Protein AF-0000000087421432 (afdb_homodimer)

Organism: NCBI:txid2527985

Radius of gyration: 24.45 Å; Cα contacts (8 Å, |Δi|>4): 1236; chains: 2; bounding box: 78×75×64 Å

Foldseek 3Di:
DDPPPVPPPCPVLLVQLLVVLVVVCVVDVVCVVVSCQQRVVDDDPLLSLLQQLLVQLDDPVRHSVNSSVLSVVLVVPDVQLVVQLSLQLVLCCLAPPVDPGSVCCSRPALLSSLVSLLQSLLSCVVVVVNVVSVSSQVSSCVRSVAHARSQEAAEGNEAEASRHLEAHDNQEYHYHLEYEYELEYQEFDDPDPDRGTEYEDAQEYEAANEYEYTHEYEEQQEYEAHNEYEDYHHYAQFYWHDDPIDTQGGHPDRHVSSVVDRDGDDPPPPPPPD/DPPPPPPPPCPVLLVQLLVVLVVVCVVDVVCVVVSCQQRNVDDDPQLSLLQQLLVQLDDPVRHSVNSSVLSVVLVVPDVQLVVQLSLQLVLCCQAPPVDPGSNCCSRPALQSSLVSLLQSLLSCVVVVVNVVSVSSQVSSCVRSQAHARSQEAAEGSEAEASRHQEAHDNQEYHYHLEYDYELEYQEFDDPDPDRGTEYEDAQEYEAHNEYEYTHEYEEQQEYEAHNEYEDYHHYAQFYWHDVPIDTQDGHPDRHVSSVVDRDGDDPPPPPPPD

Solvent-accessible surface area (backbone atoms only — not comparable to full-atom values): 27089 Å² total; per-residue (Å²): 138,81,79,74,70,74,70,82,69,92,52,60,70,48,53,50,26,48,53,53,46,54,54,49,31,70,77,37,64,91,48,26,66,55,48,34,71,42,46,66,72,42,92,44,61,66,55,18,49,27,54,47,50,15,62,67,56,36,52,98,66,48,45,37,70,58,46,26,53,53,42,48,50,46,51,72,72,34,65,65,57,54,52,31,55,54,37,24,51,50,32,38,49,72,54,34,86,87,36,84,47,71,46,46,48,77,75,68,34,45,16,49,50,40,52,57,51,36,53,46,16,25,52,29,38,74,69,67,34,50,68,62,13,47,48,48,33,28,37,31,29,49,72,37,36,26,42,50,39,34,66,30,44,68,54,36,27,43,32,42,45,75,16,43,49,23,34,38,29,52,53,19,35,36,38,39,38,23,26,36,32,30,34,22,31,32,29,57,38,36,62,64,80,73,83,25,16,24,35,38,31,42,15,20,22,37,28,41,46,16,35,35,39,18,68,28,44,38,25,44,10,13,36,39,31,57,56,12,30,38,75,60,66,39,60,56,24,26,30,31,39,40,67,65,42,40,79,69,45,74,53,90,51,70,39,37,23,66,68,65,70,80,75,74,72,80,74,76,79,70,71,73,80,117,135,82,82,75,71,74,70,80,69,90,51,60,67,49,52,49,25,48,55,53,48,53,53,47,28,71,72,35,65,91,47,25,64,38,45,35,71,43,46,65,71,43,90,42,62,66,55,19,49,26,52,47,51,13,62,67,57,36,49,99,86,49,45,34,71,59,46,23,52,53,43,48,49,46,51,71,72,34,64,66,57,54,52,32,52,54,36,24,52,49,32,39,50,72,45,34,78,87,38,86,48,71,46,45,49,77,74,40,33,42,16,49,50,39,52,57,52,37,54,49,16,26,53,30,39,74,71,68,39,50,70,62,13,50,50,48,33,50,37,32,30,70,49,36,36,27,41,50,40,35,67,30,45,69,55,37,26,45,32,42,44,77,16,37,55,25,34,38,30,51,53,19,36,35,37,39,38,22,25,37,31,28,36,23,32,31,30,60,53,82,90,65,78,74,82,26,17,22,35,38,31,41,15,21,22,38,28,43,44,17,36,34,38,16,67,29,44,38,24,44,10,12,35,40,32,56,59,12,32,37,76,59,68,39,60,58,24,27,30,31,39,22,83,68,42,39,80,66,42,73,53,89,52,72,39,39,24,65,45,43,58,67,71,73,70,80,74,75,84,67,75,67,84,111

Structure (mmCIF, N/CA/C/O backbone):
data_AF-0000000087421432-model_v1
#
loop_
_entity.id
_entity.type
_entity.pdbx_description
1 polymer 'Serine acetyltransferase'
#
loop_
_atom_site.group_PDB
_atom_site.id
_atom_site.type_symbol
_atom_site.label_atom_id
_atom_site.label_alt_id
_atom_site.label_comp_id
_atom_site.label_asym_id
_atom_site.label_entity_id
_atom_site.label_seq_id
_atom_site.pdbx_PDB_ins_code
_atom_site.Cartn_x
_atom_site.Cartn_y
_atom_site.Cartn_z
_atom_site.occupancy
_atom_site.B_iso_or_equiv
_atom_site.auth_seq_id
_atom_site.auth_comp_id
_atom_site.auth_asym_id
_atom_site.auth_atom_id
_atom_site.pdbx_PDB_model_num
ATOM 1 N N . MET A 1 1 ? 26.391 44.656 5.133 1 26.2 1 MET A N 1
ATOM 2 C CA . MET A 1 1 ? 26.016 43.312 4.695 1 26.2 1 MET A CA 1
ATOM 3 C C . MET A 1 1 ? 25.406 42.5 5.836 1 26.2 1 MET A C 1
ATOM 5 O O . MET A 1 1 ? 26.109 41.969 6.676 1 26.2 1 MET A O 1
ATOM 9 N N . SER A 1 2 ? 24.297 43 6.535 1 27.14 2 SER A N 1
ATOM 10 C CA . SER A 1 2 ? 23.531 42.75 7.75 1 27.14 2 SER A CA 1
ATOM 11 C C . SER A 1 2 ? 22.922 41.344 7.734 1 27.14 2 SER A C 1
ATOM 13 O O . SER A 1 2 ? 22.281 40.938 6.758 1 27.14 2 SER A O 1
ATOM 15 N N . ASP A 1 3 ? 23.609 40.312 8.297 1 28.97 3 ASP A N 1
ATOM 16 C CA . ASP A 1 3 ? 23.297 38.938 8.531 1 28.97 3 ASP A CA 1
ATOM 17 C C . ASP A 1 3 ? 21.859 38.75 9.062 1 28.97 3 ASP A C 1
ATOM 19 O O . ASP A 1 3 ? 21.625 38.938 10.258 1 28.97 3 ASP A O 1
ATOM 23 N N . ALA A 1 4 ? 20.875 39.312 8.43 1 31.61 4 ALA A N 1
ATOM 24 C CA . ALA A 1 4 ? 19.484 39.156 8.836 1 31.61 4 ALA A CA 1
ATOM 25 C C . ALA A 1 4 ? 19.156 37.688 9.102 1 31.61 4 ALA A C 1
ATOM 27 O O . ALA A 1 4 ? 18.859 36.938 8.172 1 31.61 4 ALA A O 1
ATOM 28 N N . ALA A 1 5 ? 20 36.938 9.844 1 36 5 ALA A N 1
ATOM 29 C CA . ALA A 1 5 ? 19.578 35.688 10.453 1 36 5 ALA A CA 1
ATOM 30 C C . ALA A 1 5 ? 18.109 35.75 10.891 1 36 5 ALA A C 1
ATOM 32 O O . ALA A 1 5 ? 17.75 36.531 11.766 1 36 5 ALA A O 1
ATOM 33 N N . HIS A 1 6 ? 17.094 35.625 10.055 1 36.12 6 HIS A N 1
ATOM 34 C CA . HIS A 1 6 ? 15.672 35.562 10.375 1 36.12 6 HIS A CA 1
ATOM 35 C C . HIS A 1 6 ? 15.438 34.844 11.695 1 36.12 6 HIS A C 1
ATOM 37 O O . HIS A 1 6 ? 15.859 33.688 11.867 1 36.12 6 HIS A O 1
ATOM 43 N N . LYS A 1 7 ? 15.57 35.406 12.773 1 39.28 7 LYS A N 1
ATOM 44 C CA . LYS A 1 7 ? 15.109 35 14.109 1 39.28 7 LYS A CA 1
ATOM 45 C C . LYS A 1 7 ? 13.914 34.062 14.031 1 39.28 7 LYS A C 1
ATOM 47 O O . LYS A 1 7 ? 12.805 34.5 13.719 1 39.28 7 LYS A O 1
ATOM 52 N N . LEU A 1 8 ? 13.992 32.875 13.477 1 44.03 8 LEU A N 1
ATOM 53 C CA . LEU A 1 8 ? 12.867 31.969 13.453 1 44.03 8 LEU A CA 1
ATOM 54 C C . LEU A 1 8 ? 11.945 32.188 14.648 1 44.03 8 LEU A C 1
ATOM 56 O O . LEU A 1 8 ? 12.375 32.094 15.797 1 44.03 8 LEU A O 1
ATOM 60 N N . SER A 1 9 ? 10.945 33.094 14.539 1 48.94 9 SER A N 1
ATOM 61 C CA . SER A 1 9 ? 9.719 33.375 15.273 1 48.94 9 SER A CA 1
ATOM 62 C C . SER A 1 9 ? 9.289 32.188 16.109 1 48.94 9 SER A C 1
ATOM 64 O O . SER A 1 9 ? 9.742 31.062 15.867 1 48.94 9 SER A O 1
ATOM 66 N N . ASP A 1 10 ? 8.461 32.438 17.328 1 73.31 10 ASP A N 1
ATOM 67 C CA . ASP A 1 10 ? 7.891 31.703 18.438 1 73.31 10 ASP A CA 1
ATOM 68 C C . ASP A 1 10 ? 7.148 30.453 17.953 1 73.31 10 ASP A C 1
ATOM 70 O O . ASP A 1 10 ? 5.941 30.5 17.703 1 73.31 10 ASP A O 1
ATOM 74 N N . ASP A 1 11 ? 7.832 29.531 17.375 1 91.5 11 ASP A N 1
ATOM 75 C CA . ASP A 1 11 ? 7.234 28.234 17.062 1 91.5 11 ASP A CA 1
ATOM 76 C C . ASP A 1 11 ? 6.812 27.5 18.344 1 91.5 11 ASP A C 1
ATOM 78 O O . ASP A 1 11 ? 7.59 26.734 18.906 1 91.5 11 ASP A O 1
ATOM 82 N N . LYS A 1 12 ? 5.633 27.781 18.75 1 94.88 12 LYS A N 1
ATOM 83 C CA . LYS A 1 12 ? 5.125 27.281 20.031 1 94.88 12 LYS A CA 1
ATOM 84 C C . LYS A 1 12 ? 5.086 25.75 20.031 1 94.88 12 LYS A C 1
ATOM 86 O O . LYS A 1 12 ? 5.348 25.125 21.062 1 94.88 12 LYS A O 1
ATOM 91 N N . ILE A 1 13 ? 4.77 25.172 18.906 1 96.62 13 ILE A N 1
ATOM 92 C CA . ILE A 1 13 ? 4.707 23.719 18.797 1 96.62 13 ILE A CA 1
ATOM 93 C C . ILE A 1 13 ? 6.102 23.125 19.016 1 96.62 13 ILE A C 1
ATOM 95 O O . ILE A 1 13 ? 6.27 22.188 19.797 1 96.62 13 ILE A O 1
ATOM 99 N N . TRP A 1 14 ? 7.117 23.656 18.375 1 97.69 14 TRP A N 1
ATOM 100 C CA . TRP A 1 14 ? 8.477 23.141 18.5 1 97.69 14 TRP A CA 1
ATOM 101 C C . TRP A 1 14 ? 9 23.312 19.922 1 97.69 14 TRP A C 1
ATOM 103 O O . TRP A 1 14 ? 9.609 22.391 20.484 1 97.69 14 TRP A O 1
ATOM 113 N N . GLU A 1 15 ? 8.695 24.469 20.516 1 97.31 15 GLU A N 1
ATOM 114 C CA . GLU A 1 15 ? 9.109 24.719 21.891 1 97.31 15 GLU A CA 1
ATOM 115 C C . GLU A 1 15 ? 8.492 23.703 22.844 1 97.31 15 GLU A C 1
ATOM 117 O O . GLU A 1 15 ? 9.164 23.219 23.75 1 97.31 15 GLU A O 1
ATOM 122 N N . THR A 1 16 ? 7.238 23.484 22.594 1 97.62 16 THR A N 1
ATOM 123 C CA . THR A 1 16 ? 6.547 22.516 23.453 1 97.62 16 THR A CA 1
ATOM 124 C C . THR A 1 16 ? 7.121 21.125 23.25 1 97.62 16 THR A C 1
ATOM 126 O O . THR A 1 16 ? 7.355 20.406 24.219 1 97.62 16 THR A O 1
ATOM 129 N N . ILE A 1 17 ? 7.414 20.703 22.016 1 98.06 17 ILE A N 1
ATOM 130 C CA . ILE A 1 17 ? 8.008 19.406 21.734 1 98.06 17 ILE A CA 1
ATOM 131 C C . ILE A 1 17 ? 9.344 19.266 22.453 1 98.06 17 ILE A C 1
ATOM 133 O O . ILE A 1 17 ? 9.609 18.25 23.094 1 98.06 17 ILE A O 1
ATOM 137 N N . ARG A 1 18 ? 10.156 20.266 22.391 1 98.06 18 ARG A N 1
ATOM 138 C CA . ARG A 1 18 ? 11.477 20.219 23.031 1 98.06 18 ARG A CA 1
ATOM 139 C C . ARG A 1 18 ? 11.352 20.062 24.531 1 98.06 18 ARG A C 1
ATOM 141 O O . ARG A 1 18 ? 12.047 19.25 25.141 1 98.06 18 ARG A O 1
ATOM 148 N N . ALA A 1 19 ? 10.445 20.859 25.125 1 97.94 19 ALA A N 1
ATOM 149 C CA . ALA A 1 19 ? 10.25 20.797 26.562 1 97.94 19 ALA A CA 1
ATOM 150 C C . ALA A 1 19 ? 9.742 19.422 27 1 97.94 19 ALA A C 1
ATOM 152 O O . ALA A 1 19 ? 10.258 18.844 27.953 1 97.94 19 ALA A O 1
ATOM 153 N N . GLU A 1 20 ? 8.781 18.953 26.297 1 97.88 20 GLU A N 1
ATOM 154 C CA . GLU A 1 20 ? 8.234 17.641 26.609 1 97.88 20 GLU A CA 1
ATOM 155 C C . GLU A 1 20 ? 9.297 16.547 26.453 1 97.88 20 GLU A C 1
ATOM 157 O O . GLU A 1 20 ? 9.359 15.625 27.266 1 97.88 20 GLU A O 1
ATOM 162 N N . THR A 1 21 ? 10.078 16.625 25.422 1 97.75 21 THR A N 1
ATOM 163 C CA . THR A 1 21 ? 11.109 15.625 25.141 1 97.75 21 THR A CA 1
ATOM 164 C C . THR A 1 21 ? 12.203 15.664 26.188 1 97.75 21 THR A C 1
ATOM 166 O O . THR A 1 21 ? 12.719 14.617 26.594 1 97.75 21 THR A O 1
ATOM 169 N N . GLN A 1 22 ? 12.57 16.859 26.625 1 97.5 22 GLN A N 1
ATOM 170 C CA . GLN A 1 22 ? 13.539 16.984 27.719 1 97.5 22 GLN A CA 1
ATOM 171 C C . GLN A 1 22 ? 13.055 16.281 28.969 1 97.5 22 GLN A C 1
ATOM 173 O O . GLN A 1 22 ? 13.82 15.57 29.625 1 97.5 22 GLN A O 1
ATOM 178 N N . HIS A 1 23 ? 11.805 16.5 29.266 1 97.5 23 HIS A N 1
ATOM 179 C CA . HIS A 1 23 ? 11.211 15.844 30.438 1 97.5 23 HIS A CA 1
ATOM 180 C C . HIS A 1 23 ? 11.219 14.328 30.266 1 97.5 23 HIS A C 1
ATOM 182 O O . HIS A 1 23 ? 11.57 13.602 31.203 1 97.5 23 HIS A O 1
ATOM 188 N N . ALA A 1 24 ? 10.844 13.852 29.094 1 96.31 24 ALA A N 1
ATOM 189 C CA . ALA A 1 24 ? 10.828 12.422 28.812 1 96.31 24 ALA A CA 1
ATOM 190 C C . ALA A 1 24 ? 12.219 11.82 28.953 1 96.31 24 ALA A C 1
ATOM 192 O O . ALA A 1 24 ? 12.375 10.703 29.453 1 96.31 24 ALA A O 1
ATOM 193 N N . ALA A 1 25 ? 13.234 12.578 28.5 1 95.81 25 ALA A N 1
ATOM 194 C CA . ALA A 1 25 ? 14.617 12.102 28.562 1 95.81 25 ALA A CA 1
ATOM 195 C C . ALA A 1 25 ? 15.07 11.938 30.016 1 95.81 25 ALA A C 1
ATOM 197 O O . ALA A 1 25 ? 15.836 11.031 30.328 1 95.81 25 ALA A O 1
ATOM 198 N N . THR A 1 26 ? 14.609 12.719 30.859 1 96.38 26 THR A N 1
ATOM 199 C CA . THR A 1 26 ? 14.938 12.648 32.281 1 96.38 26 THR A CA 1
ATOM 200 C C . THR A 1 26 ? 14.242 11.461 32.938 1 96.38 26 THR A C 1
ATOM 202 O O . THR A 1 26 ? 14.812 10.805 33.812 1 96.38 26 THR A O 1
ATOM 205 N N . GLN A 1 27 ? 13.078 11.195 32.469 1 95.69 27 GLN A N 1
ATOM 206 C CA . GLN A 1 27 ? 12.258 10.156 33.094 1 95.69 27 GLN A CA 1
ATOM 207 C C . GLN A 1 27 ? 12.672 8.773 32.594 1 95.69 27 GLN A C 1
ATOM 209 O O . GLN A 1 27 ? 12.484 7.781 33.312 1 95.69 27 GLN A O 1
ATOM 214 N N . GLU A 1 28 ? 13.203 8.648 31.391 1 95.44 28 GLU A N 1
ATOM 215 C CA . GLU A 1 28 ? 13.586 7.371 30.797 1 95.44 28 GLU A CA 1
ATOM 216 C C . GLU A 1 28 ? 15.023 7.418 30.281 1 95.44 28 GLU A C 1
ATOM 218 O O . GLU A 1 28 ? 15.25 7.504 29.062 1 95.44 28 GLU A O 1
ATOM 223 N N . PRO A 1 29 ? 16.016 7.117 31.078 1 91.56 29 PRO A N 1
ATOM 224 C CA . PRO A 1 29 ? 17.422 7.266 30.719 1 91.56 29 PRO A CA 1
ATOM 225 C C . PRO A 1 29 ? 17.844 6.328 29.594 1 91.56 29 PRO A C 1
ATOM 227 O O . PRO A 1 29 ? 18.719 6.676 28.781 1 91.56 29 PRO A O 1
ATOM 230 N N . ILE A 1 30 ? 17.219 5.188 29.5 1 95.12 30 ILE A N 1
ATOM 231 C CA . ILE A 1 30 ? 17.578 4.215 28.469 1 95.12 30 ILE A CA 1
ATOM 232 C C . ILE A 1 30 ? 17.328 4.812 27.094 1 95.12 30 ILE A C 1
ATOM 234 O O . ILE A 1 30 ? 18.047 4.516 26.141 1 95.12 30 ILE A O 1
ATOM 238 N N . LEU A 1 31 ? 16.375 5.773 26.953 1 93.38 31 LEU A N 1
ATOM 239 C CA . LEU A 1 31 ? 16.016 6.371 25.672 1 93.38 31 LEU A CA 1
ATOM 240 C C . LEU A 1 31 ? 16.625 7.762 25.531 1 93.38 31 LEU A C 1
ATOM 242 O O . LEU A 1 31 ? 16.375 8.461 24.547 1 93.38 31 LEU A O 1
ATOM 246 N N . ALA A 1 32 ? 17.312 8.219 26.453 1 93.31 32 ALA A N 1
ATOM 247 C CA . ALA A 1 32 ? 17.812 9.594 26.469 1 93.31 32 ALA A CA 1
ATOM 248 C C . ALA A 1 32 ? 18.656 9.891 25.234 1 93.31 32 ALA A C 1
ATOM 250 O O . ALA A 1 32 ? 18.531 10.953 24.625 1 93.31 32 ALA A O 1
ATOM 251 N N . SER A 1 33 ? 19.562 8.953 24.906 1 95.38 33 SER A N 1
ATOM 252 C CA . SER A 1 33 ? 20.406 9.148 23.734 1 95.38 33 SER A CA 1
ATOM 253 C C . SER A 1 33 ? 19.562 9.273 22.469 1 95.38 33 SER A C 1
ATOM 255 O O . SER A 1 33 ? 19.859 10.109 21.609 1 95.38 33 SER A O 1
ATOM 257 N N . PHE A 1 34 ? 18.609 8.461 22.422 1 96.44 34 PHE A N 1
ATOM 258 C CA . PHE A 1 34 ? 17.703 8.5 21.297 1 96.44 34 PHE A CA 1
ATOM 259 C C . PHE A 1 34 ? 16.969 9.836 21.219 1 96.44 34 PHE A C 1
ATOM 261 O O . PHE A 1 34 ? 16.922 10.469 20.172 1 96.44 34 PHE A O 1
ATOM 268 N N . LEU A 1 35 ? 16.438 10.312 22.297 1 97.12 35 LEU A N 1
ATOM 269 C CA . LEU A 1 35 ? 15.656 11.539 22.375 1 97.12 35 LEU A CA 1
ATOM 270 C C . LEU A 1 35 ? 16.531 12.758 22.109 1 97.12 35 LEU A C 1
ATOM 272 O O . LE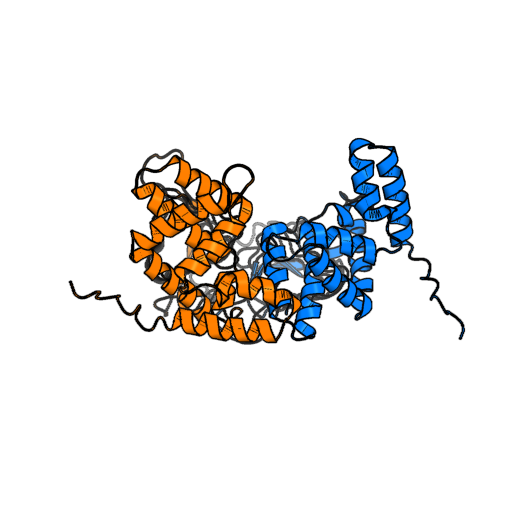U A 1 35 ? 16.078 13.734 21.5 1 97.12 35 LEU A O 1
ATOM 276 N N . HIS A 1 36 ? 17.781 12.719 22.5 1 96.81 36 HIS A N 1
ATOM 277 C CA . HIS A 1 36 ? 18.719 13.781 22.203 1 96.81 36 HIS A CA 1
ATOM 278 C C . HIS A 1 36 ? 19.062 13.82 20.719 1 96.81 36 HIS A C 1
ATOM 280 O O . HIS A 1 36 ? 19.047 14.891 20.109 1 96.81 36 HIS A O 1
ATOM 286 N N . ALA A 1 37 ? 19.281 12.656 20.156 1 97.06 37 ALA A N 1
ATOM 287 C CA . ALA A 1 37 ? 19.703 12.57 18.766 1 97.06 37 ALA A CA 1
ATOM 288 C C . ALA A 1 37 ? 18.562 12.992 17.828 1 97.06 37 ALA A C 1
ATOM 290 O O . ALA A 1 37 ? 18.812 13.602 16.781 1 97.06 37 ALA A O 1
ATOM 291 N N . THR A 1 38 ? 17.359 12.703 18.203 1 97.5 38 THR A N 1
ATOM 292 C CA . THR A 1 38 ? 16.25 12.867 17.266 1 97.5 38 THR A CA 1
ATOM 293 C C . THR A 1 38 ? 15.586 14.227 17.469 1 97.5 38 THR A C 1
ATOM 295 O O . THR A 1 38 ? 15 14.781 16.531 1 97.5 38 THR A O 1
ATOM 298 N N . VAL A 1 39 ? 15.641 14.828 18.672 1 98.12 39 VAL A N 1
ATOM 299 C CA . VAL A 1 39 ? 14.891 16.062 18.906 1 98.12 39 VAL A CA 1
ATOM 300 C C . VAL A 1 39 ? 15.82 17.125 19.484 1 98.12 39 VAL A C 1
ATOM 302 O O . VAL A 1 39 ? 16.031 18.172 18.875 1 98.12 39 VAL A O 1
ATOM 305 N N . LEU A 1 40 ? 16.453 16.859 20.578 1 97.75 40 LEU A N 1
ATOM 306 C CA . LEU A 1 40 ? 17.031 17.891 21.453 1 97.75 40 LEU A CA 1
ATOM 307 C C . LEU A 1 40 ? 18.281 18.5 20.828 1 97.75 40 LEU A C 1
ATOM 309 O O . LEU A 1 40 ? 18.625 19.641 21.109 1 97.75 40 LEU A O 1
ATOM 313 N N . LYS A 1 41 ? 18.922 17.797 19.984 1 97.69 41 LYS A N 1
ATOM 314 C CA . LYS A 1 41 ? 20.141 18.328 19.375 1 97.69 41 LYS A CA 1
ATOM 315 C C . LYS A 1 41 ? 19.797 19.25 18.203 1 97.69 41 LYS A C 1
ATOM 317 O O . LYS A 1 41 ? 20.672 19.984 17.719 1 97.69 41 LYS A O 1
ATOM 322 N N . HIS A 1 42 ? 18.625 19.25 17.719 1 97.75 42 HIS A N 1
ATOM 323 C CA . HIS A 1 42 ? 18.25 20 16.531 1 97.75 42 HIS A CA 1
ATOM 324 C C . HIS A 1 42 ? 17.734 21.391 16.891 1 97.75 42 HIS A C 1
ATOM 326 O O . HIS A 1 42 ? 17.141 21.578 17.953 1 97.75 42 HIS A O 1
ATOM 332 N N . GLU A 1 43 ? 17.844 22.312 15.992 1 96.19 43 GLU A N 1
ATOM 333 C CA . GLU A 1 43 ? 17.453 23.688 16.234 1 96.19 43 GLU A CA 1
ATOM 334 C C . GLU A 1 43 ? 16.016 23.953 15.805 1 96.19 43 GLU A C 1
ATOM 336 O O . GLU A 1 43 ? 15.344 24.812 16.359 1 96.19 43 GLU A O 1
ATOM 341 N N . THR A 1 44 ? 15.602 23.234 14.812 1 97.62 44 THR A N 1
ATOM 342 C CA . THR A 1 44 ? 14.258 23.469 14.297 1 97.62 44 THR A CA 1
ATOM 343 C C . THR A 1 44 ? 13.492 22.156 14.188 1 97.62 44 THR A C 1
ATOM 345 O O . THR A 1 44 ? 14.094 21.078 14.18 1 97.62 44 THR A O 1
ATOM 348 N N . LEU A 1 45 ? 12.156 22.297 14.164 1 98.31 45 LEU A N 1
ATOM 349 C CA . LEU A 1 45 ? 11.297 21.141 13.969 1 98.31 45 LEU A CA 1
ATOM 350 C C . LEU A 1 45 ? 11.625 20.438 12.656 1 98.31 45 LEU A C 1
ATOM 352 O O . LEU A 1 45 ? 11.648 19.203 12.594 1 98.31 45 LEU A O 1
ATOM 356 N N . GLU A 1 46 ? 11.914 21.188 11.586 1 98.5 46 GLU A N 1
ATOM 357 C CA . GLU A 1 46 ? 12.242 20.641 10.273 1 98.5 46 GLU A CA 1
ATOM 358 C C . GLU A 1 46 ? 13.5 19.781 10.328 1 98.5 46 GLU A C 1
ATOM 360 O O . GLU A 1 46 ? 13.531 18.688 9.766 1 98.5 46 GLU A O 1
ATOM 365 N N . ASP A 1 47 ? 14.461 20.25 11.047 1 98.06 47 ASP A N 1
ATOM 366 C CA . ASP A 1 47 ? 15.711 19.516 11.172 1 98.06 47 ASP A CA 1
ATOM 367 C C . ASP A 1 47 ? 15.5 18.188 11.891 1 98.06 47 ASP A C 1
ATOM 369 O O . ASP A 1 47 ? 16.062 17.172 11.492 1 98.06 47 ASP A O 1
ATOM 373 N N . ALA A 1 48 ? 14.789 18.266 12.93 1 98.44 48 ALA A N 1
ATOM 374 C CA . ALA A 1 48 ? 14.5 17.062 13.703 1 98.44 48 ALA A CA 1
ATOM 375 C C . ALA A 1 48 ? 13.711 16.062 12.867 1 98.44 48 ALA A C 1
ATOM 377 O O . ALA A 1 48 ? 14.039 14.867 12.852 1 98.44 48 ALA A O 1
ATOM 378 N N . MET A 1 49 ? 12.68 16.562 12.18 1 98.5 49 MET A N 1
ATOM 379 C CA . MET A 1 49 ? 11.828 15.703 11.359 1 98.5 49 MET A CA 1
ATOM 380 C C . MET A 1 49 ? 12.633 15.078 10.219 1 98.5 49 MET A C 1
ATOM 382 O O . MET A 1 49 ? 12.469 13.898 9.914 1 98.5 49 MET A O 1
ATOM 386 N N . SER A 1 50 ? 13.43 15.906 9.602 1 98.62 50 SER A N 1
ATOM 387 C CA . SER A 1 50 ? 14.258 15.414 8.5 1 98.62 50 SER A CA 1
ATOM 388 C C . SER A 1 50 ? 15.195 14.305 8.969 1 98.62 50 SER A C 1
ATOM 390 O O . SER A 1 50 ? 15.32 13.281 8.297 1 98.62 50 SER A O 1
ATOM 392 N N . PHE A 1 51 ? 15.852 14.477 10.078 1 98.44 51 PHE A N 1
ATOM 393 C CA . PHE A 1 51 ? 16.75 13.484 10.648 1 98.44 51 PHE A CA 1
ATOM 394 C C . PHE A 1 51 ? 16.016 12.188 10.953 1 98.44 51 PHE A C 1
ATOM 396 O O . PHE A 1 51 ? 16.453 11.109 10.578 1 98.44 51 PHE A O 1
ATOM 403 N N . HIS A 1 52 ? 14.93 12.289 11.602 1 98.44 52 HIS A N 1
ATOM 404 C CA . HIS A 1 52 ? 14.18 11.133 12.078 1 98.44 52 HIS A CA 1
ATOM 405 C C . HIS A 1 52 ? 13.602 10.336 10.906 1 98.44 52 HIS A C 1
ATOM 407 O O . HIS A 1 52 ? 13.758 9.117 10.844 1 98.44 52 HIS A O 1
ATOM 413 N N . LEU A 1 53 ? 12.961 11.023 9.938 1 98.56 53 LEU A N 1
ATOM 414 C CA . LEU A 1 53 ? 12.367 10.359 8.789 1 98.56 53 LEU A CA 1
ATOM 415 C C . LEU A 1 53 ? 13.438 9.711 7.918 1 98.56 53 LEU A C 1
ATOM 417 O O . LEU A 1 53 ? 13.242 8.602 7.414 1 98.56 53 LEU A O 1
ATOM 421 N N . ALA A 1 54 ? 14.516 10.438 7.715 1 98.62 54 ALA A N 1
ATOM 422 C CA . ALA A 1 54 ? 15.594 9.891 6.902 1 98.62 54 ALA A CA 1
ATOM 423 C C . ALA A 1 54 ? 16.109 8.578 7.5 1 98.62 54 ALA A C 1
ATOM 425 O O . ALA A 1 54 ? 16.375 7.621 6.773 1 98.62 54 ALA A O 1
ATOM 426 N N . GLY A 1 55 ? 16.266 8.57 8.773 1 97.62 55 GLY A N 1
ATOM 427 C CA . GLY A 1 55 ? 16.719 7.359 9.445 1 97.62 55 GLY A CA 1
ATOM 428 C C . GLY A 1 55 ? 15.773 6.188 9.258 1 97.62 55 GLY A C 1
ATOM 429 O O . GLY A 1 55 ? 16.219 5.043 9.141 1 97.62 55 GLY A O 1
ATOM 430 N N . LYS A 1 56 ? 14.547 6.422 9.227 1 97.38 56 LYS A N 1
ATOM 431 C CA . LYS A 1 56 ? 13.547 5.367 9.094 1 97.38 56 LYS A CA 1
ATOM 432 C C . LYS A 1 56 ? 13.422 4.906 7.645 1 97.38 56 LYS A C 1
ATOM 434 O O . LYS A 1 56 ? 13.156 3.732 7.379 1 97.38 56 LYS A O 1
ATOM 439 N N . LEU A 1 57 ? 13.648 5.809 6.691 1 97.94 57 LEU A N 1
ATOM 440 C CA . LEU A 1 57 ? 13.312 5.535 5.297 1 97.94 57 LEU A CA 1
ATOM 441 C C . LEU A 1 57 ? 14.539 5.066 4.523 1 97.94 57 LEU A C 1
ATOM 443 O O . LEU A 1 57 ? 14.422 4.551 3.41 1 97.94 57 LEU A O 1
ATOM 447 N N . ALA A 1 58 ? 15.719 5.234 5.062 1 96.5 58 ALA A N 1
ATOM 448 C CA . ALA A 1 58 ? 16.938 4.816 4.387 1 96.5 58 ALA A CA 1
ATOM 449 C C . ALA A 1 58 ? 16.969 3.307 4.172 1 96.5 58 ALA A C 1
ATOM 451 O O . ALA A 1 58 ? 16.25 2.566 4.859 1 96.5 58 ALA A O 1
ATOM 452 N N . ASP A 1 59 ? 17.672 2.885 3.137 1 91.75 59 ASP A N 1
ATOM 453 C CA . ASP A 1 59 ? 17.922 1.469 2.891 1 91.75 59 ASP A CA 1
ATOM 454 C C . ASP A 1 59 ? 19.328 1.25 2.342 1 91.75 59 ASP A C 1
ATOM 456 O O . ASP A 1 59 ? 20.188 2.131 2.447 1 91.75 59 ASP A O 1
ATOM 460 N N . VAL A 1 60 ? 19.656 0.071 1.924 1 84.5 60 VAL A N 1
ATOM 461 C CA . VAL A 1 60 ? 21.016 -0.291 1.516 1 84.5 60 VAL A CA 1
ATOM 462 C C . VAL A 1 60 ? 21.391 0.464 0.242 1 84.5 60 VAL A C 1
ATOM 464 O O . VAL A 1 60 ? 22.562 0.703 -0.021 1 84.5 60 VAL A O 1
ATOM 467 N N . ASN A 1 61 ? 20.391 0.989 -0.434 1 86.25 61 ASN A N 1
ATOM 468 C CA . ASN A 1 61 ? 20.641 1.611 -1.729 1 86.25 61 ASN A CA 1
ATOM 469 C C . ASN A 1 61 ? 20.656 3.133 -1.628 1 86.25 61 ASN A C 1
ATOM 471 O O . ASN A 1 61 ? 21.438 3.801 -2.318 1 86.25 61 ASN A O 1
ATOM 475 N N . VAL A 1 62 ? 19.828 3.693 -0.856 1 93.06 62 VAL A N 1
ATOM 476 C CA . VAL A 1 62 ? 19.734 5.133 -0.636 1 93.06 62 VAL A CA 1
ATOM 477 C C . VAL A 1 62 ? 19.922 5.441 0.848 1 93.06 62 VAL A C 1
ATOM 479 O O . VAL A 1 62 ? 19.031 5.176 1.661 1 93.06 62 VAL A O 1
ATOM 482 N N . THR A 1 63 ? 21.016 6.094 1.174 1 95.5 63 THR A N 1
ATOM 483 C CA . THR A 1 63 ? 21.438 6.289 2.559 1 95.5 63 THR A CA 1
ATOM 484 C C . THR A 1 63 ? 20.562 7.34 3.24 1 95.5 63 THR A C 1
ATOM 486 O O . THR A 1 63 ? 19.906 8.141 2.572 1 95.5 63 THR A O 1
ATOM 489 N N . ALA A 1 64 ? 20.656 7.34 4.531 1 97 64 ALA A N 1
ATOM 490 C CA . ALA A 1 64 ? 19.938 8.336 5.324 1 97 64 ALA A CA 1
ATOM 491 C C . ALA A 1 64 ? 20.406 9.75 4.98 1 97 64 ALA A C 1
ATOM 493 O O . ALA A 1 64 ? 19.594 10.688 4.949 1 97 64 ALA A O 1
ATOM 494 N N . MET A 1 65 ? 21.688 9.859 4.723 1 96.56 65 MET A N 1
ATOM 495 C CA . MET A 1 65 ? 22.234 11.172 4.387 1 96.56 65 MET A CA 1
ATOM 496 C C . MET A 1 65 ? 21.594 11.727 3.121 1 96.56 65 MET A C 1
ATOM 498 O O . MET A 1 65 ? 21.219 12.898 3.07 1 96.56 65 MET A O 1
ATOM 502 N N . LEU A 1 66 ? 21.391 10.938 2.1 1 95.94 66 LEU A N 1
ATOM 503 C CA . LEU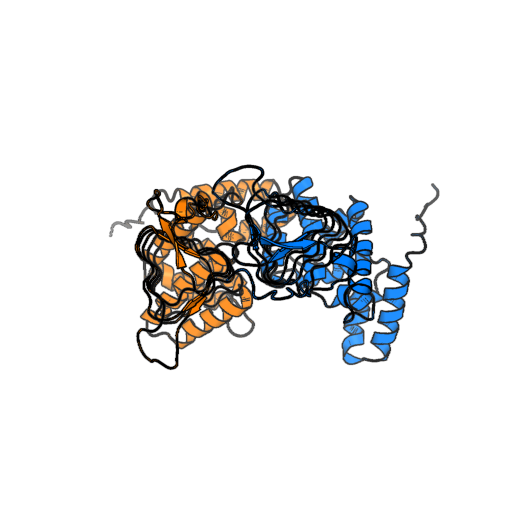 A 1 66 ? 20.812 11.375 0.835 1 95.94 66 LEU A CA 1
ATOM 504 C C . LEU A 1 66 ? 19.328 11.703 1.001 1 95.94 66 LEU A C 1
ATOM 506 O O . LEU A 1 66 ? 18.859 12.711 0.474 1 95.94 66 LEU A O 1
ATOM 510 N N . ILE A 1 67 ? 18.625 10.844 1.748 1 97.88 67 ILE A N 1
ATOM 511 C CA . ILE A 1 67 ? 17.219 11.094 1.994 1 97.88 67 ILE A CA 1
ATOM 512 C C . ILE A 1 67 ? 17.047 12.398 2.77 1 97.88 67 ILE A C 1
ATOM 514 O O . ILE A 1 67 ? 16.156 13.195 2.471 1 97.88 67 ILE A O 1
ATOM 518 N N . ARG A 1 68 ? 17.891 12.602 3.732 1 98 68 ARG A N 1
ATOM 519 C CA . ARG A 1 68 ? 17.828 13.82 4.527 1 98 68 ARG A CA 1
ATOM 520 C C . ARG A 1 68 ? 18.047 15.055 3.652 1 98 68 ARG A C 1
ATOM 522 O O . ARG A 1 68 ? 17.375 16.062 3.82 1 98 68 ARG A O 1
ATOM 529 N N . GLU A 1 69 ? 18.969 14.969 2.732 1 97.5 69 GLU A N 1
ATOM 530 C CA . GLU A 1 69 ? 19.219 16.078 1.816 1 97.5 69 GLU A CA 1
ATOM 531 C C . GLU A 1 69 ? 17.969 16.438 1.022 1 97.5 69 GLU A C 1
ATOM 533 O O . GLU A 1 69 ? 17.641 17.609 0.851 1 97.5 69 GLU A O 1
ATOM 538 N N . VAL A 1 70 ? 17.297 15.445 0.577 1 98.06 70 VAL A N 1
ATOM 539 C CA . VAL A 1 70 ? 16.078 15.648 -0.202 1 98.06 70 VAL A CA 1
ATOM 540 C C . VAL A 1 70 ? 15.008 16.297 0.67 1 98.06 70 VAL A C 1
ATOM 542 O O . VAL A 1 70 ? 14.352 17.25 0.251 1 98.06 70 VAL A O 1
ATOM 545 N N . ILE A 1 71 ? 14.852 15.82 1.883 1 98.75 71 ILE A N 1
ATOM 546 C CA . ILE A 1 71 ? 13.836 16.344 2.797 1 98.75 71 ILE A CA 1
ATOM 547 C C . ILE A 1 71 ? 14.148 17.797 3.141 1 98.75 71 ILE A C 1
ATOM 549 O O . ILE A 1 71 ? 13.258 18.641 3.127 1 98.75 71 ILE A O 1
ATOM 553 N N . ASP A 1 72 ? 15.391 18.078 3.383 1 98.62 72 ASP A N 1
ATOM 554 C CA . ASP A 1 72 ? 15.805 19.438 3.717 1 98.62 72 ASP A CA 1
ATOM 555 C C . ASP A 1 72 ? 15.547 20.391 2.551 1 98.62 72 ASP A C 1
ATOM 557 O O . ASP A 1 72 ? 15.109 21.516 2.756 1 98.62 72 ASP A O 1
ATOM 561 N N . GLU A 1 73 ? 15.836 19.891 1.4 1 98.38 73 GLU A N 1
ATOM 562 C CA . GLU A 1 73 ? 15.562 20.703 0.214 1 98.38 73 GLU A CA 1
ATOM 563 C C . GLU A 1 73 ? 14.078 21.016 0.093 1 98.38 73 GLU A C 1
ATOM 565 O O . GLU A 1 73 ? 13.703 22.156 -0.211 1 98.38 73 GLU A O 1
ATOM 570 N N . ALA A 1 74 ? 13.227 20.078 0.312 1 98.56 74 ALA A N 1
ATOM 571 C CA . ALA A 1 74 ? 11.781 20.281 0.235 1 98.56 74 ALA A CA 1
ATOM 572 C C . ALA A 1 74 ? 11.312 21.297 1.266 1 98.56 74 ALA A C 1
ATOM 574 O O . ALA A 1 74 ? 10.562 22.219 0.937 1 98.56 74 ALA A O 1
ATOM 575 N N . PHE A 1 75 ? 11.797 21.172 2.492 1 98.31 75 PHE A N 1
ATOM 576 C CA . PHE A 1 75 ? 11.43 22.094 3.559 1 98.31 75 PHE A CA 1
ATOM 577 C C . PHE A 1 75 ? 11.883 23.516 3.225 1 98.31 75 PHE A C 1
ATOM 579 O O . PHE A 1 75 ? 11.164 24.484 3.488 1 98.31 75 PHE A O 1
ATOM 586 N N . ALA A 1 76 ? 13.023 23.656 2.664 1 98.19 76 ALA A N 1
ATOM 587 C CA . ALA A 1 76 ? 13.578 24.969 2.342 1 98.19 76 ALA A CA 1
ATOM 588 C C . ALA A 1 76 ? 12.828 25.609 1.178 1 98.19 76 ALA A C 1
ATOM 590 O O . ALA A 1 76 ? 12.664 26.828 1.138 1 98.19 76 ALA A O 1
ATOM 591 N N . SER A 1 77 ? 12.359 24.812 0.273 1 98.06 77 SER A N 1
ATOM 592 C CA . SER A 1 77 ? 11.836 25.297 -0.997 1 98.06 77 SER A CA 1
ATOM 593 C C . SER A 1 77 ? 10.344 25.625 -0.895 1 98.06 77 SER A C 1
ATOM 595 O O . SER A 1 77 ? 9.836 26.469 -1.621 1 98.06 77 SER A O 1
ATOM 597 N N . ASP A 1 78 ? 9.602 24.922 -0.037 1 97.69 78 ASP A N 1
ATOM 598 C CA . ASP A 1 78 ? 8.148 25.062 -0.024 1 97.69 78 ASP A CA 1
ATOM 599 C C . ASP A 1 78 ? 7.633 25.266 1.396 1 97.69 78 ASP A C 1
ATOM 601 O O . ASP A 1 78 ? 7.438 24.312 2.143 1 97.69 78 ASP A O 1
ATOM 605 N N . PRO A 1 79 ? 7.32 26.469 1.793 1 97.38 79 PRO A N 1
ATOM 606 C CA . PRO A 1 79 ? 6.848 26.766 3.146 1 97.38 79 PRO A CA 1
ATOM 607 C C . PRO A 1 79 ? 5.531 26.062 3.48 1 97.38 79 PRO A C 1
ATOM 609 O O . PRO A 1 79 ? 5.195 25.906 4.656 1 97.38 79 PRO A O 1
ATOM 612 N N . ARG A 1 80 ? 4.797 25.688 2.518 1 97.62 80 ARG A N 1
ATOM 613 C CA . ARG A 1 80 ? 3.523 25.016 2.756 1 97.62 80 ARG A CA 1
ATOM 614 C C . ARG A 1 80 ? 3.736 23.656 3.434 1 97.62 80 ARG A C 1
ATOM 616 O O . ARG A 1 80 ? 2.889 23.203 4.203 1 97.62 80 ARG A O 1
ATOM 623 N N . ILE A 1 81 ? 4.852 23.016 3.084 1 98.69 81 ILE A N 1
ATOM 624 C CA . ILE A 1 81 ? 5.168 21.734 3.705 1 98.69 81 ILE A CA 1
ATOM 625 C C . ILE A 1 81 ? 5.414 21.938 5.199 1 98.69 81 ILE A C 1
ATOM 627 O O . ILE A 1 81 ? 4.949 21.141 6.023 1 98.69 81 ILE A O 1
ATOM 631 N N . ARG A 1 82 ? 6.074 22.969 5.535 1 98.31 82 ARG A N 1
ATOM 632 C CA . ARG A 1 82 ? 6.375 23.266 6.93 1 98.31 82 ARG A CA 1
ATOM 633 C C . ARG A 1 82 ? 5.105 23.594 7.703 1 98.31 82 ARG A C 1
ATOM 635 O O . ARG A 1 82 ? 4.941 23.188 8.852 1 98.31 82 ARG A O 1
ATOM 642 N N . ALA A 1 83 ? 4.254 24.344 7.086 1 98.12 83 ALA A N 1
ATOM 643 C CA . ALA A 1 83 ? 2.98 24.688 7.715 1 98.12 83 ALA A CA 1
ATOM 644 C C . ALA A 1 83 ? 2.129 23.438 7.938 1 98.12 83 ALA A C 1
ATOM 646 O O . ALA A 1 83 ? 1.55 23.266 9.008 1 98.12 83 ALA A O 1
ATOM 647 N N . ALA A 1 84 ? 2.055 22.594 6.945 1 98.62 84 ALA A N 1
ATOM 648 C CA . ALA A 1 84 ? 1.264 21.375 7.039 1 98.62 84 ALA A CA 1
ATOM 649 C C . ALA A 1 84 ? 1.792 20.469 8.148 1 98.62 84 ALA A C 1
ATOM 651 O O . ALA A 1 84 ? 1.015 19.797 8.836 1 98.62 84 ALA A O 1
ATOM 652 N N . LEU A 1 85 ? 3.127 20.406 8.273 1 98.56 85 LEU A N 1
ATOM 653 C CA . LEU A 1 85 ? 3.758 19.625 9.328 1 98.56 85 LEU A CA 1
ATOM 654 C C . LEU A 1 85 ? 3.188 19.984 10.695 1 98.56 85 LEU A C 1
ATOM 656 O O . LEU A 1 85 ? 2.777 19.094 11.453 1 98.56 85 LEU A O 1
ATOM 660 N N . ARG A 1 86 ? 3.092 21.25 10.977 1 98.25 86 ARG A N 1
ATOM 661 C CA . ARG A 1 86 ? 2.588 21.719 12.258 1 98.25 86 ARG A CA 1
ATOM 662 C C . ARG A 1 86 ? 1.087 21.484 12.383 1 98.25 86 ARG A C 1
ATOM 664 O O . ARG A 1 86 ? 0.599 21.094 13.438 1 98.25 86 ARG A O 1
ATOM 671 N N . CYS A 1 87 ? 0.377 21.703 11.305 1 98.25 87 CYS A N 1
ATOM 672 C CA . CYS A 1 87 ? -1.062 21.469 11.305 1 98.25 87 CYS A CA 1
ATOM 673 C C . CYS A 1 87 ? -1.375 20 11.562 1 98.25 87 CYS A C 1
ATOM 675 O O . CYS A 1 87 ? -2.303 19.672 12.312 1 98.25 87 CYS A O 1
ATOM 677 N N . ASP A 1 88 ? -0.605 19.156 10.969 1 98.44 88 ASP A N 1
ATOM 678 C CA . ASP A 1 88 ? -0.833 17.719 11.117 1 98.44 88 ASP A CA 1
ATOM 679 C C . ASP A 1 88 ? -0.512 17.25 12.531 1 98.44 88 ASP A C 1
ATOM 681 O O . ASP A 1 88 ? -1.215 16.406 13.086 1 98.44 88 ASP A O 1
ATOM 685 N N . ILE A 1 89 ? 0.556 17.766 13.164 1 98 89 ILE A N 1
ATOM 686 C CA . ILE A 1 89 ? 0.873 17.422 14.547 1 98 89 ILE A CA 1
ATOM 687 C C . ILE A 1 89 ? -0.271 17.859 15.461 1 98 89 ILE A C 1
ATOM 689 O O . ILE A 1 89 ? -0.706 17.094 16.328 1 98 89 ILE A O 1
ATOM 693 N N . GLN A 1 90 ? -0.722 19.031 15.227 1 97.31 90 GLN A N 1
ATOM 694 C CA . GLN A 1 90 ? -1.817 19.578 16.016 1 97.31 90 GLN A CA 1
ATOM 695 C C . GLN A 1 90 ? -3.076 18.719 15.875 1 97.31 90 GLN A C 1
ATOM 697 O O . GLN A 1 90 ? -3.807 18.516 16.844 1 97.31 90 GLN A O 1
ATOM 702 N N . ALA A 1 91 ? -3.318 18.266 14.688 1 97.69 91 ALA A N 1
ATOM 703 C CA . ALA A 1 91 ? -4.484 17.422 14.438 1 97.69 91 ALA A CA 1
ATOM 704 C C . ALA A 1 91 ? -4.438 16.156 15.289 1 97.69 91 ALA A C 1
ATOM 706 O O . ALA A 1 91 ? -5.449 15.742 15.859 1 97.69 91 ALA A O 1
ATOM 707 N N . VAL A 1 92 ? -3.242 15.523 15.367 1 97.25 92 VAL A N 1
ATOM 708 C CA . VAL A 1 92 ? -3.104 14.312 16.172 1 97.25 92 VAL A CA 1
ATOM 709 C C . VAL A 1 92 ? -3.357 14.641 17.641 1 97.25 92 VAL A C 1
ATOM 711 O O . VAL A 1 92 ? -4.105 13.938 18.312 1 97.25 92 VAL A O 1
ATOM 714 N N . ARG A 1 93 ? -2.814 15.664 18.094 1 94.94 93 ARG A N 1
ATOM 715 C CA . ARG A 1 93 ? -2.971 16.062 19.5 1 94.94 93 ARG A CA 1
ATOM 716 C C . ARG A 1 93 ? -4.434 16.328 19.828 1 94.94 93 ARG A C 1
ATOM 718 O O . ARG A 1 93 ? -4.922 15.93 20.891 1 94.94 93 ARG A O 1
ATOM 725 N N . ASP A 1 94 ? -5.105 16.953 18.969 1 95.38 94 ASP A N 1
ATOM 726 C CA . ASP A 1 94 ? -6.48 17.375 19.219 1 95.38 94 ASP A CA 1
ATOM 727 C C . ASP A 1 94 ? -7.441 16.188 19.125 1 95.38 94 ASP A C 1
ATOM 729 O O . ASP A 1 94 ? -8.461 16.156 19.812 1 95.38 94 ASP A O 1
ATOM 733 N N . ARG A 1 95 ? -7.105 15.227 18.281 1 96.25 95 ARG A N 1
ATOM 734 C CA . ARG A 1 95 ? -8.148 14.289 17.875 1 96.25 95 ARG A CA 1
ATOM 735 C C . ARG A 1 95 ? -7.859 12.891 18.406 1 96.25 95 ARG A C 1
ATOM 737 O O . ARG A 1 95 ? -8.75 12.039 18.438 1 96.25 95 ARG A O 1
ATOM 744 N N . ASP A 1 96 ? -6.602 12.578 18.75 1 92.38 96 ASP A N 1
ATOM 745 C CA . ASP A 1 96 ? -6.234 11.266 19.281 1 92.38 96 ASP A CA 1
ATOM 746 C C . ASP A 1 96 ? -5.996 11.328 20.781 1 92.38 96 ASP A C 1
ATOM 748 O O . ASP A 1 96 ? -4.934 11.758 21.234 1 92.38 96 ASP A O 1
ATOM 752 N N . PRO A 1 97 ? -6.871 10.883 21.578 1 87.5 97 PRO A N 1
ATOM 753 C CA . PRO A 1 97 ? -6.707 10.93 23.031 1 87.5 97 PRO A CA 1
ATOM 754 C C . PRO A 1 97 ? -5.492 10.148 23.516 1 87.5 97 PRO A C 1
ATOM 756 O O . PRO A 1 97 ? -5 10.383 24.625 1 87.5 97 PRO A O 1
ATOM 759 N N . ALA A 1 98 ? -5.047 9.25 22.719 1 86.25 98 ALA A N 1
ATOM 760 C CA . ALA A 1 98 ? -3.895 8.438 23.109 1 86.25 98 ALA A CA 1
ATOM 761 C C . ALA A 1 98 ? -2.598 9.234 22.969 1 86.25 98 ALA A C 1
ATOM 763 O O . ALA A 1 98 ? -1.552 8.812 23.469 1 86.25 98 ALA A O 1
ATOM 764 N N . SER A 1 99 ? -2.645 10.336 22.312 1 89 99 SER A N 1
ATOM 765 C CA . SER A 1 99 ? -1.47 11.188 22.156 1 89 99 SER A CA 1
ATOM 766 C C . SER A 1 99 ? -1.5 12.367 23.125 1 89 99 SER A C 1
ATOM 768 O O . SER A 1 99 ? -2.01 13.438 22.781 1 89 99 SER A O 1
ATOM 770 N N . GLU A 1 100 ? -0.856 12.242 24.156 1 90.75 100 GLU A N 1
ATOM 771 C CA . GLU A 1 100 ? -0.866 13.242 25.219 1 90.75 100 GLU A CA 1
ATOM 772 C C . GLU A 1 100 ? 0.145 14.352 24.953 1 90.75 100 GLU A C 1
ATOM 774 O O . GLU A 1 100 ? -0.011 15.469 25.438 1 90.75 100 GLU A O 1
ATOM 779 N N . PHE A 1 101 ? 1.145 14.031 24.188 1 94.25 101 PHE A N 1
ATOM 780 C CA . PHE A 1 101 ? 2.234 14.977 23.984 1 94.25 101 PHE A CA 1
ATOM 781 C C . PHE A 1 101 ? 2.5 15.195 22.5 1 94.25 101 PHE A C 1
ATOM 783 O O . PHE A 1 101 ? 2.289 14.289 21.688 1 94.25 101 PHE A O 1
ATOM 790 N N . TYR A 1 102 ? 3.029 16.328 22.172 1 96.25 102 TYR A N 1
ATOM 791 C CA . TYR A 1 102 ? 3.297 16.703 20.781 1 96.25 102 TYR A CA 1
ATOM 792 C C . TYR A 1 102 ? 4.434 15.875 20.203 1 96.25 102 TYR A C 1
ATOM 794 O O . TYR A 1 102 ? 4.461 15.602 19 1 96.25 102 TYR A O 1
ATOM 802 N N . TYR A 1 103 ? 5.395 15.453 21.047 1 96.75 103 TYR A N 1
ATOM 803 C CA . TYR A 1 103 ? 6.535 14.719 20.5 1 96.75 103 TYR A CA 1
ATOM 804 C C . TYR A 1 103 ? 6.141 13.297 20.125 1 96.75 103 TYR A C 1
ATOM 806 O O . TYR A 1 103 ? 6.859 12.617 19.391 1 96.75 103 TYR A O 1
ATOM 814 N N . VAL A 1 104 ? 5.027 12.789 20.641 1 96.12 104 VAL A N 1
ATOM 815 C CA . VAL A 1 104 ? 4.637 11.383 20.516 1 96.12 104 VAL A CA 1
ATOM 816 C C . VAL A 1 104 ? 4.355 11.062 19.047 1 96.12 104 VAL A C 1
ATOM 818 O O . VAL A 1 104 ? 4.965 10.156 18.484 1 96.12 104 VAL A O 1
ATOM 821 N N . PRO A 1 105 ? 3.436 11.852 18.359 1 96.5 105 PRO A N 1
ATOM 822 C CA . PRO A 1 105 ? 3.225 11.516 16.953 1 96.5 105 PRO A CA 1
ATOM 823 C C . PRO A 1 105 ? 4.469 11.742 16.094 1 96.5 105 PRO A C 1
ATOM 825 O O . PRO A 1 105 ? 4.715 11 15.148 1 96.5 105 PRO A O 1
ATOM 828 N N . MET A 1 106 ? 5.258 12.703 16.422 1 97.19 106 MET A N 1
ATOM 829 C CA . MET A 1 106 ? 6.461 13.016 15.648 1 97.19 106 MET A CA 1
ATOM 830 C C . MET A 1 106 ? 7.445 11.852 15.68 1 97.19 106 MET A C 1
ATOM 832 O O . MET A 1 106 ? 8.055 11.523 14.664 1 97.19 106 MET A O 1
ATOM 836 N N . LEU A 1 107 ? 7.523 11.164 16.844 1 97.06 107 LEU A N 1
ATOM 837 C CA . LEU A 1 107 ? 8.578 10.172 17.016 1 97.06 107 LEU A CA 1
ATOM 838 C C . LEU A 1 107 ? 8.039 8.766 16.781 1 97.06 107 LEU A C 1
ATOM 840 O O . LEU A 1 107 ? 8.773 7.871 16.359 1 97.06 107 LEU A O 1
ATOM 844 N N . PHE A 1 108 ? 6.699 8.609 17.031 1 96.44 108 PHE A N 1
ATOM 845 C CA . PHE A 1 108 ? 6.352 7.211 17.25 1 96.44 108 PHE A CA 1
ATOM 846 C C . PHE A 1 108 ? 5.195 6.793 16.344 1 96.44 108 PHE A C 1
ATOM 848 O O . PHE A 1 108 ? 4.926 5.602 16.188 1 96.44 108 PHE A O 1
ATOM 855 N N . PHE A 1 109 ? 4.477 7.641 15.734 1 96.88 109 PHE A N 1
ATOM 856 C CA . PHE A 1 109 ? 3.281 7.254 14.992 1 96.88 109 PHE A CA 1
ATOM 857 C C . PHE A 1 109 ? 3.588 7.105 13.508 1 96.88 109 PHE A C 1
ATOM 859 O O . PHE A 1 109 ? 3.822 8.094 12.812 1 96.88 109 PHE A O 1
ATOM 866 N N . LYS A 1 110 ? 3.414 5.906 12.953 1 97.75 110 LYS A N 1
ATOM 867 C CA . LYS A 1 110 ? 3.801 5.641 11.57 1 97.75 110 LYS A CA 1
ATOM 868 C C . LYS A 1 110 ? 2.82 6.285 10.594 1 97.75 110 LYS A C 1
ATOM 870 O O . LYS A 1 110 ? 3.195 6.637 9.477 1 97.75 110 LYS A O 1
ATOM 875 N N . GLY A 1 111 ? 1.541 6.406 10.984 1 98.25 111 GLY A N 1
ATOM 876 C CA . GLY A 1 111 ? 0.619 7.137 10.133 1 98.25 111 GLY A CA 1
ATOM 877 C C . GLY A 1 111 ? 1.042 8.578 9.883 1 98.25 111 GLY A C 1
ATOM 878 O O . GLY A 1 111 ? 0.947 9.07 8.766 1 98.25 111 GLY A O 1
ATOM 879 N N . PHE A 1 112 ? 1.515 9.25 10.961 1 98.69 112 PHE A N 1
ATOM 880 C CA . PHE A 1 112 ? 2.043 10.602 10.844 1 98.69 112 PHE A CA 1
ATOM 881 C C . PHE A 1 112 ? 3.297 10.625 9.977 1 98.69 112 PHE A C 1
ATOM 883 O O . PHE A 1 112 ? 3.426 11.469 9.086 1 98.69 112 PHE A O 1
ATOM 890 N N . HIS A 1 113 ? 4.207 9.68 10.172 1 98.88 113 HIS A N 1
ATOM 891 C CA . HIS A 1 113 ? 5.441 9.594 9.398 1 98.88 113 HIS A CA 1
ATOM 892 C C . HIS A 1 113 ? 5.148 9.367 7.922 1 98.88 113 HIS A C 1
ATOM 894 O O . HIS A 1 113 ? 5.793 9.969 7.059 1 98.88 113 HIS A O 1
ATOM 900 N N . ALA A 1 114 ? 4.18 8.5 7.637 1 98.88 114 ALA A N 1
ATOM 901 C CA . ALA A 1 114 ? 3.795 8.227 6.254 1 98.88 114 ALA A CA 1
ATOM 902 C C . ALA A 1 114 ? 3.301 9.5 5.566 1 98.88 114 ALA A C 1
ATOM 904 O O . ALA A 1 114 ? 3.695 9.789 4.434 1 98.88 114 ALA A O 1
ATOM 905 N N . LEU A 1 115 ? 2.482 10.258 6.254 1 98.88 115 LEU A N 1
ATOM 906 C CA . LEU A 1 115 ? 1.919 11.484 5.703 1 98.88 115 LEU A CA 1
ATOM 907 C C . LEU A 1 115 ? 3.016 12.508 5.426 1 98.88 115 LEU A C 1
ATOM 909 O O . LEU A 1 115 ? 3.041 13.125 4.359 1 98.88 115 LEU A O 1
ATOM 913 N N . GLN A 1 116 ? 3.912 12.688 6.387 1 98.88 116 GLN A N 1
ATOM 914 C CA . GLN A 1 116 ? 4.988 13.664 6.207 1 98.88 116 GLN A CA 1
ATOM 915 C C . GLN A 1 116 ? 5.926 13.242 5.078 1 98.88 116 GLN A C 1
ATOM 917 O O . GLN A 1 116 ? 6.402 14.086 4.316 1 98.88 116 GLN A O 1
ATOM 922 N N . SER A 1 117 ? 6.23 11.961 4.992 1 98.88 117 SER A N 1
ATOM 923 C CA . SER A 1 117 ? 7.066 11.445 3.912 1 98.88 117 SER A CA 1
ATOM 924 C C . SER A 1 117 ? 6.391 11.617 2.557 1 98.88 117 SER A C 1
ATOM 926 O O . SER A 1 117 ? 7.047 11.953 1.569 1 98.88 117 SER A O 1
ATOM 928 N N . TYR A 1 118 ? 5.109 11.414 2.512 1 98.88 118 TYR A N 1
ATOM 929 C CA . TYR A 1 118 ? 4.34 11.672 1.3 1 98.88 118 TYR A CA 1
ATOM 930 C C . TYR A 1 118 ? 4.492 13.125 0.856 1 98.88 118 TYR A C 1
ATOM 932 O O . TYR A 1 118 ? 4.625 13.398 -0.337 1 98.88 118 TYR A O 1
ATOM 940 N N . ARG A 1 119 ? 4.383 14.047 1.747 1 98.94 119 ARG A N 1
ATOM 941 C CA . ARG A 1 119 ? 4.453 15.453 1.387 1 98.94 119 ARG A CA 1
ATOM 942 C C . ARG A 1 119 ? 5.762 15.773 0.67 1 98.94 119 ARG A C 1
ATOM 944 O O . ARG A 1 119 ? 5.785 16.594 -0.252 1 98.94 119 ARG A O 1
ATOM 951 N N . ILE A 1 120 ? 6.855 15.109 1.145 1 98.88 120 ILE A N 1
ATOM 952 C CA . ILE A 1 120 ? 8.133 15.25 0.462 1 98.88 120 ILE A CA 1
ATOM 953 C C . ILE A 1 120 ? 8.055 14.625 -0.928 1 98.88 120 ILE A C 1
ATOM 955 O O . ILE A 1 120 ? 8.492 15.227 -1.913 1 98.88 120 ILE A O 1
ATOM 959 N N . ALA A 1 121 ? 7.469 13.453 -1.021 1 98.88 121 ALA A N 1
ATOM 960 C CA . ALA A 1 121 ? 7.32 12.766 -2.303 1 98.88 121 ALA A CA 1
ATOM 961 C C . ALA A 1 121 ? 6.461 13.586 -3.266 1 98.88 121 ALA A C 1
ATOM 963 O O . ALA A 1 121 ? 6.746 13.641 -4.465 1 98.88 121 ALA A O 1
ATOM 964 N N . HIS A 1 122 ? 5.43 14.164 -2.748 1 98.88 122 HIS A N 1
ATOM 965 C CA . HIS A 1 122 ? 4.559 15.016 -3.557 1 98.88 122 HIS A CA 1
ATOM 966 C C . HIS A 1 122 ? 5.316 16.219 -4.102 1 98.88 122 HIS A C 1
ATOM 968 O O . HIS A 1 122 ? 5.156 16.578 -5.27 1 98.88 122 HIS A O 1
ATOM 974 N N . TRP A 1 123 ? 6.074 16.828 -3.234 1 98.81 123 TRP A N 1
ATOM 975 C CA . TRP A 1 123 ? 6.914 17.953 -3.674 1 98.81 123 TRP A CA 1
ATOM 976 C C . TRP A 1 123 ? 7.852 17.516 -4.793 1 98.81 123 TRP A C 1
ATOM 978 O O . TRP A 1 123 ? 7.965 18.188 -5.816 1 98.81 123 TRP A O 1
ATOM 988 N N . LEU A 1 124 ? 8.508 16.359 -4.656 1 98.56 124 LEU A N 1
ATOM 989 C CA . LEU A 1 124 ? 9.391 15.812 -5.684 1 98.56 124 LEU A CA 1
ATOM 990 C C . LEU A 1 124 ? 8.633 15.609 -6.992 1 98.56 124 LEU A C 1
ATOM 992 O O . LEU A 1 124 ? 9.141 15.945 -8.062 1 98.56 124 LEU A O 1
ATOM 996 N N . TRP A 1 125 ? 7.461 15.031 -6.863 1 98.25 125 TRP A N 1
ATOM 997 C CA . TRP A 1 125 ? 6.613 14.797 -8.031 1 98.25 125 TRP A CA 1
ATOM 998 C C . TRP A 1 125 ? 6.344 16.109 -8.773 1 98.25 125 TRP A C 1
ATOM 1000 O O . TRP A 1 125 ? 6.426 16.156 -10 1 98.25 125 TRP A O 1
ATOM 1010 N N . GLY A 1 126 ? 6.074 17.141 -8.023 1 97.75 126 GLY A N 1
ATOM 1011 C CA . GLY A 1 126 ? 5.844 18.469 -8.602 1 97.75 126 GLY A CA 1
ATOM 1012 C C . GLY A 1 126 ? 7.07 19.031 -9.289 1 97.75 126 GLY A C 1
ATOM 1013 O O . GLY A 1 126 ? 6.949 19.844 -10.211 1 97.75 126 GLY A O 1
ATOM 1014 N N . GLN A 1 127 ? 8.242 18.641 -8.828 1 96.94 127 GLN A N 1
ATOM 1015 C CA . GLN A 1 127 ? 9.5 19.078 -9.43 1 96.94 127 GLN A CA 1
ATOM 1016 C C . GLN A 1 127 ? 9.898 18.172 -10.586 1 96.94 127 GLN A C 1
ATOM 1018 O O . GLN A 1 127 ? 11.023 18.25 -11.086 1 96.94 127 GLN A O 1
ATOM 1023 N N . ASN A 1 128 ? 9.055 17.25 -10.945 1 96.69 128 ASN A N 1
ATOM 1024 C CA . ASN A 1 128 ? 9.266 16.281 -12.016 1 96.69 128 ASN A CA 1
ATOM 1025 C C . ASN A 1 128 ? 10.414 15.336 -11.688 1 96.69 128 ASN A C 1
ATOM 1027 O O . ASN A 1 128 ? 11.109 14.867 -12.594 1 96.69 128 ASN A O 1
ATOM 1031 N N . ARG A 1 129 ? 10.703 15.203 -10.477 1 96.75 129 ARG A N 1
ATOM 1032 C CA . ARG A 1 129 ? 11.641 14.195 -10 1 96.75 129 ARG A CA 1
ATOM 1033 C C . ARG A 1 129 ? 10.922 12.898 -9.648 1 96.75 129 ARG A C 1
ATOM 1035 O O . ARG A 1 129 ? 10.93 12.469 -8.492 1 96.75 129 ARG A O 1
ATOM 1042 N N . ARG A 1 130 ? 10.445 12.219 -10.633 1 95.88 130 ARG A N 1
ATOM 1043 C CA . ARG A 1 130 ? 9.461 11.148 -10.508 1 95.88 130 ARG A CA 1
ATOM 1044 C C . ARG A 1 130 ? 10.094 9.891 -9.93 1 95.88 130 ARG A C 1
ATOM 1046 O O . ARG A 1 130 ? 9.5 9.219 -9.078 1 95.88 130 ARG A O 1
ATOM 1053 N N . ALA A 1 131 ? 11.273 9.562 -10.344 1 95.62 131 ALA A N 1
ATOM 1054 C CA . ALA A 1 131 ? 11.93 8.352 -9.859 1 95.62 131 ALA A CA 1
ATOM 1055 C C . ALA A 1 131 ? 12.141 8.406 -8.352 1 95.62 131 ALA A C 1
ATOM 1057 O O . ALA A 1 131 ? 11.875 7.434 -7.645 1 95.62 131 ALA A O 1
ATOM 1058 N N . MET A 1 132 ? 12.602 9.531 -7.867 1 97.12 132 MET A N 1
ATOM 1059 C CA . MET A 1 132 ? 12.836 9.695 -6.434 1 97.12 132 MET A CA 1
ATOM 1060 C C . MET A 1 132 ? 11.523 9.703 -5.664 1 97.12 132 MET A C 1
ATOM 1062 O O . MET A 1 132 ? 11.438 9.172 -4.555 1 97.12 132 MET A O 1
ATOM 1066 N N . ALA A 1 133 ? 10.508 10.312 -6.242 1 98.38 133 ALA A N 1
ATOM 1067 C CA . ALA A 1 133 ? 9.188 10.312 -5.625 1 98.38 133 ALA A CA 1
ATOM 1068 C C . ALA A 1 133 ? 8.656 8.891 -5.473 1 98.38 133 ALA A C 1
ATOM 1070 O O . ALA A 1 133 ? 8.133 8.531 -4.414 1 98.38 133 ALA A O 1
ATOM 1071 N N . LEU A 1 134 ? 8.828 8.109 -6.48 1 97.56 134 LEU A N 1
ATOM 1072 C CA . LEU A 1 134 ? 8.336 6.734 -6.465 1 97.56 134 LEU A CA 1
ATOM 1073 C C . LEU A 1 134 ? 9.172 5.875 -5.52 1 97.56 134 LEU A C 1
ATOM 1075 O O . LEU A 1 134 ? 8.641 4.965 -4.879 1 97.56 134 LEU A O 1
ATOM 1079 N N . HIS A 1 135 ? 10.445 6.152 -5.434 1 97.44 135 HIS A N 1
ATOM 1080 C CA . HIS A 1 135 ? 11.273 5.461 -4.449 1 97.44 135 HIS A CA 1
ATOM 1081 C C . HIS A 1 135 ? 10.773 5.723 -3.033 1 97.44 135 HIS A C 1
ATOM 1083 O O . HIS A 1 135 ? 10.648 4.793 -2.234 1 97.44 135 HIS A O 1
ATOM 1089 N N . LEU A 1 136 ? 10.484 6.992 -2.746 1 98.12 136 LEU A N 1
ATOM 1090 C CA . LEU A 1 136 ? 9.977 7.324 -1.42 1 98.12 136 LEU A CA 1
ATOM 1091 C C . LEU A 1 136 ? 8.633 6.652 -1.163 1 98.12 136 LEU A C 1
ATOM 1093 O O . LEU A 1 136 ? 8.383 6.148 -0.064 1 98.12 136 LEU A O 1
ATOM 1097 N N . GLN A 1 137 ? 7.77 6.645 -2.166 1 98.38 137 GLN A N 1
ATOM 1098 C CA . GLN A 1 137 ? 6.504 5.938 -2.023 1 98.38 137 GLN A CA 1
ATOM 1099 C C . GLN A 1 137 ? 6.73 4.473 -1.667 1 98.38 137 GLN A C 1
ATOM 1101 O O . GLN A 1 137 ? 6.043 3.924 -0.802 1 98.38 137 GLN A O 1
ATOM 1106 N N . SER A 1 138 ? 7.621 3.898 -2.375 1 97.69 138 SER A N 1
ATOM 1107 C CA . SER A 1 138 ? 7.945 2.496 -2.127 1 97.69 138 SER A CA 1
ATOM 1108 C C . SER A 1 138 ? 8.414 2.285 -0.692 1 97.69 138 SER A C 1
ATOM 1110 O O . SER A 1 138 ? 7.977 1.35 -0.02 1 97.69 138 SER A O 1
ATOM 1112 N N . ARG A 1 139 ? 9.305 3.127 -0.197 1 97.88 139 ARG A N 1
ATOM 1113 C CA . ARG A 1 139 ? 9.812 3.023 1.167 1 97.88 139 ARG A CA 1
ATOM 1114 C C . ARG A 1 139 ? 8.703 3.244 2.184 1 97.88 139 ARG A C 1
ATOM 1116 O O . ARG A 1 139 ? 8.617 2.531 3.188 1 97.88 139 ARG A O 1
ATOM 1123 N N . ILE A 1 140 ? 7.84 4.227 1.917 1 98.25 140 ILE A N 1
ATOM 1124 C CA . ILE A 1 140 ? 6.691 4.48 2.775 1 98.25 140 ILE A CA 1
ATOM 1125 C C . ILE A 1 140 ? 5.844 3.213 2.893 1 98.25 140 ILE A C 1
ATOM 1127 O O . ILE A 1 140 ? 5.434 2.83 3.99 1 98.25 140 ILE A O 1
ATOM 1131 N N . SER A 1 141 ? 5.629 2.619 1.784 1 98 141 SER A N 1
ATOM 1132 C CA . SER A 1 141 ? 4.816 1.406 1.74 1 98 141 SER A CA 1
ATOM 1133 C C . SER A 1 141 ? 5.48 0.268 2.508 1 98 141 SER A C 1
ATOM 1135 O O . SER A 1 141 ? 4.824 -0.448 3.264 1 98 141 SER A O 1
ATOM 1137 N N . GLU A 1 142 ? 6.773 0.098 2.359 1 96.69 142 GLU A N 1
ATOM 1138 C CA . GLU A 1 142 ? 7.504 -1 2.984 1 96.69 142 GLU A CA 1
ATOM 1139 C C . GLU A 1 142 ? 7.664 -0.773 4.484 1 96.69 142 GLU A C 1
ATOM 1141 O O . GLU A 1 142 ? 7.504 -1.702 5.281 1 96.69 142 GLU A O 1
ATOM 1146 N N . VAL A 1 143 ? 7.938 0.458 4.867 1 97.31 143 VAL A N 1
ATOM 1147 C CA . VAL A 1 143 ? 8.352 0.737 6.238 1 97.31 143 VAL A CA 1
ATOM 1148 C C . VAL A 1 143 ? 7.129 1.08 7.086 1 97.31 143 VAL A C 1
ATOM 1150 O O . VAL A 1 143 ? 7.023 0.654 8.242 1 97.31 143 VAL A O 1
ATOM 1153 N N . PHE A 1 144 ? 6.211 1.847 6.504 1 97.69 144 PHE A N 1
ATOM 1154 C CA . PHE A 1 144 ? 5.094 2.338 7.301 1 97.69 144 PHE A CA 1
ATOM 1155 C C . PHE A 1 144 ? 3.803 1.613 6.934 1 97.69 144 PHE A C 1
ATOM 1157 O O . PHE A 1 144 ? 2.756 1.854 7.535 1 97.69 144 PHE A O 1
ATOM 1164 N N . ALA A 1 145 ? 3.82 0.754 5.891 1 97.25 145 ALA A N 1
ATOM 1165 C CA . ALA A 1 145 ? 2.688 -0.055 5.449 1 97.25 145 ALA A CA 1
ATOM 1166 C C . ALA A 1 145 ? 1.526 0.827 5 1 97.25 145 ALA A C 1
ATOM 1168 O O . ALA A 1 145 ? 0.363 0.517 5.266 1 97.25 145 ALA A O 1
ATOM 1169 N N . ALA A 1 146 ? 1.823 1.979 4.512 1 97.94 146 ALA A N 1
ATOM 1170 C CA . ALA A 1 146 ? 0.881 2.871 3.84 1 97.94 146 ALA A CA 1
ATOM 1171 C C . ALA A 1 146 ? 1.331 3.17 2.412 1 97.94 146 ALA A C 1
ATOM 1173 O O . ALA A 1 146 ? 2.523 3.354 2.156 1 97.94 146 ALA A O 1
ATOM 1174 N N . ASP A 1 147 ? 0.392 3.199 1.483 1 98.5 147 ASP A N 1
ATOM 1175 C CA . ASP A 1 147 ? 0.706 3.445 0.079 1 98.5 147 ASP A CA 1
ATOM 1176 C C . ASP A 1 147 ? -0.024 4.684 -0.438 1 98.5 147 ASP A C 1
ATOM 1178 O O . ASP A 1 147 ? -1.204 4.613 -0.788 1 98.5 147 ASP A O 1
ATOM 1182 N N . ILE A 1 148 ? 0.671 5.801 -0.499 1 98.69 148 ILE A N 1
ATOM 1183 C CA . ILE A 1 148 ? 0.128 7.074 -0.963 1 98.69 148 ILE A CA 1
ATOM 1184 C C . ILE A 1 148 ? 0.868 7.523 -2.223 1 98.69 148 ILE A C 1
ATOM 1186 O O . ILE A 1 148 ? 2.074 7.773 -2.184 1 98.69 148 ILE A O 1
ATOM 1190 N N . HIS A 1 149 ? 0.157 7.547 -3.295 1 98.56 149 HIS A N 1
ATOM 1191 C CA . HIS A 1 149 ? 0.793 7.969 -4.535 1 98.56 149 HIS A CA 1
ATOM 1192 C C . HIS A 1 149 ? 1.269 9.414 -4.449 1 98.56 149 HIS A C 1
ATOM 1194 O O . HIS A 1 149 ? 0.537 10.289 -3.973 1 98.56 149 HIS A O 1
ATOM 1200 N N . PRO A 1 150 ? 2.469 9.719 -4.957 1 98.62 150 PRO A N 1
ATOM 1201 C CA . PRO A 1 150 ? 3.031 11.07 -4.828 1 98.62 150 PRO A CA 1
ATOM 1202 C C . PRO A 1 150 ? 2.209 12.125 -5.562 1 98.62 150 PRO A C 1
ATOM 1204 O O . PRO A 1 150 ? 2.287 13.312 -5.234 1 98.62 150 PRO A O 1
ATOM 1207 N N . ALA A 1 151 ? 1.38 11.711 -6.496 1 98.19 151 ALA A N 1
ATOM 1208 C CA . ALA A 1 151 ? 0.62 12.672 -7.289 1 98.19 151 ALA A CA 1
ATOM 1209 C C . ALA A 1 151 ? -0.67 13.07 -6.582 1 98.19 151 ALA A C 1
ATOM 1211 O O . ALA A 1 151 ? -1.324 14.047 -6.965 1 98.19 151 ALA A O 1
ATOM 1212 N N . ALA A 1 152 ? -1.089 12.305 -5.609 1 98.69 152 ALA A N 1
ATOM 1213 C CA . ALA A 1 152 ? -2.291 12.672 -4.863 1 98.69 152 ALA A CA 1
ATOM 1214 C C . ALA A 1 152 ? -2.166 14.078 -4.281 1 98.69 152 ALA A C 1
ATOM 1216 O O . ALA A 1 152 ? -1.055 14.578 -4.078 1 98.69 152 ALA A O 1
ATOM 1217 N N . ARG A 1 153 ? -3.275 14.742 -4.07 1 98.81 153 ARG A N 1
ATOM 1218 C CA . ARG A 1 153 ? -3.289 16.078 -3.463 1 98.81 153 ARG A CA 1
ATOM 1219 C C . ARG A 1 153 ? -3.98 16.047 -2.105 1 98.81 153 ARG A C 1
ATOM 1221 O O . ARG A 1 153 ? -5.195 15.844 -2.023 1 98.81 153 ARG A O 1
ATOM 1228 N N . ILE A 1 154 ? -3.18 16.297 -1.057 1 98.88 154 ILE A N 1
ATOM 1229 C CA . ILE A 1 154 ? -3.684 16.172 0.307 1 98.88 154 ILE A CA 1
ATOM 1230 C C . ILE A 1 154 ? -3.461 17.484 1.058 1 98.88 154 ILE A C 1
ATOM 1232 O O . ILE A 1 154 ? -2.332 17.969 1.138 1 98.88 154 ILE A O 1
ATOM 1236 N N . GLY A 1 155 ? -4.523 18.016 1.646 1 98.75 155 GLY A N 1
ATOM 1237 C CA . GLY A 1 155 ? -4.449 19.25 2.4 1 98.75 155 GLY A CA 1
ATOM 1238 C C . GLY A 1 155 ? -3.74 19.094 3.732 1 98.75 155 GLY A C 1
ATOM 1239 O O . GLY A 1 155 ? -2.852 18.25 3.877 1 98.75 155 GLY A O 1
ATOM 1240 N N . GLN A 1 156 ? -4.039 19.984 4.68 1 98.62 156 GLN A N 1
ATOM 1241 C CA . GLN A 1 156 ? -3.377 19.984 5.98 1 98.62 156 GLN A CA 1
ATOM 1242 C C . GLN A 1 156 ? -4.355 19.641 7.098 1 98.62 156 GLN A C 1
ATOM 1244 O O . GLN A 1 156 ? -5.566 19.609 6.879 1 98.62 156 GLN A O 1
ATOM 1249 N N . GLY A 1 157 ? -3.791 19.406 8.258 1 98.5 157 GLY A N 1
ATOM 1250 C CA . GLY A 1 157 ? -4.625 19 9.375 1 98.5 157 GLY A CA 1
ATOM 1251 C C . GLY A 1 157 ? -5.223 17.609 9.195 1 98.5 157 GLY A C 1
ATOM 1252 O O . GLY A 1 157 ? -6.363 17.359 9.594 1 98.5 157 GLY A O 1
ATOM 1253 N N . ILE A 1 158 ? -4.477 16.75 8.578 1 98.75 158 ILE A N 1
ATOM 1254 C CA . ILE A 1 158 ? -4.914 15.398 8.281 1 98.75 158 ILE A CA 1
ATOM 1255 C C . ILE A 1 158 ? -4.508 14.461 9.422 1 98.75 158 ILE A C 1
ATOM 1257 O O . ILE A 1 158 ? -3.389 14.555 9.938 1 98.75 158 ILE A O 1
ATOM 1261 N N . LEU A 1 159 ? -5.383 13.672 9.844 1 98.38 159 LEU A N 1
ATOM 1262 C CA . LEU A 1 159 ? -5.074 12.602 10.781 1 98.38 159 LEU A CA 1
ATOM 1263 C C . LEU A 1 159 ? -5.148 11.242 10.094 1 98.38 159 LEU A C 1
ATOM 1265 O O . LEU A 1 159 ? -6.223 10.82 9.664 1 98.38 159 LEU A O 1
ATOM 1269 N N . LEU A 1 160 ? -4.035 10.617 9.875 1 97.94 160 LEU A N 1
ATOM 1270 C CA . LEU A 1 160 ? -3.967 9.203 9.539 1 97.94 160 LEU A CA 1
ATOM 1271 C C . LEU A 1 160 ? -3.727 8.359 10.781 1 97.94 160 LEU A C 1
ATOM 1273 O O . LEU A 1 160 ? -2.578 8.109 11.164 1 97.94 160 LEU A O 1
ATOM 1277 N N . ASP A 1 161 ? -4.746 7.926 11.375 1 95.56 161 ASP A N 1
ATOM 1278 C CA . ASP A 1 161 ? -4.629 7.211 12.648 1 95.56 161 ASP A CA 1
ATOM 1279 C C . ASP A 1 161 ? -4.227 5.754 12.422 1 95.56 161 ASP A C 1
ATOM 1281 O O . ASP A 1 161 ? -4.82 5.062 11.594 1 95.56 161 ASP A O 1
ATOM 1285 N N . HIS A 1 162 ? -3.125 5.227 13.039 1 94.12 162 HIS A N 1
ATOM 1286 C CA . HIS A 1 162 ? -2.5 3.912 12.93 1 94.12 162 HIS A CA 1
ATOM 1287 C C . HIS A 1 162 ? -1.832 3.732 11.57 1 94.12 162 HIS A C 1
ATOM 1289 O O . HIS A 1 162 ? -0.695 3.262 11.484 1 94.12 162 HIS A O 1
ATOM 1295 N N . GLY A 1 163 ? -2.488 4.082 10.461 1 94.88 163 GLY A N 1
ATOM 1296 C CA . GLY A 1 163 ? -1.877 4.281 9.156 1 94.88 163 GLY A CA 1
ATOM 1297 C C . GLY A 1 163 ? -1.783 3.004 8.344 1 94.88 163 GLY A C 1
ATOM 1298 O O . GLY A 1 163 ? -1.719 3.049 7.113 1 94.88 163 GLY A O 1
ATOM 1299 N N . THR A 1 164 ? -1.78 1.765 9.008 1 96.25 164 THR A N 1
ATOM 1300 C CA . THR A 1 164 ? -1.532 0.5 8.328 1 96.25 164 THR A CA 1
ATOM 1301 C C . THR A 1 164 ? -2.57 0.264 7.234 1 96.25 164 THR A C 1
ATOM 1303 O O . THR A 1 164 ? -3.77 0.441 7.461 1 96.25 164 THR A O 1
ATOM 1306 N N . SER A 1 165 ? -2.084 -0.071 6.031 1 97.75 165 SER A N 1
ATOM 1307 C CA . SER A 1 165 ? -2.859 -0.502 4.871 1 97.75 165 SER A CA 1
ATOM 1308 C C . SER A 1 165 ? -3.713 0.636 4.32 1 97.75 165 SER A C 1
ATOM 1310 O O . SER A 1 165 ? -4.688 0.398 3.604 1 97.75 165 SER A O 1
ATOM 1312 N N . VAL A 1 166 ? -3.438 1.881 4.715 1 98.56 166 VAL A N 1
ATOM 1313 C CA . VAL A 1 166 ? -4.035 3.012 4.012 1 98.56 166 VAL A CA 1
ATOM 1314 C C . VAL A 1 166 ? -3.521 3.061 2.576 1 98.56 166 VAL A C 1
ATOM 1316 O O . VAL A 1 166 ? -2.326 2.871 2.332 1 98.56 166 VAL A O 1
ATOM 1319 N N . VAL A 1 167 ? -4.43 3.197 1.598 1 98.69 167 VAL A N 1
ATOM 1320 C CA . VAL A 1 167 ? -4.078 3.338 0.188 1 98.69 167 VAL A CA 1
ATOM 1321 C C . VAL A 1 167 ? -4.754 4.578 -0.392 1 98.69 167 VAL A C 1
ATOM 1323 O O . VAL A 1 167 ? -5.98 4.703 -0.345 1 98.69 167 VAL A O 1
ATOM 1326 N N . ILE A 1 168 ? -3.98 5.555 -0.91 1 98.69 168 ILE A N 1
ATOM 1327 C CA . ILE A 1 168 ? -4.488 6.758 -1.557 1 98.69 168 ILE A CA 1
ATOM 1328 C C . ILE A 1 168 ? -3.951 6.844 -2.984 1 98.69 168 ILE A C 1
ATOM 1330 O O . ILE A 1 168 ? -2.744 6.984 -3.191 1 98.69 168 ILE A O 1
ATOM 1334 N N . GLY A 1 169 ? -4.832 6.836 -3.939 1 97.62 169 GLY A N 1
ATOM 1335 C CA . GLY A 1 169 ? -4.477 6.695 -5.344 1 97.62 169 GLY A CA 1
ATOM 1336 C C . GLY A 1 169 ? -3.982 7.992 -5.965 1 97.62 169 GLY A C 1
ATOM 1337 O O . GLY A 1 169 ? -4.094 9.055 -5.359 1 97.62 169 GLY A O 1
ATOM 1338 N N . GLU A 1 170 ? -3.588 7.938 -7.156 1 96.88 170 GLU A N 1
ATOM 1339 C CA . GLU A 1 170 ? -2.812 8.914 -7.922 1 96.88 170 GLU A CA 1
ATOM 1340 C C . GLU A 1 170 ? -3.564 10.234 -8.055 1 96.88 170 GLU A C 1
ATOM 1342 O O . GLU A 1 170 ? -2.98 11.305 -7.879 1 96.88 170 GLU A O 1
ATOM 1347 N N . THR A 1 171 ? -4.855 10.18 -8.281 1 97.19 171 THR A N 1
ATOM 1348 C CA . THR A 1 171 ? -5.59 11.391 -8.609 1 97.19 171 THR A CA 1
ATOM 1349 C C . THR A 1 171 ? -6.523 11.789 -7.473 1 97.19 171 THR A C 1
ATOM 1351 O O . THR A 1 171 ? -7.414 12.617 -7.656 1 97.19 171 THR A O 1
ATOM 1354 N N . ALA A 1 172 ? -6.324 11.109 -6.34 1 98.5 172 ALA A N 1
ATOM 1355 C CA . ALA A 1 172 ? -7.168 11.43 -5.188 1 98.5 172 ALA A CA 1
ATOM 1356 C C . ALA A 1 172 ? -6.918 12.859 -4.703 1 98.5 172 ALA A C 1
ATOM 1358 O O . ALA A 1 172 ? -5.801 13.367 -4.805 1 98.5 172 ALA A O 1
ATOM 1359 N N . VAL A 1 173 ? -7.98 13.484 -4.215 1 98.88 173 VAL A N 1
ATOM 1360 C CA . VAL A 1 173 ? -7.906 14.781 -3.553 1 98.88 173 VAL A CA 1
ATOM 1361 C C . VAL A 1 173 ? -8.492 14.68 -2.146 1 98.88 173 VAL A C 1
ATOM 1363 O O . VAL A 1 173 ? -9.602 14.172 -1.967 1 98.88 173 VAL A O 1
ATOM 1366 N N . VAL A 1 174 ? -7.75 15.055 -1.167 1 98.94 174 VAL A N 1
ATOM 1367 C CA . VAL A 1 174 ? -8.188 15.125 0.224 1 98.94 174 VAL A CA 1
ATOM 1368 C C . VAL A 1 174 ? -8.039 16.547 0.743 1 98.94 174 VAL A C 1
ATOM 1370 O O . VAL A 1 174 ? -6.934 17.094 0.781 1 98.94 174 VAL A O 1
ATOM 1373 N N . GLU A 1 175 ? -9.125 17.172 1.121 1 98.81 175 GLU A N 1
ATOM 1374 C CA . GLU A 1 175 ? -9.086 18.547 1.614 1 98.81 175 GLU A CA 1
ATOM 1375 C C . GLU A 1 175 ? -8.711 18.594 3.092 1 98.81 175 GLU A C 1
ATOM 1377 O O . GLU A 1 175 ? -8.344 17.578 3.676 1 98.81 175 GLU A O 1
ATOM 1382 N N . ASN A 1 176 ? -8.75 19.797 3.674 1 98.69 176 ASN A N 1
ATOM 1383 C CA . ASN A 1 176 ? -8.227 20.031 5.016 1 98.69 176 ASN A CA 1
ATOM 1384 C C . ASN A 1 176 ? -9.094 19.375 6.078 1 98.69 176 ASN A C 1
ATOM 1386 O O . ASN A 1 176 ? -10.297 19.188 5.875 1 98.69 176 ASN A O 1
ATOM 1390 N N . ASN A 1 177 ? -8.469 19 7.176 1 98.44 177 ASN A N 1
ATOM 1391 C CA . ASN A 1 177 ? -9.133 18.562 8.398 1 98.44 177 ASN A CA 1
ATOM 1392 C C . ASN A 1 177 ? -9.93 17.281 8.18 1 98.44 177 ASN A C 1
ATOM 1394 O O . ASN A 1 177 ? -11.039 17.141 8.688 1 98.44 177 ASN A O 1
ATOM 1398 N N . VAL A 1 178 ? -9.391 16.391 7.414 1 98.75 178 VAL A N 1
ATOM 1399 C CA . VAL A 1 178 ? -9.961 15.055 7.223 1 98.75 178 VAL A CA 1
ATOM 1400 C C . VAL A 1 178 ? -9.281 14.07 8.164 1 98.75 178 VAL A C 1
ATOM 1402 O O . VAL A 1 178 ? -8.086 14.18 8.438 1 98.75 178 VAL A O 1
ATOM 1405 N N . SER A 1 179 ? -10.023 13.18 8.727 1 98.69 179 SER A N 1
ATOM 1406 C CA . SER A 1 179 ? -9.5 12.07 9.523 1 98.69 179 SER A CA 1
ATOM 1407 C C . SER A 1 179 ? -9.773 10.727 8.844 1 98.69 179 SER A C 1
ATOM 1409 O O . SER A 1 179 ? -10.906 10.445 8.453 1 98.69 179 SER A O 1
ATOM 1411 N N . MET A 1 180 ? -8.75 9.977 8.656 1 98.31 180 MET A N 1
ATOM 1412 C CA . MET A 1 180 ? -8.828 8.609 8.125 1 98.31 180 MET A CA 1
ATOM 1413 C C . MET A 1 180 ? -8.195 7.617 9.094 1 98.31 180 MET A C 1
ATOM 1415 O O . MET A 1 180 ? -7.09 7.852 9.594 1 98.31 180 MET A O 1
ATOM 1419 N N . LEU A 1 181 ? -8.836 6.555 9.367 1 97.31 181 LEU A N 1
ATOM 1420 C CA . LEU A 1 181 ? -8.266 5.492 10.195 1 97.31 181 LEU A CA 1
ATOM 1421 C C . LEU A 1 181 ? -7.57 4.445 9.336 1 97.31 181 LEU A C 1
ATOM 1423 O O . LEU A 1 181 ? -7.383 4.648 8.133 1 97.31 181 LEU A O 1
ATOM 1427 N N . HIS A 1 182 ? -7.027 3.396 9.938 1 97.5 182 HIS A N 1
ATOM 1428 C CA . HIS A 1 182 ? -6.266 2.375 9.227 1 97.5 182 HIS A CA 1
ATOM 1429 C C . HIS A 1 182 ? -7.137 1.648 8.203 1 97.5 182 HIS A C 1
ATOM 1431 O O . HIS A 1 182 ? -8.359 1.621 8.336 1 97.5 182 HIS A O 1
ATOM 1437 N N . GLU A 1 183 ? -6.473 1.124 7.113 1 98.06 183 GLU A N 1
ATOM 1438 C CA . GLU A 1 183 ? -7.055 0.248 6.102 1 98.06 183 GLU A CA 1
ATOM 1439 C C . GLU A 1 183 ? -8.047 1.003 5.223 1 98.06 183 GLU A C 1
ATOM 1441 O O . GLU A 1 183 ? -8.875 0.39 4.547 1 98.06 183 GLU A O 1
ATOM 1446 N N . VAL A 1 184 ? -8.055 2.338 5.297 1 98.69 184 VAL A N 1
ATOM 1447 C CA . VAL A 1 184 ? -8.867 3.123 4.371 1 98.69 184 VAL A CA 1
ATOM 1448 C C . VAL A 1 184 ? -8.234 3.084 2.979 1 98.69 184 VAL A C 1
ATOM 1450 O O . VAL A 1 184 ? -7.016 3.182 2.838 1 98.69 184 VAL A O 1
ATOM 1453 N N . THR A 1 185 ? -9.086 2.953 1.956 1 98.75 185 THR A N 1
ATOM 1454 C CA . THR A 1 185 ? -8.641 2.988 0.565 1 98.75 185 THR A CA 1
ATOM 1455 C C . THR A 1 185 ? -9.375 4.086 -0.204 1 98.75 185 THR A C 1
ATOM 1457 O O . THR A 1 185 ? -10.602 4.145 -0.196 1 98.75 185 THR A O 1
ATOM 1460 N N . LEU A 1 186 ? -8.688 4.996 -0.744 1 98.56 186 LEU A N 1
ATOM 1461 C CA . LEU A 1 186 ? -9.164 5.855 -1.821 1 98.56 186 LEU A CA 1
ATOM 1462 C C . LEU A 1 186 ? -8.672 5.355 -3.176 1 98.56 186 LEU A C 1
ATOM 1464 O O . LE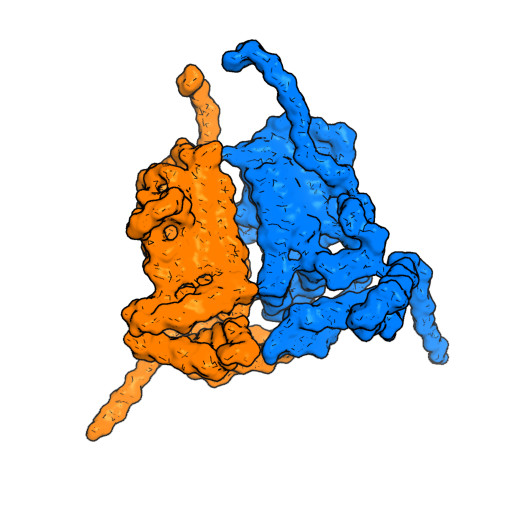U A 1 186 ? -7.602 5.758 -3.641 1 98.56 186 LEU A O 1
ATOM 1468 N N . GLY A 1 187 ? -9.445 4.555 -3.771 1 96.25 187 GLY A N 1
ATOM 1469 C CA . GLY A 1 187 ? -9 3.799 -4.93 1 96.25 187 GLY A CA 1
ATOM 1470 C C . GLY A 1 187 ? -9.742 4.16 -6.203 1 96.25 187 GLY A C 1
ATOM 1471 O O . GLY A 1 187 ? -10.719 4.91 -6.164 1 96.25 187 GLY A O 1
ATOM 1472 N N . GLY A 1 188 ? -9.211 3.646 -7.293 1 90.62 188 GLY A N 1
ATOM 1473 C CA . GLY A 1 188 ? -9.828 3.867 -8.594 1 90.62 188 GLY A CA 1
ATOM 1474 C C . GLY A 1 188 ? -10.719 2.725 -9.031 1 90.62 188 GLY A C 1
ATOM 1475 O O . GLY A 1 188 ? -10.914 1.759 -8.289 1 90.62 188 GLY A O 1
ATOM 1476 N N . THR A 1 189 ? -11.438 2.977 -10.094 1 79.69 189 THR A N 1
ATOM 1477 C CA . THR A 1 189 ? -12.172 1.938 -10.805 1 79.69 189 THR A CA 1
ATOM 1478 C C . THR A 1 189 ? -11.844 1.966 -12.297 1 79.69 189 THR A C 1
ATOM 1480 O O . THR A 1 189 ? -11.758 3.037 -12.898 1 79.69 189 THR A O 1
ATOM 1483 N N . GLY A 1 190 ? -11.602 0.77 -12.773 1 69 190 GLY A N 1
ATOM 1484 C CA . GLY A 1 190 ? -11.344 0.625 -14.195 1 69 190 GLY A CA 1
ATOM 1485 C C . GLY A 1 190 ? -9.914 0.943 -14.586 1 69 190 GLY A C 1
ATOM 1486 O O . GLY A 1 190 ? -9.062 1.147 -13.711 1 69 190 GLY A O 1
ATOM 1487 N N . LYS A 1 191 ? -9.633 0.706 -15.797 1 65.88 191 LYS A N 1
ATOM 1488 C CA . LYS A 1 191 ? -8.312 0.994 -16.359 1 65.88 191 LYS A CA 1
ATOM 1489 C C . LYS A 1 191 ? -8.281 2.375 -17 1 65.88 191 LYS A C 1
ATOM 1491 O O . LYS A 1 191 ? -7.422 2.65 -17.844 1 65.88 191 LYS A O 1
ATOM 1496 N N . ALA A 1 192 ? -9.344 3.145 -16.578 1 67.25 192 ALA A N 1
ATOM 1497 C CA . ALA A 1 192 ? -9.438 4.492 -17.125 1 67.25 192 ALA A CA 1
ATOM 1498 C C . ALA A 1 192 ? -8.234 5.34 -16.719 1 67.25 192 ALA A C 1
ATOM 1500 O O . ALA A 1 192 ? -7.758 5.238 -15.578 1 67.25 192 ALA A O 1
ATOM 1501 N N . THR A 1 193 ? -7.703 5.949 -17.75 1 74.81 193 THR A N 1
ATOM 1502 C CA . THR A 1 193 ? -6.668 6.945 -17.484 1 74.81 193 THR A CA 1
ATOM 1503 C C . THR A 1 193 ? -7.289 8.297 -17.141 1 74.81 193 THR A C 1
ATOM 1505 O O . THR A 1 193 ? -8.484 8.5 -17.344 1 74.81 193 THR A O 1
ATOM 1508 N N . GLY A 1 194 ? -6.664 9.07 -16.344 1 83.31 194 GLY A N 1
ATOM 1509 C CA . GLY A 1 194 ? -7.168 10.367 -15.938 1 83.31 194 GLY A CA 1
ATOM 1510 C C . GLY A 1 194 ? -7.594 10.406 -14.477 1 83.31 194 GLY A C 1
ATOM 1511 O O . GLY A 1 194 ? -6.984 9.75 -13.633 1 83.31 194 GLY A O 1
ATOM 1512 N N . ASP A 1 195 ? -8.633 11.305 -14.305 1 91.38 195 ASP A N 1
ATOM 1513 C CA . ASP A 1 195 ? -9.141 11.477 -12.945 1 91.38 195 ASP A CA 1
ATOM 1514 C C . ASP A 1 195 ? -10.031 10.305 -12.539 1 91.38 195 ASP A C 1
ATOM 1516 O O . ASP A 1 195 ? -11.164 10.18 -13.023 1 91.38 195 ASP A O 1
ATOM 1520 N N . ARG A 1 196 ? -9.547 9.461 -11.633 1 92.12 196 ARG A N 1
ATOM 1521 C CA . ARG A 1 196 ? -10.203 8.172 -11.43 1 92.12 196 ARG A CA 1
ATOM 1522 C C . ARG A 1 196 ? -10.305 7.84 -9.945 1 92.12 196 ARG A C 1
ATOM 1524 O O . ARG A 1 196 ? -10.703 6.73 -9.578 1 92.12 196 ARG A O 1
ATOM 1531 N N . HIS A 1 197 ? -9.922 8.734 -9.078 1 97.25 197 HIS A N 1
ATOM 1532 C CA . HIS A 1 197 ? -9.922 8.453 -7.645 1 97.25 197 HIS A CA 1
ATOM 1533 C C . HIS A 1 197 ? -10.852 9.414 -6.902 1 97.25 197 HIS A C 1
ATOM 1535 O O . HIS A 1 197 ? -11.25 10.445 -7.445 1 97.25 197 HIS A O 1
ATOM 1541 N N . PRO A 1 198 ? -11.195 9.18 -5.645 1 98.25 198 PRO A N 1
ATOM 1542 C CA . PRO A 1 198 ? -12.156 9.953 -4.852 1 98.25 198 PRO A CA 1
ATOM 1543 C C . PRO A 1 198 ? -11.664 11.367 -4.551 1 98.25 198 PRO A C 1
ATOM 1545 O O . PRO A 1 198 ? -10.453 11.609 -4.477 1 98.25 198 PRO A O 1
ATOM 1548 N N . LYS A 1 199 ? -12.633 12.273 -4.422 1 98.75 199 LYS A N 1
ATOM 1549 C CA . LYS A 1 199 ? -12.453 13.609 -3.861 1 98.75 199 LYS A CA 1
ATOM 1550 C C . LYS A 1 199 ? -13.109 13.719 -2.486 1 98.75 199 LYS A C 1
ATOM 1552 O O . LYS A 1 199 ? -14.336 13.734 -2.375 1 98.75 199 LYS A O 1
ATOM 1557 N N . VAL A 1 200 ? -12.266 13.758 -1.493 1 98.94 200 VAL A N 1
ATOM 1558 C CA . VAL A 1 200 ? -12.742 13.836 -0.116 1 98.94 200 VAL A CA 1
ATOM 1559 C C . VAL A 1 200 ? -12.695 15.281 0.371 1 98.94 200 VAL A C 1
ATOM 1561 O O . VAL A 1 200 ? -11.617 15.859 0.526 1 98.94 200 VAL A O 1
ATOM 1564 N N . ARG A 1 201 ? -13.828 15.852 0.663 1 98.75 201 ARG A N 1
ATOM 1565 C CA . ARG A 1 201 ? -13.922 17.281 0.97 1 98.75 201 ARG A CA 1
ATOM 1566 C C . ARG A 1 201 ? -13.633 17.547 2.445 1 98.75 201 ARG A C 1
ATOM 1568 O O . ARG A 1 201 ? -13.312 16.609 3.193 1 98.75 201 ARG A O 1
ATOM 1575 N N . HIS A 1 202 ? -13.688 18.766 2.779 1 98.5 202 HIS A N 1
ATOM 1576 C CA . HIS A 1 202 ? -13.25 19.312 4.062 1 98.5 202 HIS A CA 1
ATOM 1577 C C . HIS A 1 202 ? -14 18.656 5.219 1 98.5 202 HIS A C 1
ATOM 1579 O O . HIS A 1 202 ? -15.227 18.547 5.18 1 98.5 202 HIS A O 1
ATOM 1585 N N . GLY A 1 203 ? -13.289 18.188 6.242 1 98.12 203 GLY A N 1
ATOM 1586 C CA . GLY A 1 203 ? -13.875 17.828 7.52 1 98.12 203 GLY A CA 1
ATOM 1587 C C . GLY A 1 203 ? -14.492 16.438 7.527 1 98.12 203 GLY A C 1
ATOM 1588 O O . GLY A 1 203 ? -15.266 16.109 8.422 1 98.12 203 GLY A O 1
ATOM 1589 N N . VAL A 1 204 ? -14.203 15.625 6.57 1 98.62 204 VAL A N 1
ATOM 1590 C CA . VAL A 1 204 ? -14.789 14.297 6.438 1 98.62 204 VAL A CA 1
ATOM 1591 C C . VAL A 1 204 ? -14.102 13.336 7.402 1 98.62 204 VAL A C 1
ATOM 1593 O O . VAL A 1 204 ? -12.883 13.406 7.602 1 98.62 204 VAL A O 1
ATOM 1596 N N . LEU A 1 205 ? -14.859 12.469 8.023 1 98.56 205 LEU A N 1
ATOM 1597 C CA . LEU A 1 205 ? -14.367 11.359 8.828 1 98.56 205 LEU A CA 1
ATOM 1598 C C . LEU A 1 205 ? -14.539 10.039 8.078 1 98.56 205 LEU A C 1
ATOM 1600 O O . LEU A 1 205 ? -15.656 9.664 7.703 1 98.56 205 LEU A O 1
ATOM 1604 N N . VAL A 1 206 ? -13.477 9.336 7.875 1 98.69 206 VAL A N 1
ATOM 1605 C CA . VAL A 1 206 ? -13.531 8.039 7.207 1 98.69 206 VAL A CA 1
ATOM 1606 C C . VAL A 1 206 ? -13.148 6.938 8.195 1 98.69 206 VAL A C 1
ATOM 1608 O O . VAL A 1 206 ? -12 6.855 8.633 1 98.69 206 VAL A O 1
ATOM 1611 N N . GLY A 1 207 ? -14.062 6.074 8.469 1 97.94 207 GLY A N 1
ATOM 1612 C CA . GLY A 1 207 ? -13.852 5 9.422 1 97.94 207 GLY A CA 1
ATOM 1613 C C . GLY A 1 207 ? -12.891 3.938 8.922 1 97.94 207 GLY A C 1
ATOM 1614 O O . GLY A 1 207 ? -12.633 3.842 7.723 1 97.94 207 GLY A O 1
ATOM 1615 N N . ALA A 1 208 ? -12.414 3.145 9.883 1 98 208 ALA A N 1
ATOM 1616 C CA . ALA A 1 208 ? -11.414 2.125 9.594 1 98 208 ALA A CA 1
ATOM 1617 C C . ALA A 1 208 ? -11.938 1.116 8.57 1 98 208 ALA A C 1
ATOM 1619 O O . ALA A 1 208 ? -13.094 0.701 8.641 1 98 208 ALA A O 1
ATOM 1620 N N . GLY A 1 209 ? -11.031 0.748 7.582 1 97.81 209 GLY A N 1
ATOM 1621 C CA . GLY A 1 209 ? -11.352 -0.346 6.676 1 97.81 209 GLY A CA 1
ATOM 1622 C C . GLY A 1 209 ? -12.242 0.072 5.523 1 97.81 209 GLY A C 1
ATOM 1623 O O . GLY A 1 209 ? -12.516 -0.725 4.625 1 97.81 209 GLY A O 1
ATOM 1624 N N . ALA A 1 210 ? -12.703 1.324 5.539 1 98.25 210 ALA A N 1
ATOM 1625 C CA . ALA A 1 210 ? -13.594 1.781 4.477 1 98.25 210 ALA A CA 1
ATOM 1626 C C . ALA A 1 210 ? -12.875 1.802 3.131 1 98.25 210 ALA A C 1
ATOM 1628 O O . ALA A 1 210 ? -11.688 2.121 3.059 1 98.25 210 ALA A O 1
ATOM 1629 N N . LYS A 1 211 ? -13.594 1.424 2.074 1 98.56 211 LYS A N 1
ATOM 1630 C CA . LYS A 1 211 ? -13.133 1.508 0.692 1 98.56 211 LYS A CA 1
ATOM 1631 C C . LYS A 1 211 ? -13.977 2.49 -0.112 1 98.56 211 LYS A C 1
ATOM 1633 O O . LYS A 1 211 ? -15.18 2.295 -0.266 1 98.56 211 LYS A O 1
ATOM 1638 N N . ILE A 1 212 ? -13.406 3.557 -0.53 1 98.5 212 ILE A N 1
ATOM 1639 C CA . ILE A 1 212 ? -14.031 4.523 -1.429 1 98.5 212 ILE A CA 1
ATOM 1640 C C . ILE A 1 212 ? -13.43 4.383 -2.828 1 98.5 212 ILE A C 1
ATOM 1642 O O . ILE A 1 212 ? -12.25 4.648 -3.033 1 98.5 212 ILE A O 1
ATOM 1646 N N . LEU A 1 213 ? -14.32 4.02 -3.773 1 96.62 213 LEU A N 1
ATOM 1647 C CA . LEU A 1 213 ? -13.781 3.578 -5.055 1 96.62 213 LEU A CA 1
ATOM 1648 C C . LEU A 1 213 ? -14.375 4.387 -6.203 1 96.62 213 LEU A C 1
ATOM 1650 O O . LEU A 1 213 ? -15.586 4.598 -6.254 1 96.62 213 LEU A O 1
ATOM 1654 N N . GLY A 1 214 ? -13.461 4.84 -7.125 1 94.88 214 GLY A N 1
ATOM 1655 C CA . GLY A 1 214 ? -13.883 5.59 -8.297 1 94.88 214 GLY A CA 1
ATOM 1656 C C . GLY A 1 214 ? -13.82 7.094 -8.102 1 94.88 214 GLY A C 1
ATOM 1657 O O . GLY A 1 214 ? -13.414 7.566 -7.035 1 94.88 214 GLY A O 1
ATOM 1658 N N . ASN A 1 215 ? -14.117 7.832 -9.203 1 95.12 215 ASN A N 1
ATOM 1659 C CA . ASN A 1 215 ? -14.125 9.289 -9.148 1 95.12 215 ASN A CA 1
ATOM 1660 C C . ASN A 1 215 ? -15.422 9.82 -8.531 1 95.12 215 ASN A C 1
ATOM 1662 O O . ASN A 1 215 ? -16.219 10.469 -9.211 1 95.12 215 ASN A O 1
ATOM 1666 N N . VAL A 1 216 ? -15.547 9.578 -7.23 1 96.69 216 VAL A N 1
ATOM 1667 C CA . VAL A 1 216 ? -16.719 10.008 -6.484 1 96.69 216 VAL A CA 1
ATOM 1668 C C . VAL A 1 216 ? -16.344 11.156 -5.543 1 96.69 216 VAL A C 1
ATOM 1670 O O . VAL A 1 216 ? -15.188 11.305 -5.172 1 96.69 216 VAL A O 1
ATOM 1673 N N . GLU A 1 217 ? -17.328 11.914 -5.184 1 98.56 217 GLU A N 1
ATOM 1674 C CA . GLU A 1 217 ? -17.125 13.016 -4.25 1 98.56 217 GLU A CA 1
ATOM 1675 C C . GLU A 1 217 ? -17.734 12.711 -2.887 1 98.56 217 GLU A C 1
ATOM 1677 O O . GLU A 1 217 ? -18.906 12.32 -2.797 1 98.56 217 GLU A O 1
ATOM 1682 N N . ILE A 1 218 ? -16.938 12.789 -1.891 1 98.81 218 ILE A N 1
ATOM 1683 C CA . ILE A 1 218 ? -17.406 12.75 -0.511 1 98.81 218 ILE A CA 1
ATOM 1684 C C . ILE A 1 218 ? -17.594 14.172 0.012 1 98.81 218 ILE A C 1
ATOM 1686 O O . ILE A 1 218 ? -16.609 14.891 0.238 1 98.81 218 ILE A O 1
ATOM 1690 N N . GLY A 1 219 ? -18.797 14.531 0.255 1 98.56 219 GLY A N 1
ATOM 1691 C CA . GLY A 1 219 ? -19.125 15.914 0.558 1 98.56 219 GLY A CA 1
ATOM 1692 C C . GLY A 1 219 ? -18.562 16.391 1.886 1 98.56 219 GLY A C 1
ATOM 1693 O O . GLY A 1 219 ? -18.312 15.578 2.781 1 98.56 219 GLY A O 1
ATOM 1694 N N . THR A 1 220 ? -18.5 17.703 1.978 1 98.44 220 THR A N 1
ATOM 1695 C CA . THR A 1 220 ? -17.953 18.359 3.162 1 98.44 220 THR A CA 1
ATOM 1696 C C . THR A 1 220 ? -18.656 17.844 4.426 1 98.44 2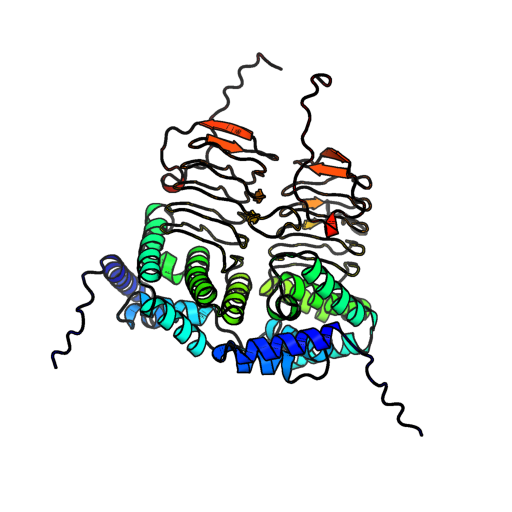20 THR A C 1
ATOM 1698 O O . THR A 1 220 ? -19.875 17.766 4.477 1 98.44 220 THR A O 1
ATOM 1701 N N . GLY A 1 221 ? -17.844 17.453 5.391 1 97.88 221 GLY A N 1
ATOM 1702 C CA . GLY A 1 221 ? -18.375 17.094 6.699 1 97.88 221 GLY A CA 1
ATOM 1703 C C . GLY A 1 221 ? -19.141 15.781 6.695 1 97.88 221 GLY A C 1
ATOM 1704 O O . GLY A 1 221 ? -19.984 15.547 7.559 1 97.88 221 GLY A O 1
ATOM 1705 N N . ALA A 1 222 ? -18.938 14.938 5.762 1 97.94 222 ALA A N 1
ATOM 1706 C CA . ALA A 1 222 ? -19.578 13.625 5.738 1 97.94 222 ALA A CA 1
ATOM 1707 C C . ALA A 1 222 ? -18.828 12.641 6.633 1 97.94 222 ALA A C 1
ATOM 1709 O O . ALA A 1 222 ? -17.703 12.906 7.062 1 97.94 222 ALA A O 1
ATOM 1710 N N . LYS A 1 223 ? -19.531 11.578 6.91 1 98 223 LYS A N 1
ATOM 1711 C CA . LYS A 1 223 ? -18.953 10.484 7.699 1 98 223 LYS A CA 1
ATOM 1712 C C . LYS A 1 223 ? -19.141 9.141 6.996 1 98 223 LYS A C 1
ATOM 1714 O O . LYS A 1 223 ? -20.266 8.773 6.641 1 98 223 LYS A O 1
ATOM 1719 N N . ILE A 1 224 ? -18.094 8.469 6.793 1 98.38 224 ILE A N 1
ATOM 1720 C CA . ILE A 1 224 ? -18.109 7.121 6.234 1 98.38 224 ILE A CA 1
ATOM 1721 C C . ILE A 1 224 ? -17.891 6.098 7.344 1 98.38 224 ILE A C 1
ATOM 1723 O O . ILE A 1 224 ? -16.844 6.086 7.988 1 98.38 224 ILE A O 1
ATOM 1727 N N . ALA A 1 225 ? -18.781 5.242 7.523 1 96.81 225 ALA A N 1
ATOM 1728 C CA . ALA A 1 225 ? -18.688 4.23 8.578 1 96.81 225 ALA A CA 1
ATOM 1729 C C . ALA A 1 225 ? -17.578 3.221 8.273 1 96.81 225 ALA A C 1
ATOM 1731 O O . ALA A 1 225 ? -17.234 3.01 7.109 1 96.81 225 ALA A O 1
ATOM 1732 N N . ALA A 1 226 ? -17.141 2.605 9.344 1 96.69 226 ALA A N 1
ATOM 1733 C CA . ALA A 1 226 ? -16.109 1.586 9.219 1 96.69 226 ALA A CA 1
ATOM 1734 C C . ALA A 1 226 ? -16.547 0.459 8.289 1 96.69 226 ALA A C 1
ATOM 1736 O O . ALA A 1 226 ? -17.719 0.066 8.305 1 96.69 226 ALA A O 1
ATOM 1737 N N . CYS A 1 227 ? -15.57 -0.009 7.438 1 96.19 227 CYS A N 1
ATOM 1738 C CA . CYS A 1 227 ? -15.695 -1.191 6.594 1 96.19 227 CYS A CA 1
ATOM 1739 C C . CYS A 1 227 ? -16.734 -0.971 5.496 1 96.19 227 CYS A C 1
ATOM 1741 O O . CYS A 1 227 ? -17.172 -1.923 4.848 1 96.19 227 CYS A O 1
ATOM 1743 N N . SER A 1 228 ? -17.156 0.285 5.332 1 96.62 228 SER A N 1
ATOM 1744 C CA . SER A 1 228 ? -18.125 0.579 4.277 1 96.62 228 SER A CA 1
ATOM 1745 C C . SER A 1 228 ? -17.453 0.601 2.908 1 96.62 228 SER A C 1
ATOM 1747 O O . SER A 1 228 ? -16.266 0.905 2.801 1 96.62 228 SER A O 1
ATOM 1749 N N . VAL A 1 229 ? -18.25 0.263 1.878 1 97.62 229 VAL A N 1
ATOM 1750 C CA . VAL A 1 229 ? -17.797 0.388 0.498 1 97.62 229 VAL A CA 1
ATOM 1751 C C . VAL A 1 229 ? -18.625 1.451 -0.225 1 97.62 229 VAL A C 1
ATOM 1753 O O . VAL A 1 229 ? -19.812 1.253 -0.486 1 97.62 229 VAL A O 1
ATOM 1756 N N . VAL A 1 230 ? -17.953 2.535 -0.543 1 97.88 230 VAL A N 1
ATOM 1757 C CA . VAL A 1 230 ? -18.625 3.668 -1.176 1 97.88 230 VAL A CA 1
ATOM 1758 C C . VAL A 1 230 ? -18.344 3.658 -2.678 1 97.88 230 VAL A C 1
ATOM 1760 O O . VAL A 1 230 ? -17.188 3.695 -3.104 1 97.88 230 VAL A O 1
ATOM 1763 N N . LEU A 1 231 ? -19.406 3.719 -3.51 1 95.94 231 LEU A N 1
ATOM 1764 C CA . LEU A 1 231 ? -19.281 3.617 -4.961 1 95.94 231 LEU A CA 1
ATOM 1765 C C . LEU A 1 231 ? -19.953 4.797 -5.648 1 95.94 231 LEU A C 1
ATOM 1767 O O . LEU A 1 231 ? -19.922 4.91 -6.875 1 95.94 231 LEU A O 1
ATOM 1771 N N . GLU A 1 232 ? -20.609 5.59 -4.832 1 96 232 GLU A N 1
ATOM 1772 C CA . GLU A 1 232 ? -21.312 6.766 -5.344 1 96 232 GLU A CA 1
ATOM 1773 C C . GLU A 1 232 ? -21.031 7.992 -4.488 1 96 232 GLU A C 1
ATOM 1775 O O . GLU A 1 232 ? -20.469 7.879 -3.396 1 96 232 GLU A O 1
ATOM 1780 N N . ASP A 1 233 ? -21.438 9.141 -5.023 1 98.25 233 ASP A N 1
ATOM 1781 C CA . ASP A 1 233 ? -21.234 10.383 -4.285 1 98.25 233 ASP A CA 1
ATOM 1782 C C . ASP A 1 233 ? -21.969 10.359 -2.947 1 98.25 233 ASP A C 1
ATOM 1784 O O . ASP A 1 233 ? -23.062 9.789 -2.838 1 98.25 233 ASP A O 1
ATOM 1788 N N . VAL A 1 234 ? -21.391 10.984 -1.968 1 98.38 234 VAL A N 1
ATOM 1789 C CA . VAL A 1 234 ? -22 11.164 -0.65 1 98.38 234 VAL A CA 1
ATOM 1790 C C . VAL A 1 234 ? -22.281 12.648 -0.402 1 98.38 234 VAL A C 1
ATOM 1792 O O . VAL A 1 234 ? -21.359 13.469 -0.425 1 98.38 234 VAL A O 1
ATOM 1795 N N . PRO A 1 235 ? -23.484 13.008 -0.161 1 97.75 235 PRO A N 1
ATOM 1796 C CA . PRO A 1 235 ? -23.797 14.414 0.113 1 97.75 235 PRO A CA 1
ATOM 1797 C C . PRO A 1 235 ? -23.125 14.922 1.391 1 97.75 235 PRO A C 1
ATOM 1799 O O . PRO A 1 235 ? -22.781 14.125 2.268 1 97.75 235 PRO A O 1
ATOM 1802 N N . ALA A 1 236 ? -23.047 16.219 1.454 1 97.88 236 ALA A N 1
ATOM 1803 C CA . ALA A 1 236 ? -22.469 16.859 2.637 1 97.88 236 ALA A CA 1
ATOM 1804 C C . ALA A 1 236 ? -23.266 16.5 3.891 1 97.88 236 ALA A C 1
ATOM 1806 O O . ALA A 1 236 ? -24.5 16.391 3.842 1 97.88 236 ALA A O 1
ATOM 1807 N N . HIS A 1 237 ? -22.547 16.266 4.945 1 96.88 237 HIS A N 1
ATOM 1808 C CA . HIS A 1 237 ? -23.094 16.094 6.285 1 96.88 237 HIS A CA 1
ATOM 1809 C C . HIS A 1 237 ? -24.016 14.883 6.355 1 96.88 237 HIS A C 1
ATOM 1811 O O . HIS A 1 237 ? -25 14.891 7.086 1 96.88 237 HIS A O 1
ATOM 1817 N N . CYS A 1 238 ? -23.688 13.867 5.578 1 96.5 238 CYS A N 1
ATOM 1818 C CA . CYS A 1 238 ? -24.391 12.594 5.648 1 96.5 238 CYS A CA 1
ATOM 1819 C C . CYS A 1 238 ? -23.469 11.492 6.168 1 96.5 238 CYS A C 1
ATOM 1821 O O . CYS A 1 238 ? -22.25 11.57 6.008 1 96.5 238 CYS A O 1
ATOM 1823 N N . THR A 1 239 ? -24.094 10.578 6.781 1 96.44 239 THR A N 1
ATOM 1824 C CA . THR A 1 239 ? -23.406 9.352 7.172 1 96.44 239 THR A CA 1
ATOM 1825 C C . THR A 1 239 ? -23.781 8.195 6.25 1 96.44 239 THR A C 1
ATOM 1827 O O . THR A 1 239 ? -24.969 7.973 5.988 1 96.44 239 THR A O 1
ATOM 1830 N N . VAL A 1 240 ? -22.797 7.504 5.777 1 96.94 240 VAL A N 1
ATOM 1831 C CA . VAL A 1 240 ? -23.094 6.336 4.953 1 96.94 240 VAL A CA 1
ATOM 1832 C C . VAL A 1 240 ? -22.469 5.09 5.582 1 96.94 240 VAL A C 1
ATOM 1834 O O . VAL A 1 240 ? -21.453 5.176 6.281 1 96.94 240 VAL A O 1
ATOM 1837 N N . ALA A 1 241 ? -23.109 3.92 5.32 1 96.06 241 ALA A N 1
ATOM 1838 C CA . ALA A 1 241 ? -22.641 2.637 5.848 1 96.06 241 ALA A CA 1
ATOM 1839 C C . ALA A 1 241 ? -23.109 1.485 4.957 1 96.06 241 ALA A C 1
ATOM 1841 O O . ALA A 1 241 ? -24.125 1.59 4.266 1 96.06 241 ALA A O 1
ATOM 1842 N N . GLY A 1 242 ? -22.219 0.43 4.984 1 93.44 242 GLY A N 1
ATOM 1843 C CA . GLY A 1 242 ? -22.656 -0.794 4.328 1 93.44 242 GLY A CA 1
ATOM 1844 C C . GLY A 1 242 ? -21.859 -1.124 3.086 1 93.44 242 GLY A C 1
ATOM 1845 O O . GLY A 1 242 ? -20.938 -0.385 2.717 1 93.44 242 GLY A O 1
ATOM 1846 N N . ILE A 1 243 ? -22.203 -2.326 2.418 1 92.38 243 ILE A N 1
ATOM 1847 C CA . ILE A 1 243 ? -21.547 -2.854 1.224 1 92.38 243 ILE A CA 1
ATOM 1848 C C . ILE A 1 243 ? -22.594 -3.229 0.185 1 92.38 243 ILE A C 1
ATOM 1850 O O . ILE A 1 243 ? -23.188 -4.312 0.25 1 92.38 243 ILE A O 1
ATOM 1854 N N . PRO A 1 244 ? -22.953 -2.369 -0.674 1 92.69 244 PRO A N 1
ATOM 1855 C CA . PRO A 1 244 ? -22.453 -1.004 -0.832 1 92.69 244 PRO A CA 1
ATOM 1856 C C . PRO A 1 244 ? -23.031 -0.039 0.201 1 92.69 244 PRO A C 1
ATOM 1858 O O . PRO A 1 244 ? -24.062 -0.321 0.802 1 92.69 244 PRO A O 1
ATOM 1861 N N . ALA A 1 245 ? -22.359 1.007 0.321 1 94.75 245 ALA A N 1
ATOM 1862 C CA . ALA A 1 245 ? -22.75 1.993 1.323 1 94.75 245 ALA A CA 1
ATOM 1863 C C . ALA A 1 245 ? -24.031 2.707 0.915 1 94.75 245 ALA A C 1
ATOM 1865 O O . ALA A 1 245 ? -24.219 3.027 -0.26 1 94.75 245 ALA A O 1
ATOM 1866 N N . LYS A 1 246 ? -24.828 2.945 1.887 1 94.44 246 LYS A N 1
ATOM 1867 C CA . LYS A 1 246 ? -26.047 3.74 1.756 1 94.44 246 LYS A CA 1
ATOM 1868 C C . LYS A 1 246 ? -26.094 4.836 2.816 1 94.44 246 LYS A C 1
ATOM 1870 O O . LYS A 1 246 ? -25.438 4.738 3.852 1 94.44 246 LYS A O 1
ATOM 1875 N N . ILE A 1 247 ? -26.922 5.871 2.543 1 95.44 247 ILE A N 1
ATOM 1876 C CA . ILE A 1 247 ? -27.109 6.93 3.529 1 95.44 247 ILE A CA 1
ATOM 1877 C C . ILE A 1 247 ? -27.906 6.391 4.723 1 95.44 247 ILE A C 1
ATOM 1879 O O . ILE A 1 247 ? -29 5.84 4.555 1 95.44 247 ILE A O 1
ATOM 1883 N N . VAL A 1 248 ? -27.438 6.562 5.879 1 94.44 248 VAL A N 1
ATOM 1884 C CA . VAL A 1 248 ? -28.109 6.023 7.055 1 94.44 248 VAL A CA 1
ATOM 1885 C C . VAL A 1 248 ? -28.438 7.156 8.031 1 94.44 248 VAL A C 1
ATOM 1887 O O . VAL A 1 248 ? -29.047 6.926 9.078 1 94.44 248 VAL A O 1
ATOM 1890 N N . GLY A 1 249 ? -27.938 8.336 7.719 1 92.06 249 GLY A N 1
ATOM 1891 C CA . GLY A 1 249 ? -28.234 9.445 8.609 1 92.06 249 GLY A CA 1
ATOM 1892 C C . GLY A 1 249 ? -27.625 10.758 8.156 1 92.06 249 GLY A C 1
ATOM 1893 O O . GLY A 1 249 ? -26.922 10.805 7.156 1 92.06 249 GLY A O 1
ATOM 1894 N N . ARG A 1 250 ? -28.062 11.781 8.906 1 90.62 250 ARG A N 1
ATOM 1895 C CA . ARG A 1 250 ? -27.516 13.117 8.711 1 90.62 250 ARG A CA 1
ATOM 1896 C C . ARG A 1 250 ? -26.812 13.609 9.977 1 90.62 250 ARG A C 1
ATOM 1898 O O . ARG A 1 250 ? -27.25 13.281 11.086 1 90.62 250 ARG A O 1
ATOM 1905 N N . LEU A 1 251 ? -25.859 14.367 9.711 1 87.5 251 LEU A N 1
ATOM 1906 C CA . LEU A 1 251 ? -25.031 14.812 10.836 1 87.5 251 LEU A CA 1
ATOM 1907 C C . LEU A 1 251 ? -25.359 16.25 11.211 1 87.5 251 LEU A C 1
ATOM 1909 O O . LEU A 1 251 ? -25.594 17.094 10.344 1 87.5 251 LEU A O 1
ATOM 1913 N N . SER A 1 252 ? -25.328 16.484 12.516 1 83.25 252 SER A N 1
ATOM 1914 C CA . SER A 1 252 ? -25.531 17.828 13.031 1 83.25 252 SER A CA 1
ATOM 1915 C C . SER A 1 252 ? -24.203 18.547 13.219 1 83.25 252 SER A C 1
ATOM 1917 O O . SER A 1 252 ? -24.172 19.781 13.312 1 83.25 252 SER A O 1
ATOM 1919 N N . VAL A 1 253 ? -23.188 17.812 13.25 1 85.06 253 VAL A N 1
ATOM 1920 C CA . VAL A 1 253 ? -21.859 18.391 13.438 1 85.06 253 VAL A CA 1
ATOM 1921 C C . VAL A 1 253 ? -21.266 18.766 12.086 1 85.06 253 VAL A C 1
ATOM 1923 O O . VAL A 1 253 ? -21.406 18.031 11.109 1 85.06 253 VAL A O 1
ATOM 1926 N N . ALA A 1 254 ? -20.594 19.891 12.094 1 86.75 254 ALA A N 1
ATOM 1927 C CA . ALA A 1 254 ? -20.062 20.406 10.836 1 86.75 254 ALA A CA 1
ATOM 1928 C C . ALA A 1 254 ? -18.844 19.609 10.383 1 86.75 254 ALA A C 1
ATOM 1930 O O . ALA A 1 254 ? -18.641 19.406 9.188 1 86.75 254 ALA A O 1
ATOM 1931 N N . GLU A 1 255 ? -18.016 19.219 11.359 1 92.31 255 GLU A N 1
ATOM 1932 C CA . GLU A 1 255 ? -16.781 18.516 11.047 1 92.31 255 GLU A CA 1
ATOM 1933 C C . GLU A 1 255 ? -16.656 17.25 11.883 1 92.31 255 GLU A C 1
ATOM 1935 O O . GLU A 1 255 ? -15.906 17.219 12.867 1 92.31 255 GLU A O 1
ATOM 1940 N N . PRO A 1 256 ? -17.203 16.188 11.406 1 91.06 256 PRO A N 1
ATOM 1941 C CA . PRO A 1 256 ? -17.125 14.93 12.156 1 91.06 256 PRO A CA 1
ATOM 1942 C C . PRO A 1 256 ? -15.68 14.445 12.352 1 91.06 256 PRO A C 1
ATOM 1944 O O . PRO A 1 256 ? -15.391 13.734 13.312 1 91.06 256 PRO A O 1
ATOM 1947 N N . ALA A 1 257 ? -14.836 14.797 11.508 1 94.25 257 ALA A N 1
ATOM 1948 C CA . ALA A 1 257 ? -13.422 14.43 11.602 1 94.25 257 ALA A CA 1
ATOM 1949 C C . ALA A 1 257 ? -12.82 14.914 12.922 1 94.25 257 ALA A C 1
ATOM 1951 O O . ALA A 1 257 ? -11.891 14.305 13.445 1 94.25 257 ALA A O 1
ATOM 1952 N N . LEU A 1 258 ? -13.227 16.047 13.375 1 90.94 258 LEU A N 1
ATOM 1953 C CA . LEU A 1 258 ? -12.695 16.625 14.602 1 90.94 258 LEU A CA 1
ATOM 1954 C C . LEU A 1 258 ? -13.297 15.961 15.828 1 90.94 258 LEU A C 1
ATOM 1956 O O . LEU A 1 258 ? -12.633 15.828 16.859 1 90.94 258 LEU A O 1
ATOM 1960 N N . ASP A 1 259 ? -14.523 15.477 15.695 1 88.88 259 ASP A N 1
ATOM 1961 C CA . ASP A 1 259 ? -15.242 14.852 16.797 1 88.88 259 ASP A CA 1
ATOM 1962 C C . ASP A 1 259 ? -14.828 13.391 16.969 1 88.88 259 ASP A C 1
ATOM 1964 O O . ASP A 1 259 ? -14.93 12.836 18.062 1 88.88 259 ASP A O 1
ATOM 1968 N N . MET A 1 260 ? -14.516 12.766 15.906 1 90.25 260 MET A N 1
ATOM 1969 C CA . MET A 1 260 ? -14.023 11.391 15.867 1 90.25 260 MET A CA 1
ATOM 1970 C C . MET A 1 260 ? -15.055 10.43 16.422 1 90.25 260 MET A C 1
ATOM 1972 O O . MET A 1 260 ? -14.703 9.438 17.062 1 90.25 260 MET A O 1
ATOM 1976 N N . ASP A 1 261 ? -16.312 10.828 16.375 1 85.88 261 ASP A N 1
ATOM 1977 C CA . ASP A 1 261 ? -17.406 9.938 16.766 1 85.88 261 ASP A CA 1
ATOM 1978 C C . ASP A 1 261 ? -17.734 8.938 15.648 1 85.88 261 ASP A C 1
ATOM 1980 O O . ASP A 1 261 ? -18.312 9.312 14.625 1 85.88 261 ASP A O 1
ATOM 1984 N N . HIS A 1 262 ? -17.516 7.742 15.844 1 87.44 262 HIS A N 1
ATOM 1985 C CA . HIS A 1 262 ? -17.672 6.719 14.812 1 87.44 262 HIS A CA 1
ATOM 1986 C C . HIS A 1 262 ? -19 5.98 14.953 1 87.44 262 HIS A C 1
ATOM 1988 O O . HIS A 1 262 ? -19.266 5.031 14.211 1 87.44 262 HIS A O 1
ATOM 1994 N N . MET A 1 263 ? -19.828 6.398 15.82 1 82.62 263 MET A N 1
ATOM 1995 C CA . MET A 1 263 ? -21.094 5.707 16.062 1 82.62 263 MET A CA 1
ATOM 1996 C C . MET A 1 263 ? -22.109 6.016 14.969 1 82.62 263 MET A C 1
ATOM 1998 O O . MET A 1 263 ? -22.031 7.066 14.328 1 82.62 263 MET A O 1
ATOM 2002 N N . LEU A 1 264 ? -23.047 5.07 14.703 1 86.75 264 LEU A N 1
ATOM 2003 C CA . LEU A 1 264 ? -24.125 5.258 13.734 1 86.75 264 LEU A CA 1
ATOM 2004 C C . LEU A 1 264 ? -25.391 5.789 14.414 1 86.75 264 LEU A C 1
ATOM 2006 O O . LEU A 1 264 ? -25.609 5.535 15.602 1 86.75 264 LEU A O 1
ATOM 2010 N N . PRO A 1 265 ? -26.156 6.586 13.648 1 77.5 265 PRO A N 1
ATOM 2011 C CA . PRO A 1 265 ? -27.406 7.031 14.25 1 77.5 265 PRO A CA 1
ATOM 2012 C C . PRO A 1 265 ? -28.328 5.867 14.633 1 77.5 265 PRO A C 1
ATOM 2014 O O . PRO A 1 265 ? -28.312 4.828 13.969 1 77.5 265 PRO A O 1
ATOM 2017 N N . HIS A 1 266 ? -28.859 5.715 15.82 1 66.56 266 HIS A N 1
ATOM 2018 C CA . HIS A 1 266 ? -29.766 4.672 16.312 1 66.56 266 HIS A CA 1
ATOM 2019 C C . HIS A 1 266 ? -30.969 4.523 15.391 1 66.56 266 HIS A C 1
ATOM 2021 O O . HIS A 1 266 ? -31.562 5.52 14.961 1 66.56 266 HIS A O 1
ATOM 2027 N N . HIS A 1 267 ? -31.031 3.547 14.523 1 55.25 267 HIS A N 1
ATOM 2028 C CA . HIS A 1 267 ? -32.281 3.219 13.82 1 55.25 267 HIS A CA 1
ATOM 2029 C C . HIS A 1 267 ? -33.406 2.934 14.805 1 55.25 267 HIS A C 1
ATOM 2031 O O . HIS A 1 267 ? -33.219 2.158 15.742 1 55.25 267 HIS A O 1
ATOM 2037 N N . HIS A 1 268 ? -34.25 3.771 15.211 1 39.41 268 HIS A N 1
ATOM 2038 C CA . HIS A 1 268 ? -35.5 3.252 15.758 1 39.41 268 HIS A CA 1
ATOM 2039 C C . HIS A 1 268 ? -36.156 2.24 14.812 1 39.41 268 HIS A C 1
ATOM 2041 O O . HIS A 1 268 ? -36.406 2.551 13.648 1 39.41 268 HIS A O 1
ATOM 2047 N N . ALA A 1 269 ? -35.938 0.904 14.938 1 39.44 269 ALA A N 1
ATOM 2048 C CA . ALA A 1 269 ? -36.812 -0.111 14.406 1 39.44 269 ALA A CA 1
ATOM 2049 C C . ALA A 1 269 ? -38.281 0.335 14.516 1 39.44 269 ALA A C 1
ATOM 2051 O O . ALA A 1 269 ? -38.844 0.343 15.609 1 39.44 269 ALA A O 1
ATOM 2052 N N . ASP A 1 270 ? -38.812 1.319 14.039 1 34.69 270 ASP A N 1
ATOM 2053 C CA . ASP A 1 270 ? -40.25 1.149 13.875 1 34.69 270 ASP A CA 1
ATOM 2054 C C . ASP A 1 270 ? -40.562 -0.091 13.047 1 34.69 270 ASP A C 1
ATOM 2056 O O . ASP A 1 270 ? -39.938 -0.317 12 1 34.69 270 ASP A O 1
ATOM 2060 N N . GLY A 1 271 ? -41 -1.371 13.602 1 32.66 271 GLY A N 1
ATOM 2061 C CA . GLY A 1 271 ? -41.812 -2.508 13.18 1 32.66 271 GLY A CA 1
ATOM 2062 C C . GLY A 1 271 ? -42.719 -2.197 12 1 32.66 271 GLY A C 1
ATOM 2063 O O . GLY A 1 271 ? -43.562 -3.004 11.641 1 32.66 271 GLY A O 1
ATOM 2064 N N . SER A 1 272 ? -43.156 -1.128 11.523 1 29.75 272 SER A N 1
ATOM 2065 C CA . SER A 1 272 ? -44.188 -1.341 10.516 1 29.75 272 SER A CA 1
ATOM 2066 C C . SER A 1 272 ? -43.594 -1.858 9.211 1 29.75 272 SER A C 1
ATOM 2068 O O . SER A 1 272 ? -44.281 -2.367 8.344 1 29.75 272 SER A O 1
ATOM 2070 N N . GLY A 1 273 ? -42.531 -1.403 8.57 1 25.53 273 GLY A N 1
ATOM 2071 C CA . GLY A 1 273 ? -42.531 -1.851 7.188 1 25.53 273 GLY A CA 1
ATOM 2072 C C . GLY A 1 273 ? -41.969 -3.254 7.02 1 25.53 273 GLY A C 1
ATOM 2073 O O . GLY A 1 273 ? -42.312 -3.945 6.055 1 25.53 273 GLY A O 1
ATOM 2074 N N . ILE A 1 274 ? -41.031 -4.121 7.453 1 21.34 274 ILE A N 1
ATOM 2075 C CA . ILE A 1 274 ? -41.375 -5.516 7.199 1 21.34 274 ILE A CA 1
ATOM 2076 C C . ILE A 1 274 ? -42.094 -6.094 8.406 1 21.34 274 ILE A C 1
ATOM 2078 O O . ILE A 1 274 ? -41.812 -5.75 9.547 1 21.34 274 ILE A O 1
ATOM 2082 N N . MET B 1 1 ? 34.344 -28.594 -30.891 1 26.06 1 MET B N 1
ATOM 2083 C CA . MET B 1 1 ? 33.406 -28.484 -29.781 1 26.06 1 MET B CA 1
ATOM 2084 C C . MET B 1 1 ? 32.75 -27.094 -29.766 1 26.06 1 MET B C 1
ATOM 2086 O O . MET B 1 1 ? 33.406 -26.109 -29.453 1 26.06 1 MET B O 1
ATOM 2090 N N . SER B 1 2 ? 31.844 -26.719 -30.672 1 29.78 2 SER B N 1
ATOM 2091 C CA . SER B 1 2 ? 31.281 -25.484 -31.203 1 29.78 2 SER B CA 1
ATOM 2092 C C . SER B 1 2 ? 30.5 -24.719 -30.141 1 29.78 2 SER B C 1
ATOM 2094 O O . SER B 1 2 ? 29.656 -25.312 -29.438 1 29.78 2 SER B O 1
ATOM 2096 N N . ASP B 1 3 ? 31.094 -23.797 -29.359 1 28.75 3 ASP B N 1
ATOM 2097 C CA . ASP B 1 3 ? 30.641 -22.984 -28.234 1 28.75 3 ASP B CA 1
ATOM 2098 C C . ASP B 1 3 ? 29.297 -22.344 -28.531 1 28.75 3 ASP B C 1
ATOM 2100 O O . ASP B 1 3 ? 29.219 -21.375 -29.281 1 28.75 3 ASP B O 1
ATOM 2104 N N . ALA B 1 4 ? 28.25 -23.016 -28.859 1 31.3 4 ALA B N 1
ATOM 2105 C CA . ALA B 1 4 ? 26.891 -22.516 -29.062 1 31.3 4 ALA B CA 1
ATOM 2106 C C . ALA B 1 4 ? 26.469 -21.562 -27.953 1 31.3 4 ALA B C 1
ATOM 2108 O O . ALA B 1 4 ? 25.984 -21.984 -26.891 1 31.3 4 ALA B O 1
ATOM 2109 N N . ALA B 1 5 ? 27.297 -20.594 -27.516 1 34.78 5 ALA B N 1
ATOM 2110 C CA . ALA B 1 5 ? 26.844 -19.5 -26.641 1 34.78 5 ALA B CA 1
ATOM 2111 C C . ALA B 1 5 ? 25.438 -19.062 -26.984 1 34.78 5 ALA B C 1
ATOM 2113 O O . ALA B 1 5 ? 25.172 -18.609 -28.109 1 34.78 5 ALA B O 1
ATOM 2114 N N . HIS B 1 6 ? 24.359 -19.688 -26.547 1 35.69 6 HIS B N 1
ATOM 2115 C CA . HIS B 1 6 ? 22.953 -19.359 -26.719 1 35.69 6 HIS B CA 1
ATOM 2116 C C . HIS B 1 6 ? 22.734 -17.844 -26.75 1 35.69 6 HIS B C 1
ATOM 2118 O O . HIS B 1 6 ? 23.109 -17.141 -25.797 1 35.69 6 HIS B O 1
ATOM 2124 N N . LYS B 1 7 ? 22.953 -17.156 -27.734 1 38.31 7 LYS B N 1
ATOM 2125 C CA . LYS B 1 7 ? 22.531 -15.789 -28.031 1 38.31 7 LYS B CA 1
ATOM 2126 C C . LYS B 1 7 ? 21.281 -15.414 -27.234 1 38.31 7 LYS B C 1
ATOM 2128 O O . LYS B 1 7 ? 20.203 -15.961 -27.469 1 38.31 7 LYS B O 1
ATOM 2133 N N . LEU B 1 8 ? 21.281 -15.266 -25.906 1 43.28 8 LEU B N 1
ATOM 2134 C CA . LEU B 1 8 ? 20.094 -14.852 -25.156 1 43.28 8 LEU B CA 1
ATOM 2135 C C . LEU B 1 8 ? 19.188 -13.977 -26.016 1 43.28 8 LEU B C 1
ATOM 2137 O O . LEU B 1 8 ? 19.625 -12.938 -26.516 1 43.28 8 LEU B O 1
ATOM 2141 N N . SER B 1 9 ? 18.281 -14.516 -26.844 1 49.22 9 SER B N 1
ATOM 2142 C CA . SER B 1 9 ? 17.094 -14.031 -27.547 1 49.22 9 SER B CA 1
ATOM 2143 C C . SER B 1 9 ? 16.578 -12.727 -26.953 1 49.22 9 SER B C 1
ATOM 2145 O O . SER B 1 9 ? 16.875 -12.406 -25.797 1 49.22 9 SER B O 1
ATOM 2147 N N . ASP B 1 10 ? 16.016 -11.703 -27.875 1 72.94 10 ASP B N 1
ATOM 2148 C CA . ASP B 1 10 ? 15.484 -10.344 -27.828 1 72.94 10 ASP B CA 1
ATOM 2149 C C . ASP B 1 10 ? 14.492 -10.188 -26.672 1 72.94 10 ASP B C 1
ATOM 2151 O O . ASP B 1 10 ? 13.305 -10.477 -26.828 1 72.94 10 ASP B O 1
ATOM 2155 N N . ASP B 1 11 ? 14.938 -10.305 -25.453 1 92.19 11 ASP B N 1
ATOM 2156 C CA . ASP B 1 11 ? 14.094 -9.984 -24.297 1 92.19 11 ASP B CA 1
ATOM 2157 C C . ASP B 1 11 ? 13.641 -8.531 -24.344 1 92.19 11 ASP B C 1
ATOM 2159 O O . ASP B 1 11 ? 14.305 -7.656 -23.766 1 92.19 11 ASP B O 1
ATOM 2163 N N . LYS B 1 12 ? 12.562 -8.305 -25.031 1 95.25 12 LYS B N 1
ATOM 2164 C CA . LYS B 1 12 ? 12.062 -6.949 -25.25 1 95.25 12 LYS B CA 1
ATOM 2165 C C . LYS B 1 12 ? 11.75 -6.246 -23.938 1 95.25 12 LYS B C 1
ATOM 2167 O O . LYS B 1 12 ? 11.961 -5.043 -23.797 1 95.25 12 LYS B O 1
ATOM 2172 N N . ILE B 1 13 ? 11.234 -6.996 -22.969 1 96.94 13 ILE B N 1
ATOM 2173 C CA . ILE B 1 13 ? 10.898 -6.426 -21.672 1 96.94 13 ILE B CA 1
ATOM 2174 C C . ILE B 1 13 ? 12.164 -5.938 -20.984 1 96.94 13 ILE B C 1
ATOM 2176 O O . ILE B 1 13 ? 12.219 -4.809 -20.484 1 96.94 13 ILE B O 1
ATOM 2180 N N . TRP B 1 14 ? 13.25 -6.723 -20.969 1 97.69 14 TRP B N 1
ATOM 2181 C CA . TRP B 1 14 ? 14.492 -6.348 -20.297 1 97.69 14 TRP B CA 1
ATOM 2182 C C . TRP B 1 14 ? 15.141 -5.148 -20.984 1 97.69 14 TRP B C 1
ATOM 2184 O O . TRP B 1 14 ? 15.609 -4.223 -20.328 1 97.69 14 TRP B O 1
ATOM 2194 N N . GLU B 1 15 ? 15.094 -5.137 -22.328 1 97.5 15 GLU B N 1
ATOM 2195 C CA . GLU B 1 15 ? 15.648 -4.016 -23.078 1 97.5 15 GLU B CA 1
ATOM 2196 C C . GLU B 1 15 ? 14.922 -2.715 -22.75 1 97.5 15 GLU B C 1
ATOM 2198 O O . GLU B 1 15 ? 15.555 -1.666 -22.609 1 97.5 15 GLU B O 1
ATOM 2203 N N . THR B 1 16 ? 13.625 -2.854 -22.688 1 97.81 16 THR B N 1
ATOM 2204 C CA . THR B 1 16 ? 12.828 -1.675 -22.359 1 97.81 16 THR B CA 1
ATOM 2205 C C . THR B 1 16 ? 13.125 -1.195 -20.938 1 97.81 16 THR B C 1
ATOM 2207 O O . THR B 1 16 ? 13.297 0.003 -20.703 1 97.81 16 THR B O 1
ATOM 2210 N N . ILE B 1 17 ? 13.25 -2.107 -20 1 98.12 17 ILE B N 1
ATOM 2211 C CA . ILE B 1 17 ? 13.57 -1.763 -18.609 1 98.12 17 ILE B CA 1
ATOM 2212 C C . ILE B 1 17 ? 14.898 -1.021 -18.562 1 98.12 17 ILE B C 1
ATOM 2214 O O . ILE B 1 17 ? 15.016 0.015 -17.906 1 98.12 17 ILE B O 1
ATOM 2218 N N . ARG B 1 18 ? 15.891 -1.499 -19.234 1 98.06 18 ARG B N 1
ATOM 2219 C CA . ARG B 1 18 ? 17.219 -0.888 -19.219 1 98.06 18 ARG B CA 1
ATOM 2220 C C . ARG B 1 18 ? 17.172 0.521 -19.797 1 98.06 18 ARG B C 1
ATOM 2222 O O . ARG B 1 18 ? 17.75 1.449 -19.234 1 98.06 18 ARG B O 1
ATOM 2229 N N . ALA B 1 19 ? 16.469 0.646 -20.906 1 97.94 19 ALA B N 1
ATOM 2230 C CA . ALA B 1 19 ? 16.375 1.956 -21.547 1 97.94 19 ALA B CA 1
ATOM 2231 C C . ALA B 1 19 ? 15.672 2.957 -20.641 1 97.94 19 ALA B C 1
ATOM 2233 O O . ALA B 1 19 ? 16.125 4.09 -20.469 1 97.94 19 ALA B O 1
ATOM 2234 N N . GLU B 1 20 ? 14.57 2.502 -20.078 1 97.69 20 GLU B N 1
ATOM 2235 C CA . GLU B 1 20 ? 13.812 3.365 -19.172 1 97.69 20 GLU B CA 1
ATOM 2236 C C . GLU B 1 20 ? 14.641 3.746 -17.953 1 97.69 20 GLU B C 1
ATOM 2238 O O . GLU B 1 20 ? 14.609 4.895 -17.5 1 97.69 20 GLU B O 1
ATOM 2243 N N . THR B 1 21 ? 15.359 2.809 -17.422 1 97.69 21 THR B N 1
ATOM 2244 C CA . THR B 1 21 ? 16.156 3.031 -16.219 1 97.69 21 THR B CA 1
ATOM 2245 C C . THR B 1 21 ? 17.328 3.98 -16.516 1 97.69 21 THR B C 1
ATOM 2247 O O . THR B 1 21 ? 17.672 4.82 -15.68 1 97.69 21 THR B O 1
ATOM 2250 N N . GLN B 1 22 ? 17.922 3.85 -17.688 1 97.5 22 GLN B N 1
ATOM 2251 C CA . GLN B 1 22 ? 18.984 4.77 -18.078 1 97.5 22 GLN B CA 1
ATOM 2252 C C . GLN B 1 22 ? 18.469 6.207 -18.141 1 97.5 22 GLN B C 1
ATOM 2254 O O . GLN B 1 22 ? 19.141 7.129 -17.656 1 97.5 22 GLN B O 1
ATOM 2259 N N . HIS B 1 23 ? 17.312 6.324 -18.703 1 97 23 HIS B N 1
ATOM 2260 C CA . HIS B 1 23 ? 16.688 7.641 -18.766 1 97 23 HIS B CA 1
ATOM 2261 C C . HIS B 1 23 ? 16.422 8.188 -17.359 1 97 23 HIS B C 1
ATOM 2263 O O . HIS B 1 23 ? 16.703 9.352 -17.078 1 97 23 HIS B O 1
ATOM 2269 N N . ALA B 1 24 ? 15.891 7.352 -16.5 1 95.62 24 ALA B N 1
ATOM 2270 C CA . ALA B 1 24 ? 15.602 7.754 -15.133 1 95.62 24 ALA B CA 1
ATOM 2271 C C . ALA B 1 24 ? 16.875 8.164 -14.398 1 95.62 24 ALA B C 1
ATOM 2273 O O . ALA B 1 24 ? 16.875 9.125 -13.633 1 95.62 24 ALA B O 1
ATOM 2274 N N . ALA B 1 25 ? 17.969 7.445 -14.641 1 95.94 25 ALA B N 1
ATOM 2275 C CA . ALA B 1 25 ? 19.25 7.738 -13.992 1 95.94 25 ALA B CA 1
ATOM 2276 C C . ALA B 1 25 ? 19.781 9.102 -14.414 1 95.94 25 ALA B C 1
ATOM 2278 O O . ALA B 1 25 ? 20.391 9.812 -13.609 1 95.94 25 ALA B O 1
ATOM 2279 N N . THR B 1 26 ? 19.531 9.461 -15.602 1 95.5 26 THR B N 1
ATOM 2280 C CA . THR B 1 26 ? 19.969 10.758 -16.125 1 95.5 26 THR B CA 1
ATOM 2281 C C . THR B 1 26 ? 19.125 11.883 -15.531 1 95.5 26 THR B C 1
ATOM 2283 O O . THR B 1 26 ? 19.641 12.961 -15.234 1 95.5 26 THR B O 1
ATOM 2286 N N . GLN B 1 27 ? 17.875 11.586 -15.281 1 94.06 27 GLN B N 1
ATOM 2287 C CA . GLN B 1 27 ? 16.938 12.602 -14.836 1 94.06 27 GLN B CA 1
ATOM 2288 C C . GLN B 1 27 ? 17.047 12.82 -13.328 1 94.06 27 GLN B C 1
ATOM 2290 O O . GLN B 1 27 ? 16.734 13.906 -12.828 1 94.06 27 GLN B O 1
ATOM 2295 N N . GLU B 1 28 ? 17.5 11.789 -12.578 1 94.81 28 GLU B N 1
ATOM 2296 C CA . GLU B 1 28 ? 17.562 11.852 -11.125 1 94.81 28 GLU B CA 1
ATOM 2297 C C . GLU B 1 28 ? 18.938 11.391 -10.625 1 94.81 28 GLU B C 1
ATOM 2299 O O . GLU B 1 28 ? 19.078 10.266 -10.141 1 94.81 28 GLU B O 1
ATOM 2304 N N . PRO B 1 29 ? 19.875 12.32 -10.445 1 91.06 29 PRO B N 1
ATOM 2305 C CA . PRO B 1 29 ? 21.25 11.969 -10.078 1 91.06 29 PRO B CA 1
ATOM 2306 C C . PRO B 1 29 ? 21.344 11.359 -8.688 1 91.06 29 PRO B C 1
ATOM 2308 O O . PRO B 1 29 ? 22.172 10.477 -8.453 1 91.06 29 PRO B O 1
ATOM 2311 N N . ILE B 1 30 ? 20.516 11.742 -7.812 1 91.38 30 ILE B N 1
ATOM 2312 C CA . ILE B 1 30 ? 20.547 11.242 -6.441 1 91.38 30 ILE B CA 1
ATOM 2313 C C . ILE B 1 30 ? 20.312 9.734 -6.438 1 91.38 30 ILE B C 1
ATOM 2315 O O . ILE B 1 30 ? 20.859 9.016 -5.594 1 91.38 30 ILE B O 1
ATOM 2319 N N . LEU B 1 31 ? 19.562 9.25 -7.469 1 93.81 31 LEU B N 1
ATOM 2320 C CA . LEU B 1 31 ? 19.203 7.836 -7.516 1 93.81 31 LEU B CA 1
ATOM 2321 C C . LEU B 1 31 ? 20.094 7.086 -8.5 1 93.81 31 LEU B C 1
ATOM 2323 O O . LEU B 1 31 ? 19.938 5.879 -8.695 1 93.81 31 LEU B O 1
ATOM 2327 N N . ALA B 1 32 ? 21 7.758 -9.125 1 94.94 32 ALA B N 1
ATOM 2328 C CA . ALA B 1 32 ? 21.781 7.156 -10.219 1 94.94 32 ALA B CA 1
ATOM 2329 C C . ALA B 1 32 ? 22.547 5.93 -9.734 1 94.94 32 ALA B C 1
ATOM 2331 O O . ALA B 1 32 ? 22.562 4.895 -10.406 1 94.94 32 ALA B O 1
ATOM 2332 N N . SER B 1 33 ? 23.172 6.031 -8.586 1 94.69 33 SER B N 1
ATOM 2333 C CA . SER B 1 33 ? 23.938 4.906 -8.055 1 94.69 33 SER B CA 1
ATOM 2334 C C . SER B 1 33 ? 23.031 3.707 -7.781 1 94.69 33 SER B C 1
ATOM 2336 O O . SER B 1 33 ? 23.391 2.568 -8.086 1 94.69 33 SER B O 1
ATOM 2338 N N . PHE B 1 34 ? 21.938 3.98 -7.242 1 95.38 34 PHE B N 1
ATOM 2339 C CA . PHE B 1 34 ? 20.953 2.936 -6.961 1 95.38 34 PHE B CA 1
ATOM 2340 C C . PHE B 1 34 ? 20.5 2.258 -8.25 1 95.38 34 PHE B C 1
ATOM 2342 O O . PHE B 1 34 ? 20.5 1.027 -8.344 1 95.38 34 PHE B O 1
ATOM 2349 N N . LEU B 1 35 ? 20.141 3.074 -9.266 1 97.19 35 LEU B N 1
ATOM 2350 C CA . LEU B 1 35 ? 19.625 2.562 -10.531 1 97.19 35 LEU B CA 1
ATOM 2351 C C . LEU B 1 35 ? 20.688 1.787 -11.289 1 97.19 35 LEU B C 1
ATOM 2353 O O . LEU B 1 35 ? 20.391 0.785 -11.938 1 97.19 35 LEU B O 1
ATOM 2357 N N . HIS B 1 36 ? 21.922 2.189 -11.172 1 96.81 36 HIS B N 1
ATOM 2358 C CA . HIS B 1 36 ? 23.031 1.457 -11.773 1 96.81 36 HIS B CA 1
ATOM 2359 C C . HIS B 1 36 ? 23.25 0.12 -11.07 1 96.81 36 HIS B C 1
ATOM 2361 O O . HIS B 1 36 ? 23.375 -0.915 -11.727 1 96.81 36 HIS B O 1
ATOM 2367 N N . ALA B 1 37 ? 23.188 0.189 -9.766 1 95.69 37 ALA B N 1
ATOM 2368 C CA . ALA B 1 37 ? 23.469 -1.007 -8.977 1 95.69 37 ALA B CA 1
ATOM 2369 C C . ALA B 1 37 ? 22.375 -2.061 -9.172 1 95.69 37 ALA B C 1
ATOM 2371 O O . ALA B 1 37 ? 22.672 -3.26 -9.188 1 95.69 37 ALA B O 1
ATOM 2372 N N . THR B 1 38 ? 21.172 -1.62 -9.344 1 96.31 38 THR B N 1
ATOM 2373 C CA . THR B 1 38 ? 20.047 -2.553 -9.305 1 96.31 38 THR B CA 1
ATOM 2374 C C . THR B 1 38 ? 19.672 -3.014 -10.703 1 96.31 38 THR B C 1
ATOM 2376 O O . THR B 1 38 ? 19.141 -4.113 -10.883 1 96.31 38 THR B O 1
ATOM 2379 N N . VAL B 1 39 ? 19.938 -2.178 -11.75 1 97.94 39 VAL B N 1
ATOM 2380 C CA . VAL B 1 39 ? 19.453 -2.547 -13.078 1 97.94 39 VAL B CA 1
ATOM 2381 C C . VAL B 1 39 ? 20.609 -2.492 -14.078 1 97.94 39 VAL B C 1
ATOM 2383 O O . VAL B 1 39 ? 20.969 -3.508 -14.68 1 97.94 39 VAL B O 1
ATOM 2386 N N . LEU B 1 40 ? 21.266 -1.387 -14.18 1 97.69 40 LEU B N 1
ATOM 2387 C CA . LEU B 1 40 ? 22.078 -1.062 -15.352 1 97.69 40 LEU B CA 1
ATOM 2388 C C . LEU B 1 40 ? 23.375 -1.873 -15.367 1 97.69 40 LEU B C 1
ATOM 2390 O O . LEU B 1 40 ? 23.938 -2.117 -16.438 1 97.69 40 LEU B O 1
ATOM 2394 N N . LYS B 1 41 ? 23.812 -2.33 -14.289 1 97.5 41 LYS B N 1
ATOM 2395 C CA . LYS B 1 41 ? 25.062 -3.09 -14.25 1 97.5 41 LYS B CA 1
ATOM 2396 C C . LYS B 1 41 ? 24.812 -4.559 -14.586 1 97.5 41 LYS B C 1
ATOM 2398 O O . LYS B 1 41 ? 25.766 -5.309 -14.82 1 97.5 41 LYS B O 1
ATOM 2403 N N . HIS B 1 42 ? 23.641 -5.012 -14.617 1 97.75 42 HIS B N 1
ATOM 2404 C CA . HIS B 1 42 ? 23.344 -6.422 -14.812 1 97.75 42 HIS B CA 1
ATOM 2405 C C . HIS B 1 42 ? 23.109 -6.738 -16.281 1 97.75 42 HIS B C 1
ATOM 2407 O O . HIS B 1 42 ? 22.625 -5.887 -17.031 1 97.75 42 HIS B O 1
ATOM 2413 N N . GLU B 1 43 ? 23.312 -7.938 -16.625 1 96.44 43 GLU B N 1
ATOM 2414 C CA . GLU B 1 43 ? 23.219 -8.352 -18.031 1 96.44 43 GLU B CA 1
ATOM 2415 C C . GLU B 1 43 ? 21.812 -8.883 -18.328 1 96.44 43 GLU B C 1
ATOM 2417 O O . GLU B 1 43 ? 21.344 -8.789 -19.469 1 96.44 43 GLU B O 1
ATOM 2422 N N . THR B 1 44 ? 21.219 -9.484 -17.375 1 97.75 44 THR B N 1
ATOM 2423 C CA . THR B 1 44 ? 19.906 -10.078 -17.609 1 97.75 44 THR B CA 1
ATOM 2424 C C . THR B 1 44 ? 18.906 -9.602 -16.562 1 97.75 44 THR B C 1
ATOM 2426 O O . THR B 1 44 ? 19.281 -9.117 -15.5 1 97.75 44 THR B O 1
ATOM 2429 N N . LEU B 1 45 ? 17.625 -9.742 -16.938 1 98.38 45 LEU B N 1
ATOM 2430 C CA . LEU B 1 45 ? 16.547 -9.414 -16.016 1 98.38 45 LEU B CA 1
ATOM 2431 C C . LEU B 1 45 ? 16.641 -10.25 -14.742 1 98.38 45 LEU B C 1
ATOM 2433 O O . LEU B 1 45 ? 16.422 -9.75 -13.633 1 98.38 45 LEU B O 1
ATOM 2437 N N . GLU B 1 46 ? 17.016 -11.547 -14.875 1 98.56 46 GLU B N 1
ATOM 2438 C CA . GLU B 1 46 ? 17.141 -12.469 -13.742 1 98.56 46 GLU B CA 1
ATOM 2439 C C . GLU B 1 46 ? 18.203 -11.992 -12.766 1 98.56 46 GLU B C 1
ATOM 2441 O O . GLU B 1 46 ? 17.984 -11.992 -11.555 1 98.56 46 GLU B O 1
ATOM 2446 N N . ASP B 1 47 ? 19.297 -11.531 -13.297 1 98.31 47 ASP B N 1
ATOM 2447 C CA . ASP B 1 47 ? 20.391 -11.055 -12.453 1 98.31 47 ASP B CA 1
ATOM 2448 C C . ASP B 1 47 ? 19.984 -9.812 -11.672 1 98.31 47 ASP B C 1
ATOM 2450 O O . ASP B 1 47 ? 20.297 -9.68 -10.484 1 98.31 47 ASP B O 1
ATOM 2454 N N . ALA B 1 48 ? 19.344 -8.938 -12.367 1 98.5 48 ALA B N 1
ATOM 2455 C CA . ALA B 1 48 ? 18.891 -7.707 -11.727 1 98.5 48 ALA B CA 1
ATOM 2456 C C . ALA B 1 48 ? 17.859 -8.008 -10.633 1 98.5 48 ALA B C 1
ATOM 2458 O O . ALA B 1 48 ? 17.969 -7.469 -9.523 1 98.5 48 ALA B O 1
ATOM 2459 N N . MET B 1 49 ? 16.906 -8.883 -10.945 1 98.5 49 MET B N 1
ATOM 2460 C CA . MET B 1 49 ? 15.852 -9.242 -9.992 1 98.5 49 MET B CA 1
ATOM 2461 C C . MET B 1 49 ? 16.438 -9.953 -8.781 1 98.5 49 MET B C 1
ATOM 2463 O O . MET B 1 49 ? 16.047 -9.695 -7.648 1 98.5 49 MET B O 1
ATOM 2467 N N . SER B 1 50 ? 17.344 -10.875 -9.055 1 98.56 50 SER B N 1
ATOM 2468 C CA . SER B 1 50 ? 18 -11.617 -7.98 1 98.56 50 SER B CA 1
ATOM 2469 C C . SER B 1 50 ? 18.734 -10.68 -7.031 1 98.56 50 SER B C 1
ATOM 2471 O O . SER B 1 50 ? 18.609 -10.789 -5.809 1 98.56 50 SER B O 1
ATOM 2473 N N . PHE B 1 51 ? 19.484 -9.75 -7.566 1 98 51 PHE B N 1
ATOM 2474 C CA . PHE B 1 51 ? 20.203 -8.773 -6.77 1 98 51 PHE B CA 1
ATOM 2475 C C . PHE B 1 51 ? 19.25 -7.934 -5.93 1 98 51 PHE B C 1
ATOM 2477 O O . PHE B 1 51 ? 19.453 -7.773 -4.723 1 98 51 PHE B O 1
ATOM 2484 N N . HIS B 1 52 ? 18.25 -7.41 -6.535 1 98.19 52 HIS B N 1
ATOM 2485 C CA . HIS B 1 52 ? 17.328 -6.48 -5.898 1 98.19 52 HIS B CA 1
ATOM 2486 C C . HIS B 1 52 ? 16.531 -7.164 -4.793 1 98.19 52 HIS B C 1
ATOM 2488 O O . HIS B 1 52 ? 16.438 -6.652 -3.674 1 98.19 52 HIS B O 1
ATOM 2494 N N . LEU B 1 53 ? 15.977 -8.359 -5.066 1 98.25 53 LEU B N 1
ATOM 2495 C CA . LEU B 1 53 ? 15.188 -9.086 -4.082 1 98.25 53 LEU B CA 1
ATOM 2496 C C . LEU B 1 53 ? 16.062 -9.531 -2.91 1 98.25 53 LEU B C 1
ATOM 2498 O O . LEU B 1 53 ? 15.625 -9.469 -1.756 1 98.25 53 LEU B O 1
ATOM 2502 N N . ALA B 1 54 ? 17.234 -10.016 -3.25 1 98.31 54 ALA B N 1
ATOM 2503 C CA . ALA B 1 54 ? 18.125 -10.453 -2.189 1 98.31 54 ALA B CA 1
ATOM 2504 C C . ALA B 1 54 ? 18.438 -9.312 -1.226 1 98.31 54 ALA B C 1
ATOM 2506 O O . ALA B 1 54 ? 18.469 -9.508 -0.009 1 98.31 54 ALA B O 1
ATOM 2507 N N . GLY B 1 55 ? 18.672 -8.156 -1.763 1 96.81 55 GLY B N 1
ATOM 2508 C CA . GLY B 1 55 ? 18.922 -6.988 -0.929 1 96.81 55 GLY B CA 1
ATOM 2509 C C . GLY B 1 55 ? 17.766 -6.656 -0.001 1 96.81 55 GLY B C 1
ATOM 2510 O O . GLY B 1 55 ? 17.984 -6.238 1.139 1 96.81 55 GLY B O 1
ATOM 2511 N N . LYS B 1 56 ? 16.594 -6.809 -0.441 1 96.88 56 LYS B N 1
ATOM 2512 C CA . LYS B 1 56 ? 15.406 -6.477 0.345 1 96.88 56 LYS B CA 1
ATOM 2513 C C . LYS B 1 56 ? 15.117 -7.562 1.378 1 96.88 56 LYS B C 1
ATOM 2515 O O . LYS B 1 56 ? 14.625 -7.27 2.469 1 96.88 56 LYS B O 1
ATOM 2520 N N . LEU B 1 57 ? 15.438 -8.812 1.057 1 97.69 57 LEU B N 1
ATOM 2521 C CA . LEU B 1 57 ? 14.969 -9.938 1.86 1 97.69 57 LEU B CA 1
ATOM 2522 C C . LEU B 1 57 ? 16.031 -10.359 2.865 1 97.69 57 LEU B C 1
ATOM 2524 O O . LEU B 1 57 ? 15.75 -11.117 3.797 1 97.69 57 LEU B O 1
ATOM 2528 N N . ALA B 1 58 ? 17.25 -9.914 2.732 1 96.75 58 ALA B N 1
ATOM 2529 C CA . ALA B 1 58 ? 18.328 -10.281 3.643 1 96.75 58 ALA B CA 1
ATOM 2530 C C . ALA B 1 58 ? 18.047 -9.789 5.059 1 96.75 58 ALA B C 1
ATOM 2532 O O . ALA B 1 58 ? 17.266 -8.852 5.254 1 96.75 58 ALA B O 1
ATOM 2533 N N . ASP B 1 59 ? 18.641 -10.516 5.938 1 92.94 59 ASP B N 1
ATOM 2534 C CA . ASP B 1 59 ? 18.609 -10.086 7.332 1 92.94 59 ASP B CA 1
ATOM 2535 C C . ASP B 1 59 ? 19.922 -10.445 8.039 1 92.94 59 ASP B C 1
ATOM 2537 O O . ASP B 1 59 ? 20.922 -10.75 7.391 1 92.94 59 ASP B O 1
ATOM 2541 N N . VAL B 1 60 ? 20.016 -10.258 9.328 1 90 60 VAL B N 1
ATOM 2542 C CA . VAL B 1 60 ? 21.25 -10.414 10.078 1 90 60 VAL B CA 1
ATOM 2543 C C . VAL B 1 60 ? 21.672 -11.883 10.086 1 90 60 VAL B C 1
ATOM 2545 O O . VAL B 1 60 ? 22.859 -12.195 10.234 1 90 60 VAL B O 1
ATOM 2548 N N . ASN B 1 61 ? 20.734 -12.852 9.828 1 89.19 61 ASN B N 1
ATOM 2549 C CA . ASN B 1 61 ? 21 -14.281 9.922 1 89.19 61 ASN B CA 1
ATOM 2550 C C . ASN B 1 61 ? 21.312 -14.883 8.547 1 89.19 61 ASN B C 1
ATOM 2552 O O . ASN B 1 61 ? 22.141 -15.773 8.43 1 89.19 61 ASN B O 1
ATOM 2556 N N . VAL B 1 62 ? 20.641 -14.422 7.543 1 93.25 62 VAL B N 1
ATOM 2557 C CA . VAL B 1 62 ? 20.828 -14.883 6.172 1 93.25 62 VAL B CA 1
ATOM 2558 C C . VAL B 1 62 ? 21.172 -13.695 5.27 1 93.25 62 VAL B C 1
ATOM 2560 O O . VAL B 1 62 ? 20.312 -12.867 4.965 1 93.25 62 VAL B O 1
ATOM 2563 N N . THR B 1 63 ? 22.359 -13.648 4.746 1 95.44 63 THR B N 1
ATOM 2564 C CA . THR B 1 63 ? 22.906 -12.492 4.039 1 95.44 63 THR B CA 1
ATOM 2565 C C . THR B 1 63 ? 22.297 -12.383 2.643 1 95.44 63 THR B C 1
ATOM 2567 O O . THR B 1 63 ? 21.75 -13.359 2.117 1 95.44 63 THR B O 1
ATOM 2570 N N . ALA B 1 64 ? 22.453 -11.227 2.084 1 96.81 64 ALA B N 1
ATOM 2571 C CA . ALA B 1 64 ? 22 -10.984 0.719 1 96.81 64 ALA B CA 1
ATOM 2572 C C . ALA B 1 64 ? 22.688 -11.922 -0.268 1 96.81 64 ALA B C 1
ATOM 2574 O O . ALA B 1 64 ? 22.062 -12.391 -1.224 1 96.81 64 ALA B O 1
ATOM 2575 N N . MET B 1 65 ? 23.969 -12.18 -0.034 1 96.56 65 MET B N 1
ATOM 2576 C CA . MET B 1 65 ? 24.719 -13.055 -0.92 1 96.56 65 MET B CA 1
ATOM 2577 C C . MET B 1 65 ? 24.109 -14.453 -0.954 1 96.56 65 MET B C 1
ATOM 2579 O O . MET B 1 65 ? 23.953 -15.039 -2.025 1 96.56 65 MET B O 1
ATOM 2583 N N . LEU B 1 66 ? 23.719 -15.008 0.171 1 95.56 66 LEU B N 1
ATOM 2584 C CA . LEU B 1 66 ? 23.156 -16.344 0.256 1 95.56 66 LEU B CA 1
ATOM 2585 C C . LEU B 1 66 ? 21.781 -16.391 -0.399 1 95.56 66 LEU B C 1
ATOM 2587 O O . LEU B 1 66 ? 21.469 -17.328 -1.13 1 95.56 66 LEU B O 1
ATOM 2591 N N . ILE B 1 67 ? 20.969 -15.375 -0.115 1 97.94 67 ILE B N 1
ATOM 2592 C CA . ILE B 1 67 ? 19.641 -15.305 -0.718 1 97.94 67 ILE B CA 1
ATOM 2593 C C . ILE B 1 67 ? 19.766 -15.219 -2.236 1 97.94 67 ILE B C 1
ATOM 2595 O O . ILE B 1 67 ? 19.016 -15.867 -2.969 1 97.94 67 ILE B O 1
ATOM 2599 N N . ARG B 1 68 ? 20.688 -14.438 -2.684 1 98.12 68 ARG B N 1
ATOM 2600 C CA . ARG B 1 68 ? 20.906 -14.289 -4.117 1 98.12 68 ARG B CA 1
ATOM 2601 C C . ARG B 1 68 ? 21.281 -15.617 -4.758 1 98.12 68 ARG B C 1
ATOM 2603 O O . ARG B 1 68 ? 20.812 -15.945 -5.852 1 98.12 68 ARG B O 1
ATOM 2610 N N . GLU B 1 69 ? 22.094 -16.375 -4.121 1 97.94 69 GLU B N 1
ATOM 2611 C CA . GLU B 1 69 ? 22.484 -17.688 -4.629 1 97.94 69 GLU B CA 1
ATOM 2612 C C . GLU B 1 69 ? 21.281 -18.594 -4.816 1 97.94 69 GLU B C 1
ATOM 2614 O O . GLU B 1 69 ? 21.172 -19.297 -5.828 1 97.94 69 GLU B O 1
ATOM 2619 N N . VAL B 1 70 ? 20.422 -18.547 -3.854 1 98.31 70 VAL B N 1
ATOM 2620 C CA . VAL B 1 70 ? 19.219 -19.359 -3.914 1 98.31 70 VAL B CA 1
ATOM 2621 C C . VAL B 1 70 ? 18.344 -18.906 -5.086 1 98.31 70 VAL B C 1
ATOM 2623 O O . VAL B 1 70 ? 17.859 -19.734 -5.855 1 98.31 70 VAL B O 1
ATOM 2626 N N . ILE B 1 71 ? 18.172 -17.594 -5.238 1 98.81 71 ILE B N 1
ATOM 2627 C CA . ILE B 1 71 ? 17.344 -17.047 -6.305 1 98.81 71 ILE B CA 1
ATOM 2628 C C . ILE B 1 71 ? 17.953 -17.391 -7.66 1 98.81 71 ILE B C 1
ATOM 2630 O O . ILE B 1 71 ? 17.234 -17.812 -8.578 1 98.81 71 ILE B O 1
ATOM 2634 N N . ASP B 1 72 ? 19.234 -17.297 -7.77 1 98.69 72 ASP B N 1
ATOM 2635 C CA . ASP B 1 72 ? 19.922 -17.609 -9.016 1 98.69 72 ASP B CA 1
ATOM 2636 C C . ASP B 1 72 ? 19.766 -19.094 -9.375 1 98.69 72 ASP B C 1
ATOM 2638 O O . ASP B 1 72 ? 19.562 -19.438 -10.539 1 98.69 72 ASP B O 1
ATOM 2642 N N . GLU B 1 73 ? 19.859 -19.906 -8.398 1 98.62 73 GLU B N 1
ATOM 2643 C CA . GLU B 1 73 ? 19.656 -21.328 -8.617 1 98.62 73 GLU B CA 1
ATOM 2644 C C . GLU B 1 73 ? 18.25 -21.609 -9.133 1 98.62 73 GLU B C 1
ATOM 2646 O O . GLU B 1 73 ? 18.078 -22.406 -10.07 1 98.62 73 GLU B O 1
ATOM 2651 N N . ALA B 1 74 ? 17.297 -21.016 -8.555 1 98.69 74 ALA B N 1
ATOM 2652 C CA . ALA B 1 74 ? 15.906 -21.203 -8.984 1 98.69 74 ALA B CA 1
ATOM 2653 C C . ALA B 1 74 ? 15.711 -20.766 -10.43 1 98.69 74 ALA B C 1
ATOM 2655 O O . ALA B 1 74 ? 15.117 -21.484 -11.227 1 98.69 74 ALA B O 1
ATOM 2656 N N . PHE B 1 75 ? 16.234 -19.578 -10.781 1 98.38 75 PHE B N 1
ATOM 2657 C CA . PHE B 1 75 ? 16.125 -19.062 -12.141 1 98.38 75 PHE B CA 1
ATOM 2658 C C . PHE B 1 75 ? 16.797 -19.984 -13.133 1 98.38 75 PHE B C 1
ATOM 2660 O O . PHE B 1 75 ? 16.281 -20.219 -14.234 1 98.38 75 PHE B O 1
ATOM 2667 N N . ALA B 1 76 ? 17.906 -20.531 -12.789 1 98.19 76 ALA B N 1
ATOM 2668 C CA . ALA B 1 76 ? 18.672 -21.406 -13.672 1 98.19 76 ALA B CA 1
ATOM 2669 C C . ALA B 1 76 ? 17.969 -22.75 -13.859 1 98.19 76 ALA B C 1
ATOM 2671 O O . ALA B 1 76 ? 18.031 -23.344 -14.938 1 98.19 76 ALA B O 1
ATOM 2672 N N . SER B 1 77 ? 17.281 -23.219 -12.867 1 98.06 77 SER B N 1
ATOM 2673 C CA . SER B 1 77 ? 16.781 -24.578 -12.828 1 98.06 77 SER B CA 1
ATOM 2674 C C . SER B 1 77 ? 15.383 -24.672 -13.438 1 98.06 77 SER B C 1
ATOM 2676 O O . SER B 1 77 ? 14.984 -25.719 -13.953 1 98.06 77 SER B O 1
ATOM 2678 N N . ASP B 1 78 ? 14.609 -23.641 -13.336 1 97.69 78 ASP B N 1
ATOM 2679 C CA . ASP B 1 78 ? 13.211 -23.734 -13.734 1 97.69 78 ASP B CA 1
ATOM 2680 C C . ASP B 1 78 ? 12.836 -22.578 -14.656 1 97.69 78 ASP B C 1
ATOM 2682 O O . ASP B 1 78 ? 12.531 -21.469 -14.195 1 97.69 78 ASP B O 1
ATOM 2686 N N . PRO B 1 79 ? 12.781 -22.781 -15.945 1 97.44 79 PRO B N 1
ATOM 2687 C CA . PRO B 1 79 ? 12.461 -21.734 -16.906 1 97.44 79 PRO B CA 1
ATOM 2688 C C . PRO B 1 79 ? 11.062 -21.156 -16.719 1 97.44 79 PRO B C 1
ATOM 2690 O O . PRO B 1 79 ? 10.781 -20.031 -17.156 1 97.44 79 PRO B O 1
ATOM 2693 N N . ARG B 1 80 ? 10.172 -21.859 -16.047 1 98.06 80 ARG B N 1
ATOM 2694 C CA . ARG B 1 80 ? 8.812 -21.375 -15.812 1 98.06 80 ARG B CA 1
ATOM 2695 C C . ARG B 1 80 ? 8.82 -20.141 -14.906 1 98.06 80 ARG B C 1
ATOM 2697 O O . ARG B 1 80 ? 7.957 -19.266 -15.023 1 98.06 80 ARG B O 1
ATOM 2704 N N . ILE B 1 81 ? 9.773 -20.125 -13.992 1 98.5 81 ILE B N 1
ATOM 2705 C CA . ILE B 1 81 ? 9.891 -18.984 -13.094 1 98.5 81 ILE B CA 1
ATOM 2706 C C . ILE B 1 81 ? 10.273 -17.734 -13.898 1 98.5 81 ILE B C 1
ATOM 2708 O O . ILE B 1 81 ? 9.727 -16.656 -13.672 1 98.5 81 ILE B O 1
ATOM 2712 N N . ARG B 1 82 ? 11.188 -17.875 -14.812 1 98.38 82 ARG B N 1
ATOM 2713 C CA . ARG B 1 82 ? 11.633 -16.75 -15.648 1 98.38 82 ARG B CA 1
ATOM 2714 C C . ARG B 1 82 ? 10.5 -16.25 -16.547 1 98.38 82 ARG B C 1
ATOM 2716 O O . ARG B 1 82 ? 10.344 -15.047 -16.734 1 98.38 82 ARG B O 1
ATOM 2723 N N . ALA B 1 83 ? 9.742 -17.172 -17.062 1 98.19 83 ALA B N 1
ATOM 2724 C CA . ALA B 1 83 ? 8.602 -16.797 -17.891 1 98.19 83 ALA B CA 1
ATOM 2725 C C . ALA B 1 83 ? 7.547 -16.047 -17.078 1 98.19 83 ALA B C 1
ATOM 2727 O O . ALA B 1 83 ? 7.023 -15.023 -17.531 1 98.19 83 ALA B O 1
ATOM 2728 N N . ALA B 1 84 ? 7.254 -16.547 -15.906 1 98.62 84 ALA B N 1
ATOM 2729 C CA . ALA B 1 84 ? 6.258 -15.93 -15.039 1 98.62 84 ALA B CA 1
ATOM 2730 C C . ALA B 1 84 ? 6.688 -14.516 -14.648 1 98.62 84 ALA B C 1
ATOM 2732 O O . ALA B 1 84 ? 5.852 -13.617 -14.539 1 98.62 84 ALA B O 1
ATOM 2733 N N . LEU B 1 85 ? 7.992 -14.367 -14.398 1 98.56 85 LEU B N 1
ATOM 2734 C CA . LEU B 1 85 ? 8.539 -13.055 -14.062 1 98.56 85 LEU B CA 1
ATOM 2735 C C . LEU B 1 85 ? 8.148 -12.023 -15.109 1 98.56 85 LEU B C 1
ATOM 2737 O O . LEU B 1 85 ? 7.637 -10.953 -14.773 1 98.56 85 LEU B O 1
ATOM 2741 N N . ARG B 1 86 ? 8.336 -12.336 -16.375 1 98.44 86 ARG B N 1
ATOM 2742 C CA . ARG B 1 86 ? 8.023 -11.422 -17.469 1 98.44 86 ARG B CA 1
ATOM 2743 C C . ARG B 1 86 ? 6.52 -11.234 -17.609 1 98.44 86 ARG B C 1
ATOM 2745 O O . ARG B 1 86 ? 6.047 -10.125 -17.844 1 98.44 86 ARG B O 1
ATOM 2752 N N . CYS B 1 87 ? 5.766 -12.289 -17.438 1 98.44 87 CYS B N 1
ATOM 2753 C CA . CYS B 1 87 ? 4.312 -12.203 -17.516 1 98.44 87 CYS B CA 1
ATOM 2754 C C . CYS B 1 87 ? 3.754 -11.305 -16.406 1 98.44 87 CYS B C 1
ATOM 2756 O O . CYS B 1 87 ? 2.84 -10.516 -16.656 1 98.44 87 CYS B O 1
ATOM 2758 N N . ASP B 1 88 ? 4.312 -11.453 -15.258 1 98.56 88 ASP B N 1
ATOM 2759 C CA . ASP B 1 88 ? 3.838 -10.672 -14.117 1 98.56 88 ASP B CA 1
ATOM 2760 C C . ASP B 1 88 ? 4.172 -9.195 -14.289 1 98.56 88 ASP B C 1
ATOM 2762 O O . ASP B 1 88 ? 3.369 -8.328 -13.945 1 98.56 88 ASP B O 1
ATOM 2766 N N . ILE B 1 89 ? 5.359 -8.836 -14.797 1 98.19 89 ILE B N 1
ATOM 2767 C CA . ILE B 1 89 ? 5.707 -7.445 -15.078 1 98.19 89 ILE B CA 1
ATOM 2768 C C . ILE B 1 89 ? 4.73 -6.863 -16.094 1 98.19 89 ILE B C 1
ATOM 2770 O O . ILE B 1 89 ? 4.227 -5.75 -15.914 1 98.19 89 ILE B O 1
ATOM 2774 N N . GLN B 1 90 ? 4.465 -7.609 -17.094 1 97.5 90 GLN B N 1
ATOM 2775 C CA . GLN B 1 90 ? 3.545 -7.176 -18.141 1 97.5 90 GLN B CA 1
ATOM 2776 C C . GLN B 1 90 ? 2.145 -6.945 -17.578 1 97.5 90 GLN B C 1
ATOM 2778 O O . GLN B 1 90 ? 1.456 -6.004 -17.984 1 97.5 90 GLN B O 1
ATOM 2783 N N . ALA B 1 91 ? 1.73 -7.809 -16.688 1 97.44 91 ALA B N 1
ATOM 2784 C CA . ALA B 1 91 ? 0.417 -7.668 -16.062 1 97.44 91 ALA B CA 1
ATOM 2785 C C . ALA B 1 91 ? 0.29 -6.328 -15.344 1 97.44 91 ALA B C 1
ATOM 2787 O O . ALA B 1 91 ? -0.734 -5.652 -15.453 1 97.44 91 ALA B O 1
ATOM 2788 N N . VAL B 1 92 ? 1.347 -5.953 -14.602 1 96.81 92 VAL B N 1
ATOM 2789 C CA . VAL B 1 92 ? 1.317 -4.676 -13.891 1 96.81 92 VAL B CA 1
ATOM 2790 C C . VAL B 1 92 ? 1.229 -3.529 -14.891 1 96.81 92 VAL B C 1
ATOM 2792 O O . VAL B 1 92 ? 0.405 -2.623 -14.742 1 96.81 92 VAL B O 1
ATOM 2795 N N . ARG B 1 93 ? 2.004 -3.564 -15.914 1 94.25 93 ARG B N 1
ATOM 2796 C CA . ARG B 1 93 ? 2.027 -2.516 -16.922 1 94.25 93 ARG B CA 1
ATOM 2797 C C . ARG B 1 93 ? 0.667 -2.377 -17.609 1 94.25 93 ARG B C 1
ATOM 2799 O O . ARG B 1 93 ? 0.201 -1.263 -17.844 1 94.25 93 ARG B O 1
ATOM 2806 N N . ASP B 1 94 ? 0.064 -3.443 -17.844 1 94.31 94 ASP B N 1
ATOM 2807 C CA . ASP B 1 94 ? -1.19 -3.451 -18.578 1 94.31 94 ASP B CA 1
ATOM 2808 C C . ASP B 1 94 ? -2.355 -3.008 -17.703 1 94.31 94 ASP B C 1
ATOM 2810 O O . ASP B 1 94 ? -3.314 -2.404 -18.188 1 94.31 94 ASP B O 1
ATOM 2814 N N . ARG B 1 95 ? -2.27 -3.285 -16.422 1 94.38 95 ARG B N 1
ATOM 2815 C CA . ARG B 1 95 ? -3.496 -3.252 -15.625 1 94.38 95 ARG B CA 1
ATOM 2816 C C . ARG B 1 95 ? -3.449 -2.131 -14.594 1 94.38 95 ARG B C 1
ATOM 2818 O O . ARG B 1 95 ? -4.484 -1.741 -14.047 1 94.38 95 ARG B O 1
ATOM 2825 N N . ASP B 1 96 ? -2.271 -1.635 -14.234 1 90.94 96 ASP B N 1
ATOM 2826 C CA . ASP B 1 96 ? -2.123 -0.554 -13.266 1 90.94 96 ASP B CA 1
ATOM 2827 C C . ASP B 1 96 ? -1.782 0.763 -13.961 1 90.94 96 ASP B C 1
ATOM 2829 O O . ASP B 1 96 ? -0.634 0.987 -14.352 1 90.94 96 ASP B O 1
ATOM 2833 N N . PRO B 1 97 ? -2.686 1.632 -14.055 1 87.31 97 PRO B N 1
ATOM 2834 C CA . PRO B 1 97 ? -2.426 2.902 -14.734 1 87.31 97 PRO B CA 1
ATOM 2835 C C . PRO B 1 97 ? -1.34 3.729 -14.047 1 87.31 97 PRO B C 1
ATOM 2837 O O . PRO B 1 97 ? -0.751 4.617 -14.672 1 87.31 97 PRO B O 1
ATOM 2840 N N . ALA B 1 98 ? -1.082 3.496 -12.852 1 85.69 98 ALA B N 1
ATOM 2841 C CA . ALA B 1 98 ? -0.078 4.258 -12.109 1 85.69 98 ALA B CA 1
ATOM 2842 C C . ALA B 1 98 ? 1.333 3.805 -12.477 1 85.69 98 ALA B C 1
ATOM 2844 O O . ALA B 1 98 ? 2.314 4.465 -12.125 1 85.69 98 ALA B O 1
ATOM 2845 N N . SER B 1 99 ? 1.454 2.732 -13.086 1 89.88 99 SER B N 1
ATOM 2846 C CA . SER B 1 99 ? 2.754 2.215 -13.508 1 89.88 99 SER B CA 1
ATOM 2847 C C . SER B 1 99 ? 3.027 2.523 -14.969 1 89.88 99 SER B C 1
ATOM 2849 O O . SER B 1 99 ? 2.701 1.724 -15.852 1 89.88 99 SER B O 1
ATOM 2851 N N . GLU B 1 100 ? 3.746 3.523 -15.219 1 89.56 100 GLU B N 1
ATOM 2852 C CA . GLU B 1 100 ? 3.998 4.004 -16.578 1 89.56 100 GLU B CA 1
ATOM 2853 C C . GLU B 1 100 ? 5.168 3.26 -17.219 1 89.56 100 GLU B C 1
ATOM 2855 O O . GLU B 1 100 ? 5.25 3.164 -18.438 1 89.56 100 GLU B O 1
ATOM 2860 N N . PHE B 1 101 ? 6.051 2.756 -16.406 1 94.94 101 PHE B N 1
ATOM 2861 C CA . PHE B 1 101 ? 7.277 2.152 -16.922 1 94.94 101 PHE B CA 1
ATOM 2862 C C . PHE B 1 101 ? 7.461 0.744 -16.375 1 94.94 101 PHE B C 1
ATOM 2864 O O . PHE B 1 101 ? 7.008 0.44 -15.266 1 94.94 101 PHE B O 1
ATOM 2871 N N . TYR B 1 102 ? 8.164 -0.06 -17.125 1 96.31 102 TYR B N 1
ATOM 2872 C CA . TYR B 1 102 ? 8.383 -1.453 -16.766 1 96.31 102 TYR B CA 1
ATOM 2873 C C . TYR B 1 102 ? 9.297 -1.556 -15.539 1 96.31 102 TYR B C 1
ATOM 2875 O O . TYR B 1 102 ? 9.188 -2.494 -14.75 1 96.31 102 TYR B O 1
ATOM 2883 N N . TYR B 1 103 ? 10.195 -0.605 -15.367 1 96.94 103 TYR B N 1
ATOM 2884 C CA . TYR B 1 103 ? 11.141 -0.723 -14.266 1 96.94 103 TYR B CA 1
ATOM 2885 C C . TYR B 1 103 ? 10.461 -0.416 -12.938 1 96.94 103 TYR B C 1
ATOM 2887 O O . TYR B 1 103 ? 10.977 -0.759 -11.867 1 96.94 103 TYR B O 1
ATOM 2895 N N . VAL B 1 104 ? 9.312 0.223 -12.953 1 97 104 VAL B N 1
ATOM 2896 C CA . VAL B 1 104 ? 8.656 0.725 -11.75 1 97 104 VAL B CA 1
ATOM 2897 C 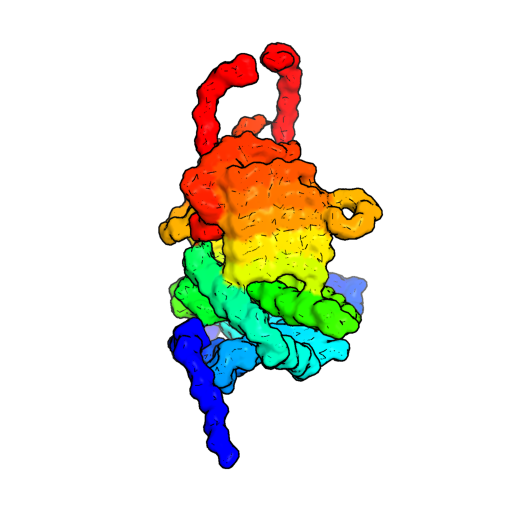C . VAL B 1 104 ? 8.211 -0.445 -10.875 1 97 104 VAL B C 1
ATOM 2899 O O . VAL B 1 104 ? 8.594 -0.537 -9.711 1 97 104 VAL B O 1
ATOM 2902 N N . PRO B 1 105 ? 7.414 -1.401 -11.445 1 97 105 PRO B N 1
ATOM 2903 C CA . PRO B 1 105 ? 7.039 -2.518 -10.57 1 97 105 PRO B CA 1
ATOM 2904 C C . PRO B 1 105 ? 8.234 -3.359 -10.141 1 97 105 PRO B C 1
ATOM 2906 O O . PRO B 1 105 ? 8.266 -3.875 -9.023 1 97 105 PRO B O 1
ATOM 2909 N N . MET B 1 106 ? 9.203 -3.463 -10.992 1 97.5 106 MET B N 1
ATOM 2910 C CA . MET B 1 106 ? 10.375 -4.266 -10.68 1 97.5 106 MET B CA 1
ATOM 2911 C C . MET B 1 106 ? 11.117 -3.689 -9.477 1 97.5 106 MET B C 1
ATOM 2913 O O . MET B 1 106 ? 11.586 -4.438 -8.609 1 97.5 106 MET B O 1
ATOM 2917 N N . LEU B 1 107 ? 11.148 -2.355 -9.383 1 97.25 107 LEU B N 1
ATOM 2918 C CA . LEU B 1 107 ? 12.008 -1.734 -8.375 1 97.25 107 LEU B CA 1
ATOM 2919 C C . LEU B 1 107 ? 11.195 -1.317 -7.152 1 97.25 107 LEU B C 1
ATOM 2921 O O . LEU B 1 107 ? 11.711 -1.281 -6.039 1 97.25 107 LEU B O 1
ATOM 2925 N N . PHE B 1 108 ? 9.852 -1.06 -7.387 1 96.69 108 PHE B N 1
ATOM 2926 C CA . PHE B 1 108 ? 9.25 -0.236 -6.344 1 96.69 108 PHE B CA 1
ATOM 2927 C C . PHE B 1 108 ? 7.977 -0.882 -5.809 1 96.69 108 PHE B C 1
ATOM 2929 O O . PHE B 1 108 ? 7.461 -0.474 -4.766 1 96.69 108 PHE B O 1
ATOM 2936 N N . PHE B 1 109 ? 7.41 -1.864 -6.391 1 97.69 109 PHE B N 1
ATOM 2937 C CA . PHE B 1 109 ? 6.113 -2.373 -5.965 1 97.69 109 PHE B CA 1
ATOM 2938 C C . PHE B 1 109 ? 6.277 -3.613 -5.094 1 97.69 109 PHE B C 1
ATOM 2940 O O . PHE B 1 109 ? 6.648 -4.68 -5.586 1 97.69 109 PHE B O 1
ATOM 2947 N N . LYS B 1 110 ? 5.875 -3.486 -3.859 1 97.5 110 LYS B N 1
ATOM 2948 C CA . LYS B 1 110 ? 6.125 -4.578 -2.922 1 97.5 110 LYS B CA 1
ATOM 2949 C C . LYS B 1 110 ? 5.215 -5.77 -3.209 1 97.5 110 LYS B C 1
ATOM 2951 O O . LYS B 1 110 ? 5.57 -6.914 -2.918 1 97.5 110 LYS B O 1
ATOM 2956 N N . GLY B 1 111 ? 3.988 -5.52 -3.758 1 98.44 111 GLY B N 1
ATOM 2957 C CA . GLY B 1 111 ? 3.168 -6.645 -4.176 1 98.44 111 GLY B CA 1
ATOM 2958 C C . GLY B 1 111 ? 3.84 -7.516 -5.219 1 98.44 111 GLY B C 1
ATOM 2959 O O . GLY B 1 111 ? 3.766 -8.742 -5.145 1 98.44 111 GLY B O 1
ATOM 2960 N N . PHE B 1 112 ? 4.504 -6.883 -6.176 1 98.75 112 PHE B N 1
ATOM 2961 C CA . PHE B 1 112 ? 5.266 -7.59 -7.195 1 98.75 112 PHE B CA 1
ATOM 2962 C C . PHE B 1 112 ? 6.441 -8.336 -6.574 1 98.75 112 PHE B C 1
ATOM 2964 O O . PHE B 1 112 ? 6.668 -9.508 -6.879 1 98.75 112 PHE B O 1
ATOM 2971 N N . HIS B 1 113 ? 7.164 -7.707 -5.68 1 98.81 113 HIS B N 1
ATOM 2972 C CA . HIS B 1 113 ? 8.305 -8.32 -5.012 1 98.81 113 HIS B CA 1
ATOM 2973 C C . HIS B 1 113 ? 7.879 -9.539 -4.199 1 98.81 113 HIS B C 1
ATOM 2975 O O . HIS B 1 113 ? 8.562 -10.57 -4.207 1 98.81 113 HIS B O 1
ATOM 2981 N N . ALA B 1 114 ? 6.738 -9.406 -3.518 1 98.88 114 ALA B N 1
ATOM 2982 C CA . ALA B 1 114 ? 6.219 -10.523 -2.73 1 98.88 114 ALA B CA 1
ATOM 2983 C C . ALA B 1 114 ? 5.93 -11.727 -3.617 1 98.88 114 ALA B C 1
ATOM 2985 O O . ALA B 1 114 ? 6.293 -12.859 -3.277 1 98.88 114 ALA B O 1
ATOM 2986 N N . LEU B 1 115 ? 5.316 -11.477 -4.723 1 98.88 115 LEU B N 1
ATOM 2987 C CA . LEU B 1 115 ? 4.949 -12.539 -5.652 1 98.88 115 LEU B CA 1
ATOM 2988 C C . LEU B 1 115 ? 6.191 -13.234 -6.203 1 98.88 115 LEU B C 1
ATOM 2990 O O . LEU B 1 115 ? 6.254 -14.469 -6.25 1 98.88 115 LEU B O 1
ATOM 2994 N N . GLN B 1 116 ? 7.18 -12.445 -6.66 1 98.88 116 GLN B N 1
ATOM 2995 C CA . GLN B 1 116 ? 8.398 -13.023 -7.215 1 98.88 116 GLN B CA 1
ATOM 2996 C C . GLN B 1 116 ? 9.164 -13.82 -6.16 1 98.88 116 GLN B C 1
ATOM 2998 O O . GLN B 1 116 ? 9.734 -14.867 -6.457 1 98.88 116 GLN B O 1
ATOM 3003 N N . SER B 1 117 ? 9.203 -13.32 -4.945 1 98.88 117 SER B N 1
ATOM 3004 C CA . SER B 1 117 ? 9.859 -14.023 -3.85 1 98.88 117 SER B CA 1
ATOM 3005 C C . SER B 1 117 ? 9.133 -15.328 -3.523 1 98.88 117 SER B C 1
ATOM 3007 O O . SER B 1 117 ? 9.773 -16.344 -3.242 1 98.88 117 SER B O 1
ATOM 3009 N N . TYR B 1 118 ? 7.844 -15.289 -3.574 1 98.88 118 TYR B N 1
ATOM 3010 C CA . TYR B 1 118 ? 7.051 -16.5 -3.391 1 98.88 118 TYR B CA 1
ATOM 3011 C C . TYR B 1 118 ? 7.438 -17.562 -4.414 1 98.88 118 TYR B C 1
ATOM 3013 O O . TYR B 1 118 ? 7.543 -18.75 -4.078 1 98.88 118 TYR B O 1
ATOM 3021 N N . ARG B 1 119 ? 7.574 -17.188 -5.648 1 98.88 119 ARG B N 1
ATOM 3022 C CA . ARG B 1 119 ? 7.871 -18.156 -6.695 1 98.88 119 ARG B CA 1
ATOM 3023 C C . ARG B 1 119 ? 9.164 -18.906 -6.395 1 98.88 119 ARG B C 1
ATOM 3025 O O . ARG B 1 119 ? 9.266 -20.109 -6.68 1 98.88 119 ARG B O 1
ATOM 3032 N N . ILE B 1 120 ? 10.148 -18.172 -5.832 1 98.88 120 ILE B N 1
ATOM 3033 C CA . ILE B 1 120 ? 11.383 -18.812 -5.398 1 98.88 120 ILE B CA 1
ATOM 3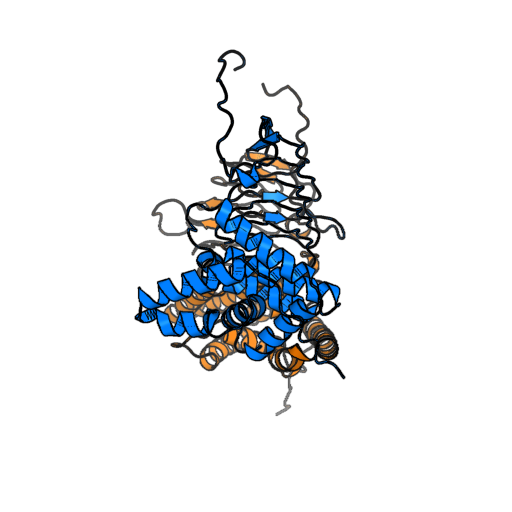034 C C . ILE B 1 120 ? 11.094 -19.766 -4.246 1 98.88 120 ILE B C 1
ATOM 3036 O O . ILE B 1 120 ? 11.57 -20.906 -4.238 1 98.88 120 ILE B O 1
ATOM 3040 N N . ALA B 1 121 ? 10.273 -19.312 -3.289 1 98.88 121 ALA B N 1
ATOM 3041 C CA . ALA B 1 121 ? 9.922 -20.156 -2.143 1 98.88 121 ALA B CA 1
ATOM 3042 C C . ALA B 1 121 ? 9.164 -21.406 -2.584 1 98.88 121 ALA B C 1
ATOM 3044 O O . ALA B 1 121 ? 9.375 -22.484 -2.041 1 98.88 121 ALA B O 1
ATOM 3045 N N . HIS B 1 122 ? 8.289 -21.234 -3.5 1 98.88 122 HIS B N 1
ATOM 3046 C CA . HIS B 1 122 ? 7.531 -22.359 -4.035 1 98.88 122 HIS B CA 1
ATOM 3047 C C . HIS B 1 122 ? 8.453 -23.375 -4.691 1 98.88 122 HIS B C 1
ATOM 3049 O O . HIS B 1 122 ? 8.273 -24.578 -4.516 1 98.88 122 HIS B O 1
ATOM 3055 N N . TRP B 1 123 ? 9.406 -22.859 -5.504 1 98.81 123 TRP B N 1
ATOM 3056 C CA . TRP B 1 123 ? 10.398 -23.734 -6.117 1 98.81 123 TRP B CA 1
ATOM 3057 C C . TRP B 1 123 ? 11.164 -24.516 -5.059 1 98.81 123 TRP B C 1
ATOM 3059 O O . TRP B 1 123 ? 11.328 -25.734 -5.176 1 98.81 123 TRP B O 1
ATOM 3069 N N . LEU B 1 124 ? 11.578 -23.844 -3.998 1 98.75 124 LEU B N 1
ATOM 3070 C CA . LEU B 1 124 ? 12.266 -24.5 -2.889 1 98.75 124 LEU B CA 1
ATOM 3071 C C . LEU B 1 124 ? 11.398 -25.578 -2.266 1 98.75 124 LEU B C 1
ATOM 3073 O O . LEU B 1 124 ? 11.875 -26.688 -1.978 1 98.75 124 LEU B O 1
ATOM 3077 N N . TRP B 1 125 ? 10.148 -25.219 -2.039 1 98.44 125 TRP B N 1
ATOM 3078 C CA . TRP B 1 125 ? 9.188 -26.172 -1.473 1 98.44 125 TRP B CA 1
ATOM 3079 C C . TRP B 1 125 ? 9.109 -27.438 -2.322 1 98.44 125 TRP B C 1
ATOM 3081 O O . TRP B 1 125 ? 9.117 -28.547 -1.792 1 98.44 125 TRP B O 1
ATOM 3091 N N . GLY B 1 126 ? 9.125 -27.281 -3.615 1 98.12 126 GLY B N 1
ATOM 3092 C CA . GLY B 1 126 ? 9.086 -28.406 -4.543 1 98.12 126 GLY B CA 1
ATOM 3093 C C . GLY B 1 126 ? 10.352 -29.25 -4.504 1 98.12 126 GLY B C 1
ATOM 3094 O O . GLY B 1 126 ? 10.32 -30.438 -4.832 1 98.12 126 GLY B O 1
ATOM 3095 N N . GLN B 1 127 ? 11.461 -28.625 -4.18 1 97.62 127 GLN B N 1
ATOM 3096 C CA . GLN B 1 127 ? 12.734 -29.328 -4.062 1 97.62 127 GLN B CA 1
ATOM 3097 C C . GLN B 1 127 ? 12.898 -29.953 -2.674 1 97.62 127 GLN B C 1
ATOM 3099 O O . GLN B 1 127 ? 13.984 -30.406 -2.318 1 97.62 127 GLN B O 1
ATOM 3104 N N . ASN B 1 128 ? 11.898 -29.875 -1.856 1 97.88 128 ASN B N 1
ATOM 3105 C CA . ASN B 1 128 ? 11.867 -30.391 -0.49 1 97.88 128 ASN B CA 1
ATOM 3106 C C . ASN B 1 128 ? 12.844 -29.641 0.411 1 97.88 128 ASN B C 1
ATOM 3108 O O . ASN B 1 128 ? 13.375 -30.203 1.366 1 97.88 128 ASN B O 1
ATOM 3112 N N . ARG B 1 129 ? 13.172 -28.453 0.088 1 97.69 129 ARG B N 1
ATOM 3113 C CA . ARG B 1 129 ? 13.938 -27.531 0.938 1 97.69 129 ARG B CA 1
ATOM 3114 C C . ARG B 1 129 ? 13 -26.641 1.747 1 97.69 129 ARG B C 1
ATOM 3116 O O . ARG B 1 129 ? 13.031 -25.422 1.605 1 97.69 129 ARG B O 1
ATOM 3123 N N . ARG B 1 130 ? 12.305 -27.25 2.691 1 97.38 130 ARG B N 1
ATOM 3124 C CA . ARG B 1 130 ? 11.156 -26.656 3.365 1 97.38 130 ARG B CA 1
ATOM 3125 C C . ARG B 1 130 ? 11.586 -25.562 4.328 1 97.38 130 ARG B C 1
ATOM 3127 O O . ARG B 1 130 ? 10.922 -24.516 4.422 1 97.38 130 ARG B O 1
ATOM 3134 N N . ALA B 1 131 ? 12.711 -25.766 5.023 1 97.25 131 ALA B N 1
ATOM 3135 C CA . ALA B 1 131 ? 13.18 -24.766 5.992 1 97.25 131 ALA B CA 1
ATOM 3136 C C . ALA B 1 131 ? 13.492 -23.438 5.309 1 97.25 131 ALA B C 1
ATOM 3138 O O . ALA B 1 131 ? 13.094 -22.375 5.793 1 97.25 131 ALA B O 1
ATOM 3139 N N . MET B 1 132 ? 14.156 -23.484 4.207 1 97.12 132 MET B N 1
ATOM 3140 C CA . MET B 1 132 ? 14.516 -22.281 3.471 1 97.12 132 MET B CA 1
ATOM 3141 C C . MET B 1 132 ? 13.273 -21.641 2.854 1 97.12 132 MET B C 1
ATOM 3143 O O . MET B 1 132 ? 13.172 -20.406 2.805 1 97.12 132 MET B O 1
ATOM 3147 N N . ALA B 1 133 ? 12.367 -22.453 2.385 1 98.56 133 ALA B N 1
ATOM 3148 C CA . ALA B 1 133 ? 11.109 -21.938 1.848 1 98.56 133 ALA B CA 1
ATOM 3149 C C . ALA B 1 133 ? 10.336 -21.156 2.91 1 98.56 133 ALA B C 1
ATOM 3151 O O . ALA B 1 133 ? 9.828 -20.062 2.643 1 98.56 133 ALA B O 1
ATOM 3152 N N . LEU B 1 134 ? 10.289 -21.703 4.094 1 97.88 134 LEU B N 1
ATOM 3153 C CA . LEU B 1 134 ? 9.562 -21.078 5.195 1 97.88 134 LEU B CA 1
ATOM 3154 C C . LEU B 1 134 ? 10.281 -19.828 5.676 1 97.88 134 LEU B C 1
ATOM 3156 O O . LEU B 1 134 ? 9.641 -18.859 6.082 1 97.88 134 LEU B O 1
ATOM 3160 N N . HIS B 1 135 ? 11.602 -19.859 5.637 1 97.38 135 HIS B N 1
ATOM 3161 C CA . HIS B 1 135 ? 12.352 -18.656 5.957 1 97.38 135 HIS B CA 1
ATOM 3162 C C . HIS B 1 135 ? 12.008 -17.516 4.996 1 97.38 135 HIS B C 1
ATOM 3164 O O . HIS B 1 135 ? 11.766 -16.391 5.426 1 97.38 135 HIS B O 1
ATOM 3170 N N . LEU B 1 136 ? 11.945 -17.812 3.672 1 98.06 136 LEU B N 1
ATOM 3171 C CA . LEU B 1 136 ? 11.594 -16.797 2.688 1 98.06 136 LEU B CA 1
ATOM 3172 C C . LEU B 1 136 ? 10.172 -16.297 2.908 1 98.06 136 LEU B C 1
ATOM 3174 O O . LEU B 1 136 ? 9.898 -15.102 2.801 1 98.06 136 LEU B O 1
ATOM 3178 N N . GLN B 1 137 ? 9.289 -17.234 3.205 1 98.38 137 GLN B N 1
ATOM 3179 C CA . GLN B 1 137 ? 7.93 -16.828 3.52 1 98.38 137 GLN B CA 1
ATOM 3180 C C . GLN B 1 137 ? 7.91 -15.828 4.68 1 98.38 137 GLN B C 1
ATOM 3182 O O . GLN B 1 137 ? 7.195 -14.828 4.633 1 98.38 137 GLN B O 1
ATOM 3187 N N . SER B 1 138 ? 8.641 -16.172 5.699 1 98.19 138 SER B N 1
ATOM 3188 C CA . SER B 1 138 ? 8.734 -15.305 6.863 1 98.19 138 SER B CA 1
ATOM 3189 C C . SER B 1 138 ? 9.242 -13.914 6.477 1 98.19 138 SER B C 1
ATOM 3191 O O . SER B 1 138 ? 8.672 -12.906 6.883 1 98.19 138 SER B O 1
ATOM 3193 N N . ARG B 1 139 ? 10.266 -13.805 5.691 1 97.88 139 ARG B N 1
ATOM 3194 C CA . ARG B 1 139 ? 10.836 -12.523 5.27 1 97.88 139 ARG B CA 1
ATOM 3195 C C . ARG B 1 139 ? 9.859 -11.758 4.391 1 97.88 139 ARG B C 1
ATOM 3197 O O . ARG B 1 139 ? 9.711 -10.539 4.523 1 97.88 139 ARG B O 1
ATOM 3204 N N . ILE B 1 140 ? 9.188 -12.5 3.459 1 98.12 140 ILE B N 1
ATOM 3205 C CA . ILE B 1 140 ? 8.172 -11.875 2.619 1 98.12 140 ILE B CA 1
ATOM 3206 C C . ILE B 1 140 ? 7.117 -11.203 3.496 1 98.12 140 ILE B C 1
ATOM 3208 O O . ILE B 1 140 ? 6.742 -10.055 3.254 1 98.12 140 ILE B O 1
ATOM 3212 N N . SER B 1 141 ? 6.699 -11.891 4.5 1 97.81 141 SER B N 1
ATOM 3213 C CA . SER B 1 141 ? 5.68 -11.391 5.418 1 97.81 141 SER B CA 1
ATOM 3214 C C . SER B 1 141 ? 6.176 -10.164 6.176 1 97.81 141 SER B C 1
ATOM 3216 O O . SER B 1 141 ? 5.469 -9.156 6.27 1 97.81 141 SER B O 1
ATOM 3218 N N . GLU B 1 142 ? 7.402 -10.211 6.637 1 95.94 142 GLU B N 1
ATOM 3219 C CA . GLU B 1 142 ? 7.965 -9.133 7.449 1 95.94 142 GLU B CA 1
ATOM 3220 C C . GLU B 1 142 ? 8.266 -7.902 6.602 1 95.94 142 GLU B C 1
ATOM 3222 O O . GLU B 1 142 ? 8.023 -6.773 7.035 1 95.94 142 GLU B O 1
ATOM 3227 N N . VAL B 1 143 ? 8.773 -8.086 5.445 1 96.88 143 VAL B N 1
ATOM 3228 C CA . VAL B 1 143 ? 9.32 -6.988 4.656 1 96.88 143 VAL B CA 1
ATOM 3229 C C . VAL B 1 143 ? 8.227 -6.41 3.754 1 96.88 143 VAL B C 1
ATOM 3231 O O . VAL B 1 143 ? 8.125 -5.191 3.602 1 96.88 143 VAL B O 1
ATOM 3234 N N . PHE B 1 144 ? 7.41 -7.277 3.145 1 97.69 144 PHE B N 1
ATOM 3235 C CA . PHE B 1 144 ? 6.469 -6.816 2.131 1 97.69 144 PHE B CA 1
ATOM 3236 C C . PHE B 1 144 ? 5.043 -6.824 2.672 1 97.69 144 PHE B C 1
ATOM 3238 O O . PHE B 1 144 ? 4.105 -6.426 1.975 1 97.69 144 PHE B O 1
ATOM 3245 N N . ALA B 1 145 ? 4.824 -7.293 3.883 1 97.62 145 ALA B N 1
ATOM 3246 C CA . ALA B 1 145 ? 3.521 -7.316 4.543 1 97.62 145 ALA B CA 1
ATOM 3247 C C . ALA B 1 145 ? 2.525 -8.164 3.758 1 97.62 145 ALA B C 1
ATOM 3249 O O . ALA B 1 145 ? 1.346 -7.82 3.662 1 97.62 145 ALA B O 1
ATOM 3250 N N . ALA B 1 146 ? 2.969 -9.195 3.111 1 98 146 ALA B N 1
ATOM 3251 C CA . ALA B 1 146 ? 2.168 -10.227 2.455 1 98 146 ALA B CA 1
ATOM 3252 C C . ALA B 1 146 ? 2.588 -11.617 2.914 1 98 146 ALA B C 1
ATOM 3254 O O . ALA B 1 146 ? 3.779 -11.891 3.082 1 98 146 ALA B O 1
ATOM 3255 N N . ASP B 1 147 ? 1.632 -12.523 3.125 1 98.5 147 ASP B N 1
ATOM 3256 C CA . ASP B 1 147 ? 1.914 -13.875 3.596 1 98.5 147 ASP B CA 1
ATOM 3257 C C . ASP B 1 147 ? 1.376 -14.922 2.619 1 98.5 147 ASP B C 1
ATOM 3259 O O . ASP B 1 147 ? 0.175 -15.203 2.6 1 98.5 147 ASP B O 1
ATOM 3263 N N . ILE B 1 148 ? 2.254 -15.508 1.863 1 98.75 148 ILE B N 1
ATOM 3264 C CA . ILE B 1 148 ? 1.912 -16.516 0.86 1 98.75 148 ILE B CA 1
ATOM 3265 C C . ILE B 1 148 ? 2.623 -17.828 1.181 1 98.75 148 ILE B C 1
ATOM 3267 O O . ILE B 1 148 ? 3.855 -17.891 1.188 1 98.75 148 ILE B O 1
ATOM 3271 N N . HIS B 1 149 ? 1.862 -18.812 1.488 1 98.62 149 HIS B N 1
ATOM 3272 C CA . HIS B 1 149 ? 2.469 -20.094 1.797 1 98.62 149 HIS B CA 1
ATOM 3273 C C . HIS B 1 149 ? 3.201 -20.656 0.585 1 98.62 149 HIS B C 1
ATOM 3275 O O . HIS B 1 149 ? 2.67 -20.656 -0.528 1 98.62 149 HIS B O 1
ATOM 3281 N N . PRO B 1 150 ? 4.398 -21.234 0.784 1 98.75 150 PRO B N 1
ATOM 3282 C CA . PRO B 1 150 ? 5.199 -21.719 -0.342 1 98.75 150 PRO B CA 1
ATOM 3283 C C . PRO B 1 150 ? 4.531 -22.875 -1.084 1 98.75 150 PRO B C 1
ATOM 3285 O O . PRO B 1 150 ? 4.844 -23.125 -2.252 1 98.75 150 PRO B O 1
ATOM 3288 N N . ALA B 1 151 ? 3.57 -23.516 -0.476 1 98.44 151 ALA B N 1
ATOM 3289 C CA . ALA B 1 151 ? 2.936 -24.688 -1.096 1 98.44 151 ALA B CA 1
ATOM 3290 C C . ALA B 1 151 ? 1.795 -24.25 -2.016 1 98.44 151 ALA B C 1
ATOM 3292 O O . ALA B 1 151 ? 1.3 -25.062 -2.812 1 98.44 151 ALA B O 1
ATOM 3293 N N . ALA B 1 152 ? 1.312 -23.031 -1.869 1 98.69 152 ALA B N 1
ATOM 3294 C CA . ALA B 1 152 ? 0.257 -22.562 -2.762 1 98.69 152 ALA B CA 1
ATOM 3295 C C . ALA B 1 152 ? 0.681 -22.688 -4.223 1 98.69 152 ALA B C 1
ATOM 3297 O O . ALA B 1 152 ? 1.876 -22.703 -4.527 1 98.69 152 ALA B O 1
ATOM 3298 N N . ARG B 1 153 ? -0.263 -22.828 -5.113 1 98.81 153 ARG B N 1
ATOM 3299 C CA . ARG B 1 153 ? 0.01 -22.891 -6.547 1 98.81 153 ARG B CA 1
ATOM 3300 C C . ARG B 1 153 ? -0.571 -21.688 -7.273 1 98.81 153 ARG B C 1
ATOM 3302 O O . ARG B 1 153 ? -1.792 -21.547 -7.371 1 98.81 153 ARG B O 1
ATOM 3309 N N . ILE B 1 154 ? 0.324 -20.844 -7.773 1 98.88 154 ILE B N 1
ATOM 3310 C CA . ILE B 1 154 ? -0.086 -19.578 -8.383 1 98.88 154 ILE B CA 1
ATOM 3311 C C . ILE B 1 154 ? 0.427 -19.516 -9.82 1 98.88 154 ILE B C 1
ATOM 3313 O O . ILE B 1 154 ? 1.628 -19.656 -10.062 1 98.88 154 ILE B O 1
ATOM 3317 N N . GLY B 1 155 ? -0.46 -19.281 -10.781 1 98.75 155 GLY B N 1
ATOM 3318 C CA . GLY B 1 155 ? -0.105 -19.188 -12.188 1 98.75 155 GLY B CA 1
ATOM 3319 C C . GLY B 1 155 ? 0.66 -17.922 -12.523 1 98.75 155 GLY B C 1
ATOM 3320 O O . GLY B 1 155 ? 1.392 -17.391 -11.68 1 98.75 155 GLY B O 1
ATOM 3321 N N . GLN B 1 156 ? 0.615 -17.5 -13.797 1 98.69 156 GLN B N 1
ATOM 3322 C CA . GLN B 1 156 ? 1.354 -16.344 -14.266 1 98.69 156 GLN B CA 1
ATOM 3323 C C . GLN B 1 156 ? 0.407 -15.211 -14.656 1 98.69 156 GLN B C 1
ATOM 3325 O O . GLN B 1 156 ? -0.805 -15.414 -14.758 1 98.69 156 GLN B O 1
ATOM 3330 N N . GLY B 1 157 ? 1.013 -14.039 -14.883 1 98.5 157 GLY B N 1
ATOM 3331 C CA . GLY B 1 157 ? 0.197 -12.875 -15.188 1 98.5 157 GLY B CA 1
ATOM 3332 C C . GLY B 1 157 ? -0.652 -12.414 -14.023 1 98.5 157 GLY B C 1
ATOM 3333 O O . GLY B 1 157 ? -1.792 -11.984 -14.203 1 98.5 157 GLY B O 1
ATOM 3334 N N . ILE B 1 158 ? -0.123 -12.531 -12.828 1 98.75 158 ILE B N 1
ATOM 3335 C CA . ILE B 1 158 ? -0.819 -12.18 -11.594 1 98.75 158 ILE B CA 1
ATOM 3336 C C . ILE B 1 158 ? -0.504 -10.734 -11.219 1 98.75 158 ILE B C 1
ATOM 3338 O O . ILE B 1 158 ? 0.646 -10.297 -11.312 1 98.75 158 ILE B O 1
ATOM 3342 N N . LEU B 1 159 ? -1.502 -10.023 -10.898 1 98.19 159 LEU B N 1
ATOM 3343 C CA . LEU B 1 159 ? -1.331 -8.703 -10.32 1 98.19 159 LEU B CA 1
ATOM 3344 C C . LEU B 1 159 ? -1.7 -8.703 -8.836 1 98.19 159 LEU B C 1
ATOM 3346 O O . LEU B 1 159 ? -2.857 -8.938 -8.484 1 98.19 159 LEU B O 1
ATOM 3350 N N . LEU B 1 160 ? -0.733 -8.57 -7.977 1 97.94 160 LEU B N 1
ATOM 3351 C CA . LEU B 1 160 ? -0.947 -8.242 -6.57 1 97.94 160 LEU B CA 1
ATOM 3352 C C . LEU B 1 160 ? -0.777 -6.742 -6.332 1 97.94 160 LEU B C 1
ATOM 3354 O O . LEU B 1 160 ? 0.33 -6.273 -6.055 1 97.94 160 LEU B O 1
ATOM 3358 N N . ASP B 1 161 ? -1.839 -6.039 -6.434 1 95.62 161 ASP B N 1
ATOM 3359 C CA . ASP B 1 161 ? -1.778 -4.582 -6.383 1 95.62 161 ASP B CA 1
ATOM 3360 C C . ASP B 1 161 ? -1.684 -4.086 -4.941 1 95.62 161 ASP B C 1
ATOM 3362 O O . ASP B 1 161 ? -2.412 -4.559 -4.066 1 95.62 161 ASP B O 1
ATOM 3366 N N . HIS B 1 162 ? -0.674 -3.17 -4.605 1 95 162 HIS B N 1
ATOM 3367 C CA . HIS B 1 162 ? -0.323 -2.629 -3.297 1 95 162 HIS B CA 1
ATOM 3368 C C . HIS B 1 162 ? 0.214 -3.719 -2.375 1 95 162 HIS B C 1
ATOM 3370 O O . HIS B 1 162 ? 1.264 -3.547 -1.75 1 95 162 HIS B O 1
ATOM 3376 N N . GLY B 1 163 ? -0.478 -4.844 -2.219 1 95.5 163 GLY B N 1
ATOM 3377 C CA . GLY B 1 163 ? 0.073 -6.074 -1.677 1 95.5 163 GLY B CA 1
ATOM 3378 C C . GLY B 1 163 ? -0.129 -6.211 -0.179 1 95.5 163 GLY B C 1
ATOM 3379 O O . GLY B 1 163 ? -0.126 -7.32 0.355 1 95.5 163 GLY B O 1
ATOM 3380 N N . THR B 1 164 ? -0.302 -5.055 0.579 1 97.44 164 THR B N 1
ATOM 3381 C CA . THR B 1 164 ? -0.347 -5.094 2.037 1 97.44 164 THR B CA 1
ATOM 3382 C C . THR B 1 164 ? -1.481 -5.992 2.52 1 97.44 164 THR B C 1
ATOM 3384 O O . THR B 1 164 ? -2.613 -5.883 2.045 1 97.44 164 THR B O 1
ATOM 3387 N N . SER B 1 165 ? -1.168 -6.898 3.41 1 97.31 165 SER B N 1
ATOM 3388 C CA . SER B 1 165 ? -2.115 -7.73 4.141 1 97.31 165 SER B CA 1
ATOM 3389 C C . SER B 1 165 ? -2.762 -8.773 3.23 1 97.31 165 SER B C 1
ATOM 3391 O O . SER B 1 165 ? -3.848 -9.273 3.521 1 97.31 165 SER B O 1
ATOM 3393 N N . VAL B 1 166 ? -2.152 -9.109 2.096 1 98.56 166 VAL B N 1
ATOM 3394 C CA . VAL B 1 166 ? -2.584 -10.258 1.305 1 98.56 166 VAL B CA 1
ATOM 3395 C C . VAL B 1 166 ? -2.176 -11.547 2.006 1 98.56 166 VAL B C 1
ATOM 3397 O O . VAL B 1 166 ? -1.054 -11.664 2.508 1 98.56 166 VAL B O 1
ATOM 3400 N N . VAL B 1 167 ? -3.113 -12.516 2.123 1 98.69 167 VAL B N 1
ATOM 3401 C CA . VAL B 1 167 ? -2.848 -13.82 2.715 1 98.69 167 VAL B CA 1
ATOM 3402 C C . VAL B 1 167 ? -3.324 -14.922 1.772 1 98.69 167 VAL B C 1
ATOM 3404 O O . VAL B 1 167 ? -4.492 -14.953 1.38 1 98.69 167 VAL B O 1
ATOM 3407 N N . ILE B 1 168 ? -2.426 -15.82 1.375 1 98.75 168 ILE B N 1
ATOM 3408 C CA . ILE B 1 168 ? -2.75 -16.969 0.532 1 98.75 168 ILE B CA 1
ATOM 3409 C C . ILE B 1 168 ? -2.326 -18.25 1.229 1 98.75 168 ILE B C 1
ATOM 3411 O O . ILE B 1 168 ? -1.135 -18.484 1.459 1 98.75 168 ILE B O 1
ATOM 3415 N N . GLY B 1 169 ? -3.24 -19.109 1.452 1 97.56 169 GLY B N 1
ATOM 3416 C CA . GLY B 1 169 ? -3.021 -20.297 2.268 1 97.56 169 GLY B CA 1
ATOM 3417 C C . GLY B 1 169 ? -2.34 -21.422 1.513 1 97.56 169 GLY B C 1
ATOM 3418 O O . GLY B 1 169 ? -2.195 -21.359 0.291 1 97.56 169 GLY B O 1
ATOM 3419 N N . GLU B 1 170 ? -2.059 -22.438 2.182 1 97.06 170 GLU B N 1
ATOM 3420 C CA . GLU B 1 170 ? -1.179 -23.547 1.816 1 97.06 170 GLU B CA 1
ATOM 3421 C C . GLU B 1 170 ? -1.688 -24.266 0.574 1 97.06 170 GLU B C 1
ATOM 3423 O O . GLU B 1 170 ? -0.913 -24.578 -0.338 1 97.06 170 GLU B O 1
ATOM 3428 N N . THR B 1 171 ? -2.988 -24.453 0.499 1 97.38 171 THR B N 1
ATOM 3429 C CA . THR B 1 171 ? -3.51 -25.312 -0.555 1 97.38 171 THR B CA 1
ATOM 3430 C C . THR B 1 171 ? -4.262 -24.5 -1.602 1 97.38 171 THR B C 1
ATOM 3432 O O . THR B 1 171 ? -4.98 -25.062 -2.434 1 97.38 171 THR B O 1
ATOM 3435 N N . ALA B 1 172 ? -4.125 -23.188 -1.488 1 98.62 172 ALA B N 1
ATOM 3436 C CA . ALA B 1 172 ? -4.805 -22.328 -2.453 1 98.62 172 ALA B CA 1
ATOM 3437 C C . ALA B 1 172 ? -4.258 -22.547 -3.861 1 98.62 172 ALA B C 1
ATOM 3439 O O . ALA B 1 172 ? -3.074 -22.844 -4.031 1 98.62 172 ALA B O 1
ATOM 3440 N N . VAL B 1 173 ? -5.137 -22.438 -4.832 1 98.81 173 VAL B N 1
ATOM 3441 C CA . VAL B 1 173 ? -4.773 -22.453 -6.246 1 98.81 173 VAL B CA 1
ATOM 3442 C C . VAL B 1 173 ? -5.258 -21.156 -6.91 1 98.81 173 VAL B C 1
ATOM 3444 O O . VAL B 1 173 ? -6.426 -20.781 -6.77 1 98.81 173 VAL B O 1
ATOM 3447 N N . VAL B 1 174 ? -4.391 -20.453 -7.531 1 98.94 174 VAL B N 1
ATOM 3448 C CA . VAL B 1 174 ? -4.695 -19.25 -8.305 1 98.94 174 VAL B CA 1
ATOM 3449 C C . VAL B 1 174 ? -4.254 -19.453 -9.758 1 98.94 174 VAL B C 1
ATOM 3451 O O . VAL B 1 174 ? -3.066 -19.641 -10.023 1 98.94 174 VAL B O 1
ATOM 3454 N N . GLU B 1 175 ? -5.176 -19.422 -10.711 1 98.81 175 GLU B N 1
ATOM 3455 C CA . GLU B 1 175 ? -4.855 -19.609 -12.117 1 98.81 175 GLU B CA 1
ATOM 3456 C C . GLU B 1 175 ? -4.359 -18.328 -12.758 1 98.81 175 GLU B C 1
ATOM 3458 O O . GLU B 1 175 ? -4.137 -17.328 -12.07 1 98.81 175 GLU B O 1
ATOM 3463 N N . ASN B 1 176 ? -4.105 -18.391 -14.086 1 98.75 176 ASN B N 1
ATOM 3464 C CA . ASN B 1 176 ? -3.455 -17.297 -14.797 1 98.75 176 ASN B CA 1
ATOM 3465 C C . ASN B 1 176 ? -4.352 -16.062 -14.867 1 98.75 176 ASN B C 1
ATOM 3467 O O . ASN B 1 176 ? -5.578 -16.188 -14.844 1 98.75 176 ASN B O 1
ATOM 3471 N N . ASN B 1 177 ? -3.709 -14.891 -14.945 1 98.44 177 ASN B N 1
ATOM 3472 C CA . ASN B 1 177 ? -4.348 -13.617 -15.25 1 98.44 177 ASN B CA 1
ATOM 3473 C C . ASN B 1 177 ? -5.379 -13.234 -14.188 1 98.44 177 ASN B C 1
ATOM 3475 O O . ASN B 1 177 ? -6.457 -12.734 -14.516 1 98.44 177 ASN B O 1
ATOM 3479 N N . VAL B 1 178 ? -5.07 -13.516 -12.969 1 98.75 178 VAL B N 1
ATOM 3480 C CA . VAL B 1 178 ? -5.887 -13.086 -11.836 1 98.75 178 VAL B CA 1
ATOM 3481 C C . VAL B 1 178 ? -5.34 -11.781 -11.266 1 98.75 178 VAL B C 1
ATOM 3483 O O . VAL B 1 178 ? -4.125 -11.562 -11.266 1 98.75 178 VAL B O 1
ATOM 3486 N N . SER B 1 179 ? -6.215 -10.875 -10.906 1 98.44 179 SER B N 1
ATOM 3487 C CA . SER B 1 179 ? -5.859 -9.656 -10.18 1 98.44 179 SER B CA 1
ATOM 3488 C C . SER B 1 179 ? -6.422 -9.672 -8.766 1 98.44 179 SER B C 1
ATOM 3490 O O . SER B 1 179 ? -7.613 -9.906 -8.57 1 98.44 179 SER B O 1
ATOM 3492 N N . MET B 1 180 ? -5.555 -9.477 -7.77 1 98.19 180 MET B N 1
ATOM 3493 C CA . MET B 1 180 ? -5.914 -9.344 -6.363 1 98.19 180 MET B CA 1
ATOM 3494 C C . MET B 1 180 ? -5.402 -8.023 -5.793 1 98.19 180 MET B C 1
ATOM 3496 O O . MET B 1 180 ? -4.238 -7.668 -5.988 1 98.19 180 MET B O 1
ATOM 3500 N N . LEU B 1 181 ? -6.242 -7.305 -5.148 1 97.44 181 LEU B N 1
ATOM 3501 C CA . LEU B 1 181 ? -5.828 -6.066 -4.496 1 97.44 181 LEU B CA 1
ATOM 3502 C C . LEU B 1 181 ? -5.426 -6.32 -3.049 1 97.44 181 LEU B C 1
ATOM 3504 O O . LEU B 1 181 ? -5.336 -7.473 -2.619 1 97.44 181 LEU B O 1
ATOM 3508 N N . HIS B 1 182 ? -4.996 -5.23 -2.311 1 98 182 HIS B N 1
ATOM 3509 C CA . HIS B 1 182 ? -4.508 -5.359 -0.943 1 98 182 HIS B CA 1
ATOM 3510 C C . HIS B 1 182 ? -5.594 -5.898 -0.018 1 98 182 HIS B C 1
ATOM 3512 O O . HIS B 1 182 ? -6.785 -5.773 -0.313 1 98 182 HIS B O 1
ATOM 3518 N N . GLU B 1 183 ? -5.199 -6.594 1.102 1 98.19 183 GLU B N 1
ATOM 3519 C CA . GLU B 1 183 ? -6.023 -7.09 2.199 1 98.19 183 GLU B CA 1
ATOM 3520 C C . GLU B 1 183 ? -6.891 -8.266 1.75 1 98.19 183 GLU B C 1
ATOM 3522 O O . GLU B 1 183 ? -7.867 -8.609 2.416 1 98.19 183 GLU B O 1
ATOM 3527 N N . VAL B 1 184 ? -6.598 -8.922 0.597 1 98.69 184 VAL B N 1
ATOM 3528 C CA . VAL B 1 184 ? -7.301 -10.125 0.172 1 98.69 184 VAL B CA 1
ATOM 3529 C C . VAL B 1 184 ? -6.797 -11.328 0.97 1 98.69 184 VAL B C 1
ATOM 3531 O O . VAL B 1 184 ? -5.59 -11.469 1.193 1 98.69 184 VAL B O 1
ATOM 3534 N N . THR B 1 185 ? -7.707 -12.188 1.376 1 98.75 185 THR B N 1
ATOM 3535 C CA . THR B 1 185 ? -7.375 -13.438 2.053 1 98.75 185 THR B CA 1
ATOM 3536 C C . THR B 1 185 ? -7.945 -14.633 1.295 1 98.75 185 THR B C 1
ATOM 3538 O O . THR B 1 185 ? -9.141 -14.672 1.004 1 98.75 185 THR B O 1
ATOM 3541 N N . LEU B 1 186 ? -7.156 -15.516 0.898 1 98.69 186 LEU B N 1
ATOM 3542 C CA . LEU B 1 186 ? -7.543 -16.875 0.536 1 98.69 186 LEU B CA 1
ATOM 3543 C C . LEU B 1 186 ? -7.266 -17.844 1.681 1 98.69 186 LEU B C 1
ATOM 3545 O O . LEU B 1 186 ? -6.176 -18.406 1.767 1 98.69 186 LEU B O 1
ATOM 3549 N N . GLY B 1 187 ? -8.281 -18.031 2.5 1 97 187 GLY B N 1
ATOM 3550 C CA . GLY B 1 187 ? -8.086 -18.719 3.768 1 97 187 GLY B CA 1
ATOM 3551 C C . GLY B 1 187 ? -8.883 -20.016 3.879 1 97 187 GLY B C 1
ATOM 3552 O O . GLY B 1 187 ? -9.695 -20.312 3.008 1 97 187 GLY B O 1
ATOM 3553 N N . GLY B 1 188 ? -8.531 -20.766 4.902 1 91.75 188 GLY B N 1
ATOM 3554 C CA . GLY B 1 188 ? -9.258 -21.984 5.199 1 91.75 188 GLY B CA 1
ATOM 3555 C C . GLY B 1 188 ? -10.414 -21.781 6.16 1 91.75 188 GLY B C 1
ATOM 3556 O O . GLY B 1 188 ? -10.641 -20.672 6.633 1 91.75 188 GLY B O 1
ATOM 3557 N N . THR B 1 189 ? -11.258 -22.859 6.18 1 79.19 189 THR B N 1
ATOM 3558 C CA . THR B 1 189 ? -12.297 -22.891 7.207 1 79.19 189 THR B CA 1
ATOM 3559 C C . THR B 1 189 ? -12.125 -24.125 8.102 1 79.19 189 THR B C 1
ATOM 3561 O O . THR B 1 189 ? -11.938 -25.234 7.613 1 79.19 189 THR B O 1
ATOM 3564 N N . GLY B 1 190 ? -12.062 -23.922 9.391 1 70.5 190 GLY B N 1
ATOM 3565 C CA . GLY B 1 190 ? -12.039 -25.031 10.328 1 70.5 190 GLY B CA 1
ATOM 3566 C C . GLY B 1 190 ? -10.664 -25.656 10.477 1 70.5 190 GLY B C 1
ATOM 3567 O O . GLY B 1 190 ? -9.656 -25.047 10.117 1 70.5 190 GLY B O 1
ATOM 3568 N N . LYS B 1 191 ? -10.523 -26.688 11.227 1 68.75 191 LYS B N 1
ATOM 3569 C CA . LYS B 1 191 ? -9.289 -27.422 11.492 1 68.75 191 LYS B CA 1
ATOM 3570 C C . LYS B 1 191 ? -9.094 -28.547 10.492 1 68.75 191 LYS B C 1
ATOM 3572 O O . LYS B 1 191 ? -8.406 -29.531 10.781 1 68.75 191 LYS B O 1
ATOM 3577 N N . ALA B 1 192 ? -9.82 -28.375 9.281 1 67.88 192 ALA B N 1
ATOM 3578 C CA . ALA B 1 192 ? -9.719 -29.422 8.266 1 67.88 192 ALA B CA 1
ATOM 3579 C C . ALA B 1 192 ? -8.305 -29.516 7.711 1 67.88 192 ALA B C 1
ATOM 3581 O O . ALA B 1 192 ? -7.637 -28.5 7.52 1 67.88 192 ALA B O 1
ATOM 3582 N N . THR B 1 193 ? -7.785 -30.719 7.715 1 77.06 193 THR B N 1
ATOM 3583 C CA . THR B 1 193 ? -6.512 -31.016 7.062 1 77.06 193 THR B CA 1
ATOM 3584 C C . THR B 1 193 ? -6.723 -31.359 5.594 1 77.06 193 THR B C 1
ATOM 3586 O O . THR B 1 193 ? -7.852 -31.625 5.168 1 77.06 193 THR B O 1
ATOM 3589 N N . GLY B 1 194 ? -5.824 -31.094 4.742 1 85.25 194 GLY B N 1
ATOM 3590 C CA . GLY B 1 194 ? -5.941 -31.375 3.318 1 85.25 194 GLY B CA 1
ATOM 3591 C C . GLY B 1 194 ? -6.184 -30.125 2.494 1 85.25 194 GLY B C 1
ATOM 3592 O O . GLY B 1 194 ? -5.609 -29.062 2.77 1 85.25 194 GLY B O 1
ATOM 3593 N N . ASP B 1 195 ? -7.016 -30.375 1.438 1 91.69 195 ASP B N 1
ATOM 3594 C CA . ASP B 1 195 ? -7.375 -29.281 0.55 1 91.69 195 ASP B CA 1
ATOM 3595 C C . ASP B 1 195 ? -8.438 -28.391 1.182 1 91.69 195 ASP B C 1
ATOM 3597 O O . ASP B 1 195 ? -9.617 -28.75 1.229 1 91.69 195 ASP B O 1
ATOM 3601 N N . ARG B 1 196 ? -8.023 -27.188 1.671 1 93.62 196 ARG B N 1
ATOM 3602 C CA . ARG B 1 196 ? -8.898 -26.438 2.566 1 93.62 196 ARG B CA 1
ATOM 3603 C C . ARG B 1 196 ? -8.938 -24.969 2.189 1 93.62 196 ARG B C 1
ATOM 3605 O O . ARG B 1 196 ? -9.531 -24.156 2.906 1 93.62 196 ARG B O 1
ATOM 3612 N N . HIS B 1 197 ? -8.289 -24.609 1.115 1 97.62 197 HIS B N 1
ATOM 3613 C CA . HIS B 1 197 ? -8.234 -23.203 0.712 1 97.62 197 HIS B CA 1
ATOM 3614 C C . HIS B 1 197 ? -8.898 -23 -0.642 1 97.62 197 HIS B C 1
ATOM 3616 O O . HIS B 1 197 ? -9.125 -23.953 -1.384 1 97.62 197 HIS B O 1
ATOM 3622 N N . PRO B 1 198 ? -9.203 -21.781 -1.071 1 98.44 198 PRO B N 1
ATOM 3623 C CA . PRO B 1 198 ? -9.938 -21.438 -2.291 1 98.44 198 PRO B CA 1
ATOM 3624 C C . PRO B 1 198 ? -9.18 -21.812 -3.562 1 98.44 198 PRO B C 1
ATOM 3626 O O . PRO B 1 198 ? -7.941 -21.844 -3.559 1 98.44 198 PRO B O 1
ATOM 3629 N N . LYS B 1 199 ? -9.945 -22.141 -4.602 1 98.75 199 LYS B N 1
ATOM 3630 C CA . LYS B 1 199 ? -9.484 -22.25 -5.98 1 98.75 199 LYS B CA 1
ATOM 3631 C C . LYS B 1 199 ? -9.984 -21.094 -6.836 1 98.75 199 LYS B C 1
ATOM 3633 O O . LYS B 1 199 ? -11.18 -21.031 -7.156 1 98.75 199 LYS B O 1
ATOM 3638 N N . VAL B 1 200 ? -9.078 -20.203 -7.184 1 98.94 200 VAL B N 1
ATOM 3639 C CA . VAL B 1 200 ? -9.414 -19.031 -7.969 1 98.94 200 VAL B CA 1
ATOM 3640 C C . VAL B 1 200 ? -9.062 -19.266 -9.438 1 98.94 200 VAL B C 1
ATOM 3642 O O . VAL B 1 200 ? -7.891 -19.391 -9.789 1 98.94 200 VAL B O 1
ATOM 3645 N N . ARG B 1 201 ? -10.055 -19.281 -10.305 1 98.75 201 ARG B N 1
ATOM 3646 C CA . ARG B 1 201 ? -9.852 -19.672 -11.703 1 98.75 201 ARG B CA 1
ATOM 3647 C C . ARG B 1 201 ? -9.414 -18.484 -12.539 1 98.75 201 ARG B C 1
ATOM 3649 O O . ARG B 1 201 ? -9.203 -17.391 -12.016 1 98.75 201 ARG B O 1
ATOM 3656 N N . HIS B 1 202 ? -9.227 -18.781 -13.773 1 98.5 202 HIS B N 1
ATOM 3657 C CA . HIS B 1 202 ? -8.602 -17.875 -14.734 1 98.5 202 HIS B CA 1
ATOM 3658 C C . HIS B 1 202 ? -9.367 -16.562 -14.844 1 98.5 202 HIS B C 1
ATOM 3660 O O . HIS B 1 202 ? -10.594 -16.562 -14.969 1 98.5 202 HIS B O 1
ATOM 3666 N N . GLY B 1 203 ? -8.664 -15.406 -14.766 1 98.12 203 GLY B N 1
ATOM 3667 C CA . GLY B 1 203 ? -9.211 -14.117 -15.148 1 98.12 203 GLY B CA 1
ATOM 3668 C C . GLY B 1 203 ? -10.062 -13.484 -14.062 1 98.12 203 GLY B C 1
ATOM 3669 O O . GLY B 1 203 ? -10.812 -12.547 -14.328 1 98.12 203 GLY B O 1
ATOM 3670 N N . VAL B 1 204 ? -10 -13.961 -12.852 1 98.62 204 VAL B N 1
ATOM 3671 C CA . VAL B 1 204 ? -10.836 -13.477 -11.75 1 98.62 204 VAL B CA 1
ATOM 3672 C C . VAL B 1 204 ? -10.258 -12.172 -11.211 1 98.62 204 VAL B C 1
ATOM 3674 O O . VAL B 1 204 ? -9.039 -12.008 -11.117 1 98.62 204 VAL B O 1
ATOM 3677 N N . LEU B 1 205 ? -11.125 -11.227 -10.906 1 98.19 205 LEU B N 1
ATOM 3678 C CA . LEU B 1 205 ? -10.797 -10 -10.195 1 98.19 205 LEU B CA 1
ATOM 3679 C C . LEU B 1 205 ? -11.266 -10.07 -8.742 1 98.19 205 LEU B C 1
ATOM 3681 O O . LEU B 1 205 ? -12.453 -10.273 -8.484 1 98.19 205 LEU B O 1
ATOM 3685 N N . VAL B 1 206 ? -10.344 -9.93 -7.809 1 98.5 206 VAL B N 1
ATOM 3686 C CA . VAL B 1 206 ? -10.688 -9.922 -6.391 1 98.5 206 VAL B CA 1
ATOM 3687 C C . VAL B 1 206 ? -10.438 -8.539 -5.801 1 98.5 206 VAL B C 1
ATOM 3689 O O . VAL B 1 206 ? -9.289 -8.102 -5.699 1 98.5 206 VAL B O 1
ATOM 3692 N N . GLY B 1 207 ? -11.484 -7.898 -5.363 1 97.5 207 GLY B N 1
ATOM 3693 C CA . GLY B 1 207 ? -11.398 -6.543 -4.844 1 97.5 207 GLY B CA 1
ATOM 3694 C C . GLY B 1 207 ? -10.711 -6.461 -3.498 1 97.5 207 GLY B C 1
ATOM 3695 O O . GLY B 1 207 ? -10.586 -7.465 -2.797 1 97.5 207 GLY B O 1
ATOM 3696 N N . ALA B 1 208 ? -10.312 -5.215 -3.154 1 98 208 ALA B N 1
ATOM 3697 C CA . ALA B 1 208 ? -9.562 -4.965 -1.926 1 98 208 ALA B CA 1
ATOM 3698 C C . ALA B 1 208 ? -10.359 -5.398 -0.699 1 98 208 ALA B C 1
ATOM 3700 O O . ALA B 1 208 ? -11.562 -5.16 -0.618 1 98 208 ALA B O 1
ATOM 3701 N N . GLY B 1 209 ? -9.672 -6.094 0.264 1 97.94 209 GLY B N 1
ATOM 3702 C CA . GLY B 1 209 ? -10.273 -6.418 1.547 1 97.94 209 GLY B CA 1
ATOM 3703 C C . GLY B 1 209 ? -11.141 -7.66 1.501 1 97.94 209 GLY B C 1
ATOM 3704 O O . GLY B 1 209 ? -11.648 -8.109 2.533 1 97.94 209 GLY B O 1
ATOM 3705 N N . ALA B 1 210 ? -11.312 -8.266 0.354 1 98.31 210 ALA B N 1
ATOM 3706 C CA . ALA B 1 210 ? -12.18 -9.438 0.24 1 98.31 210 ALA B CA 1
ATOM 3707 C C . ALA B 1 210 ? -11.578 -10.633 0.979 1 98.31 210 ALA B C 1
ATOM 3709 O O . ALA B 1 210 ? -10.359 -10.812 0.993 1 98.31 210 ALA B O 1
ATOM 3710 N N . LYS B 1 211 ? -12.453 -11.391 1.601 1 98.56 211 LYS B N 1
ATOM 3711 C CA . LYS B 1 211 ? -12.094 -12.641 2.275 1 98.56 211 LYS B CA 1
ATOM 3712 C C . LYS B 1 211 ? -12.781 -13.836 1.622 1 98.56 211 LYS B C 1
ATOM 3714 O O . LYS B 1 211 ? -14.016 -13.906 1.591 1 98.56 211 LYS B O 1
ATOM 3719 N N . ILE B 1 212 ? -12.039 -14.68 1.027 1 98.62 212 ILE B N 1
ATOM 3720 C CA . ILE B 1 212 ? -12.531 -15.93 0.469 1 98.62 212 ILE B CA 1
ATOM 3721 C C . ILE B 1 212 ? -12.094 -17.094 1.353 1 98.62 212 ILE B C 1
ATOM 3723 O O . ILE B 1 212 ? -10.891 -17.375 1.481 1 98.62 212 ILE B O 1
ATOM 3727 N N . LEU B 1 213 ? -13.102 -17.828 1.912 1 97.38 213 LEU B N 1
ATOM 3728 C CA . LEU B 1 213 ? -12.773 -18.75 2.992 1 97.38 213 LEU B CA 1
ATOM 3729 C C . LEU B 1 213 ? -13.305 -20.156 2.686 1 97.38 213 LEU B C 1
ATOM 3731 O O . LEU B 1 213 ? -14.453 -20.312 2.277 1 97.38 213 LEU B O 1
ATOM 3735 N N . GLY B 1 214 ? -12.406 -21.141 2.865 1 95.62 214 GLY B N 1
ATOM 3736 C CA . GLY B 1 214 ? -12.773 -22.531 2.65 1 95.62 214 GLY B CA 1
ATOM 3737 C C . GLY B 1 214 ? -12.398 -23.047 1.272 1 95.62 214 GLY B C 1
ATOM 3738 O O . GLY B 1 214 ? -11.789 -22.328 0.48 1 95.62 214 GLY B O 1
ATOM 3739 N N . ASN B 1 215 ? -12.594 -24.359 1.098 1 96 215 ASN B N 1
ATOM 3740 C CA . ASN B 1 215 ? -12.336 -24.969 -0.198 1 96 215 ASN B CA 1
ATOM 3741 C C . ASN B 1 215 ? -13.445 -24.672 -1.196 1 96 215 ASN B C 1
ATOM 3743 O O . ASN B 1 215 ? -14.156 -25.594 -1.627 1 96 215 ASN B O 1
ATOM 3747 N N . VAL B 1 216 ? -13.531 -23.438 -1.592 1 97.19 216 VAL B N 1
ATOM 3748 C CA . VAL B 1 216 ? -14.547 -22.969 -2.537 1 97.19 216 VAL B CA 1
ATOM 3749 C C . VAL B 1 216 ? -13.891 -22.641 -3.877 1 97.19 216 VAL B C 1
ATOM 3751 O O . VAL B 1 216 ? -12.695 -22.359 -3.938 1 97.19 216 VAL B O 1
ATOM 3754 N N . GLU B 1 217 ? -14.695 -22.719 -4.906 1 98.62 217 GLU B N 1
ATOM 3755 C CA . GLU B 1 217 ? -14.211 -22.391 -6.242 1 98.62 217 GLU B CA 1
ATOM 3756 C C . GLU B 1 217 ? -14.758 -21.047 -6.719 1 98.62 217 GLU B C 1
ATOM 3758 O O . GLU B 1 217 ? -15.969 -20.812 -6.652 1 98.62 217 GLU B O 1
ATOM 3763 N N . ILE B 1 218 ? -13.859 -20.188 -7.098 1 98.81 218 ILE B N 1
ATOM 3764 C CA . ILE B 1 218 ? -14.219 -18.953 -7.789 1 98.81 218 ILE B CA 1
ATOM 3765 C C . ILE B 1 218 ? -14.102 -19.156 -9.297 1 98.81 218 ILE B C 1
ATOM 3767 O O . ILE B 1 218 ? -12.992 -19.281 -9.828 1 98.81 218 ILE B O 1
ATOM 3771 N N . GLY B 1 219 ? -15.227 -19.156 -9.969 1 98.56 219 GLY B N 1
ATOM 3772 C CA . GLY B 1 219 ? -15.273 -19.531 -11.375 1 98.56 219 GLY B CA 1
ATOM 3773 C C . GLY B 1 219 ? -14.531 -18.562 -12.273 1 98.56 219 GLY B C 1
ATOM 3774 O O . GLY B 1 219 ? -14.352 -17.391 -11.922 1 98.56 219 GLY B O 1
ATOM 3775 N N . THR B 1 220 ? -14.227 -19.078 -13.453 1 98.44 220 THR B N 1
ATOM 3776 C CA . THR B 1 220 ? -13.477 -18.328 -14.445 1 98.44 220 THR B CA 1
ATOM 3777 C C . THR B 1 220 ? -14.141 -16.984 -14.711 1 98.44 220 THR B C 1
ATOM 3779 O O . THR B 1 220 ? -15.359 -16.906 -14.914 1 98.44 220 THR B O 1
ATOM 3782 N N . GLY B 1 221 ? -13.328 -15.898 -14.648 1 97.94 221 GLY B N 1
ATOM 3783 C CA . GLY B 1 221 ? -13.805 -14.578 -15.031 1 97.94 221 GLY B CA 1
ATOM 3784 C C . GLY B 1 221 ? -14.797 -14 -14.047 1 97.94 221 GLY B C 1
ATOM 3785 O O . GLY B 1 221 ? -15.617 -13.156 -14.414 1 97.94 221 GLY B O 1
ATOM 3786 N N . ALA B 1 222 ? -14.828 -14.438 -12.867 1 98.06 222 ALA B N 1
ATOM 3787 C CA . ALA B 1 222 ? -15.695 -13.867 -11.844 1 98.06 222 ALA B CA 1
ATOM 3788 C C . ALA B 1 222 ? -15.078 -12.609 -11.242 1 98.06 222 ALA B C 1
ATOM 3790 O O . ALA B 1 222 ? -13.891 -12.336 -11.438 1 98.06 222 ALA B O 1
ATOM 3791 N N . LYS B 1 223 ? -15.945 -11.883 -10.586 1 97.56 223 LYS B N 1
ATOM 3792 C CA . LYS B 1 223 ? -15.523 -10.68 -9.883 1 97.56 223 LYS B CA 1
ATOM 3793 C C . LYS B 1 223 ? -16.016 -10.695 -8.438 1 97.56 223 LYS B C 1
ATOM 3795 O O . LYS B 1 223 ? -17.203 -10.867 -8.18 1 97.56 223 LYS B O 1
ATOM 3800 N N . ILE B 1 224 ? -15.117 -10.562 -7.508 1 97.94 224 ILE B N 1
ATOM 3801 C CA . ILE B 1 224 ? -15.438 -10.438 -6.09 1 97.94 224 ILE B CA 1
ATOM 3802 C C . ILE B 1 224 ? -15.312 -8.977 -5.66 1 97.94 224 ILE B C 1
ATOM 3804 O O . ILE B 1 224 ? -14.227 -8.391 -5.715 1 97.94 224 ILE B O 1
ATOM 3808 N N . ALA B 1 225 ? -16.344 -8.414 -5.191 1 95.75 225 ALA B N 1
ATOM 3809 C CA . ALA B 1 225 ? -16.375 -7.008 -4.797 1 95.75 225 ALA B CA 1
ATOM 3810 C C . ALA B 1 225 ? -15.516 -6.766 -3.555 1 95.75 225 ALA B C 1
ATOM 3812 O O . ALA B 1 225 ? -15.312 -7.68 -2.752 1 95.75 225 ALA B O 1
ATOM 3813 N N . ALA B 1 226 ? -15.133 -5.516 -3.43 1 97.12 226 ALA B N 1
ATOM 3814 C CA . ALA B 1 226 ? -14.336 -5.109 -2.275 1 97.12 226 ALA B CA 1
ATOM 3815 C C . ALA B 1 226 ? -15.062 -5.422 -0.97 1 97.12 226 ALA B C 1
ATOM 3817 O O . ALA B 1 226 ? -16.281 -5.262 -0.876 1 97.12 226 ALA B O 1
ATOM 3818 N N . CYS B 1 227 ? -14.266 -5.875 0.065 1 97.25 227 CYS B N 1
ATOM 3819 C CA . CYS B 1 227 ? -14.68 -6.113 1.442 1 97.25 227 CYS B CA 1
ATOM 3820 C C . CYS B 1 227 ? -15.734 -7.211 1.51 1 97.25 227 CYS B C 1
ATOM 3822 O O . CYS B 1 227 ? -16.406 -7.371 2.531 1 97.25 227 CYS B O 1
ATOM 3824 N N . SER B 1 228 ? -15.891 -8.039 0.472 1 97.06 228 SER B N 1
ATOM 3825 C CA . SER B 1 228 ? -16.859 -9.133 0.492 1 97.06 228 SER B CA 1
ATOM 3826 C C . SER B 1 228 ? -16.297 -10.352 1.224 1 97.06 228 SER B C 1
ATOM 3828 O O . SER B 1 228 ? -15.086 -10.555 1.26 1 97.06 228 SER B O 1
ATOM 3830 N N . VAL B 1 229 ? -17.234 -11.102 1.781 1 97.94 229 VAL B N 1
ATOM 3831 C CA . VAL B 1 229 ? -16.875 -12.375 2.395 1 97.94 229 VAL B CA 1
ATOM 3832 C C . VAL B 1 229 ? -17.516 -13.523 1.625 1 97.94 229 VAL B C 1
ATOM 3834 O O . VAL B 1 229 ? -18.75 -13.68 1.654 1 97.94 229 VAL B O 1
ATOM 3837 N N . VAL B 1 230 ? -16.719 -14.328 0.946 1 98.31 230 VAL B N 1
ATOM 3838 C CA . VAL B 1 230 ? -17.203 -15.43 0.113 1 98.31 230 VAL B CA 1
ATOM 3839 C C . VAL B 1 230 ? -17.062 -16.75 0.864 1 98.31 230 VAL B C 1
ATOM 3841 O O . VAL B 1 230 ? -15.953 -17.125 1.26 1 98.31 230 VAL B O 1
ATOM 3844 N N . LEU B 1 231 ? -18.141 -17.5 0.998 1 97.12 231 LEU B N 1
ATOM 3845 C CA . LEU B 1 231 ? -18.172 -18.734 1.772 1 97.12 231 LEU B CA 1
ATOM 3846 C C . LEU B 1 231 ? -18.656 -19.891 0.918 1 97.12 231 LEU B C 1
ATOM 3848 O O . LEU B 1 231 ? -18.703 -21.031 1.386 1 97.12 231 LEU B O 1
ATOM 3852 N N . GLU B 1 232 ? -19.094 -19.547 -0.283 1 97.19 232 GLU B N 1
ATOM 3853 C CA . GLU B 1 232 ? -19.594 -20.562 -1.218 1 97.19 232 GLU B CA 1
ATOM 3854 C C . GLU B 1 232 ? -19 -20.359 -2.611 1 97.19 232 GLU B C 1
ATOM 3856 O O . GLU B 1 232 ? -18.391 -19.328 -2.885 1 97.19 232 GLU B O 1
ATOM 3861 N N . ASP B 1 233 ? -19.25 -21.375 -3.416 1 98.5 233 ASP B N 1
ATOM 3862 C CA . ASP B 1 233 ? -18.734 -21.297 -4.781 1 98.5 233 ASP B CA 1
ATOM 3863 C C . ASP B 1 233 ? -19.344 -20.109 -5.52 1 98.5 233 ASP B C 1
ATOM 3865 O O . ASP B 1 233 ? -20.516 -19.766 -5.297 1 98.5 233 ASP B O 1
ATOM 3869 N N . VAL B 1 234 ? -18.578 -19.5 -6.426 1 98.56 234 VAL B N 1
ATOM 3870 C CA . VAL B 1 234 ? -19.031 -18.422 -7.301 1 98.56 234 VAL B CA 1
ATOM 3871 C C . VAL B 1 234 ? -19 -18.891 -8.758 1 98.56 234 VAL B C 1
ATOM 3873 O O . VAL B 1 234 ? -17.953 -19.266 -9.266 1 98.56 234 VAL B O 1
ATOM 3876 N N . PRO B 1 235 ? -20.141 -18.875 -9.414 1 97.94 235 PRO B N 1
ATOM 3877 C CA . PRO B 1 235 ? -20.141 -19.297 -10.82 1 97.94 235 PRO B CA 1
ATOM 3878 C C . PRO B 1 235 ? -19.281 -18.391 -11.703 1 97.94 235 PRO B C 1
ATOM 3880 O O . PRO B 1 235 ? -19.016 -17.25 -11.344 1 97.94 235 PRO B O 1
ATOM 3883 N N . ALA B 1 236 ? -18.953 -18.922 -12.859 1 98 236 ALA B N 1
ATOM 3884 C CA . ALA B 1 236 ? -18.172 -18.156 -13.836 1 98 236 ALA B CA 1
ATOM 3885 C C . ALA B 1 236 ? -18.922 -16.891 -14.258 1 98 236 ALA B C 1
ATOM 3887 O O . ALA B 1 236 ? -20.156 -16.906 -14.383 1 98 236 ALA B O 1
ATOM 3888 N N . HIS B 1 237 ? -18.156 -15.836 -14.398 1 97.06 237 HIS B N 1
ATOM 3889 C CA . HIS B 1 237 ? -18.609 -14.57 -14.977 1 97.06 237 HIS B CA 1
ATOM 3890 C C . HIS B 1 237 ? -19.734 -13.961 -14.141 1 97.06 237 HIS B C 1
ATOM 3892 O O . HIS B 1 237 ? -20.641 -13.328 -14.688 1 97.06 237 HIS B O 1
ATOM 3898 N N . CYS B 1 238 ? -19.672 -14.195 -12.852 1 96.5 238 CYS B N 1
ATOM 3899 C CA . CYS B 1 238 ? -20.594 -13.555 -11.922 1 96.5 238 CYS B CA 1
ATOM 3900 C C . CYS B 1 238 ? -19.859 -12.57 -11.016 1 96.5 238 CYS B C 1
ATOM 3902 O O . CYS B 1 238 ? -18.672 -12.727 -10.758 1 96.5 238 CYS B O 1
ATOM 3904 N N . THR B 1 239 ? -20.609 -11.609 -10.633 1 96 239 THR B N 1
ATOM 3905 C CA . THR B 1 239 ? -20.125 -10.688 -9.609 1 96 239 THR B CA 1
ATOM 3906 C C . THR B 1 239 ? -20.797 -10.977 -8.273 1 96 239 THR B C 1
ATOM 3908 O O . THR B 1 239 ? -22.016 -11.125 -8.203 1 96 239 THR B O 1
ATOM 3911 N N . VAL B 1 240 ? -20 -11.086 -7.215 1 96.5 240 VAL B N 1
ATOM 3912 C CA . VAL B 1 240 ? -20.578 -11.273 -5.887 1 96.5 240 VAL B CA 1
ATOM 3913 C C . VAL B 1 240 ? -20.156 -10.125 -4.973 1 96.5 240 VAL B C 1
ATOM 3915 O O . VAL B 1 240 ? -19.094 -9.539 -5.152 1 96.5 240 VAL B O 1
ATOM 3918 N N . ALA B 1 241 ? -21.047 -9.766 -3.992 1 95.81 241 ALA B N 1
ATOM 3919 C CA . ALA B 1 241 ? -20.797 -8.688 -3.037 1 95.81 241 ALA B CA 1
ATOM 3920 C C . ALA B 1 241 ? -21.516 -8.945 -1.721 1 95.81 241 ALA B C 1
ATOM 3922 O O . ALA B 1 241 ? -22.562 -9.617 -1.694 1 95.81 241 ALA B O 1
ATOM 3923 N N . GLY B 1 242 ? -20.828 -8.43 -0.615 1 94.56 242 GLY B N 1
ATOM 3924 C CA . GLY B 1 242 ? -21.531 -8.445 0.66 1 94.56 242 GLY B CA 1
ATOM 3925 C C . GLY B 1 242 ? -20.938 -9.438 1.651 1 94.56 242 GLY B C 1
ATOM 3926 O O . GLY B 1 242 ? -19.938 -10.094 1.363 1 94.56 242 GLY B O 1
ATOM 3927 N N . ILE B 1 243 ? -21.594 -9.453 2.865 1 95.56 243 ILE B N 1
ATOM 3928 C CA . ILE B 1 243 ? -21.203 -10.336 3.961 1 95.56 243 ILE B CA 1
ATOM 3929 C C . ILE B 1 243 ? -22.438 -11.055 4.504 1 95.56 243 ILE B C 1
ATOM 3931 O O . ILE B 1 243 ? -23.203 -10.484 5.289 1 95.56 243 ILE B O 1
ATOM 3935 N N . PRO B 1 244 ? -22.703 -12.203 4.203 1 95.44 244 PRO B N 1
ATOM 3936 C CA . PRO B 1 244 ? -21.938 -12.969 3.215 1 95.44 244 PRO B CA 1
ATOM 3937 C C . PRO B 1 244 ? -22.188 -12.492 1.784 1 95.44 244 PRO B C 1
ATOM 3939 O O . PRO B 1 244 ? -23.188 -11.836 1.513 1 95.44 244 PRO B O 1
ATOM 3942 N N . ALA B 1 245 ? -21.297 -12.859 0.96 1 95.94 245 ALA B N 1
ATOM 3943 C CA . ALA B 1 245 ? -21.391 -12.43 -0.431 1 95.94 245 ALA B CA 1
ATOM 3944 C C . ALA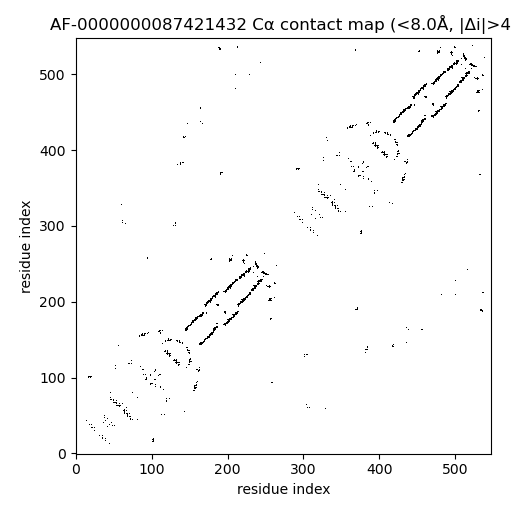 B 1 245 ? -22.547 -13.125 -1.146 1 95.94 245 ALA B C 1
ATOM 3946 O O . ALA B 1 245 ? -22.781 -14.312 -0.94 1 95.94 245 ALA B O 1
ATOM 3947 N N . LYS B 1 246 ? -23.219 -12.352 -1.962 1 95.81 246 LYS B N 1
ATOM 3948 C CA . LYS B 1 246 ? -24.266 -12.836 -2.842 1 95.81 246 LYS B CA 1
ATOM 3949 C C . LYS B 1 246 ? -24.031 -12.406 -4.285 1 95.81 246 LYS B C 1
ATOM 3951 O O . LYS B 1 246 ? -23.328 -11.422 -4.535 1 95.81 246 LYS B O 1
ATOM 3956 N N . ILE B 1 247 ? -24.625 -13.203 -5.188 1 95.5 247 ILE B N 1
ATOM 3957 C CA . ILE B 1 247 ? -24.531 -12.82 -6.594 1 95.5 247 ILE B CA 1
ATOM 3958 C C . ILE B 1 247 ? -25.312 -11.523 -6.832 1 95.5 247 ILE B C 1
ATOM 3960 O O . ILE B 1 247 ? -26.5 -11.445 -6.52 1 95.5 247 ILE B O 1
ATOM 3964 N N . VAL B 1 248 ? -24.688 -10.57 -7.395 1 93.69 248 VAL B N 1
ATOM 3965 C CA . VAL B 1 248 ? -25.359 -9.289 -7.605 1 93.69 248 VAL B CA 1
ATOM 3966 C C . VAL B 1 248 ? -25.391 -8.953 -9.094 1 93.69 248 VAL B C 1
ATOM 3968 O O . VAL B 1 248 ? -25.938 -7.934 -9.5 1 93.69 248 VAL B O 1
ATOM 3971 N N . GLY B 1 249 ? -24.734 -9.781 -9.914 1 92.19 249 GLY B N 1
ATOM 3972 C CA . GLY B 1 249 ? -24.75 -9.508 -11.344 1 92.19 249 GLY B CA 1
ATOM 3973 C C . GLY B 1 249 ? -23.938 -10.5 -12.148 1 92.19 249 GLY B C 1
ATOM 3974 O O . GLY B 1 249 ? -23.312 -11.398 -11.586 1 92.19 249 GLY B O 1
ATOM 3975 N N . ARG B 1 250 ? -24.141 -10.305 -13.461 1 90.69 250 ARG B N 1
ATOM 3976 C CA . ARG B 1 250 ? -23.359 -11.094 -14.414 1 90.69 250 ARG B CA 1
ATOM 3977 C C . ARG B 1 250 ? -22.469 -10.188 -15.273 1 90.69 250 ARG B C 1
ATOM 3979 O O . ARG B 1 250 ? -22.859 -9.062 -15.602 1 90.69 250 ARG B O 1
ATOM 3986 N N . LEU B 1 251 ? -21.391 -10.75 -15.625 1 88.12 251 LEU B N 1
ATOM 3987 C CA . LEU B 1 251 ? -20.422 -9.953 -16.359 1 88.12 251 LEU B CA 1
ATOM 3988 C C . LEU B 1 251 ? -20.438 -10.281 -17.844 1 88.12 251 LEU B C 1
ATOM 3990 O O . LEU B 1 251 ? -20.594 -11.445 -18.219 1 88.12 251 LEU B O 1
ATOM 3994 N N . SER B 1 252 ? -20.234 -9.203 -18.609 1 83.38 252 SER B N 1
ATOM 3995 C CA . SER B 1 252 ? -20.141 -9.367 -20.047 1 83.38 252 SER B CA 1
ATOM 3996 C C . SER B 1 252 ? -18.688 -9.508 -20.5 1 83.38 252 SER B C 1
ATOM 3998 O O . SER B 1 252 ? -18.422 -10 -21.594 1 83.38 252 SER B O 1
ATOM 4000 N N . VAL B 1 253 ? -17.844 -9.133 -19.656 1 86.06 253 VAL B N 1
ATOM 4001 C CA . VAL B 1 253 ? -16.422 -9.219 -19.984 1 86.06 253 VAL B CA 1
ATOM 4002 C C . VAL B 1 253 ? -15.875 -10.578 -19.562 1 86.06 253 VAL B C 1
ATOM 4004 O O . VAL B 1 253 ? -16.234 -11.102 -18.5 1 86.06 253 VAL B O 1
ATOM 4007 N N . ALA B 1 254 ? -15.016 -11.141 -20.375 1 86.31 254 ALA B N 1
ATOM 4008 C CA . ALA B 1 254 ? -14.492 -12.484 -20.141 1 86.31 254 ALA B CA 1
ATOM 4009 C C . ALA B 1 254 ? -13.484 -12.484 -19 1 86.31 254 ALA B C 1
ATOM 4011 O O . ALA B 1 254 ? -13.43 -13.445 -18.219 1 86.31 254 ALA B O 1
ATOM 4012 N N . GLU B 1 255 ? -12.703 -11.43 -18.906 1 92.75 255 GLU B N 1
ATOM 4013 C CA . GLU B 1 255 ? -11.648 -11.359 -17.906 1 92.75 255 GLU B CA 1
ATOM 4014 C C . GLU B 1 255 ? -11.688 -10.023 -17.156 1 92.75 255 GLU B C 1
ATOM 4016 O O . GLU B 1 255 ? -10.891 -9.125 -17.438 1 92.75 255 GLU B O 1
ATOM 4021 N N . PRO B 1 256 ? -12.484 -10.023 -16.109 1 90.62 256 PRO B N 1
ATOM 4022 C CA . PRO B 1 256 ? -12.586 -8.773 -15.344 1 90.62 256 PRO B CA 1
ATOM 4023 C C . PRO B 1 256 ? -11.25 -8.359 -14.727 1 90.62 256 PRO B C 1
ATOM 4025 O O . PRO B 1 256 ? -11.023 -7.168 -14.492 1 90.62 256 PRO B O 1
ATOM 4028 N N . ALA B 1 257 ? -10.398 -9.227 -14.453 1 93.19 257 ALA B N 1
ATOM 4029 C CA . ALA B 1 257 ? -9.078 -8.945 -13.906 1 93.19 257 ALA B CA 1
ATOM 4030 C C . ALA B 1 257 ? -8.297 -7.988 -14.805 1 93.19 257 ALA B C 1
ATOM 4032 O O . ALA B 1 257 ? -7.449 -7.23 -14.328 1 93.19 257 ALA B O 1
ATOM 4033 N N . LEU B 1 258 ? -8.484 -8.094 -16.109 1 90.75 258 LEU B N 1
ATOM 4034 C CA . LEU B 1 258 ? -7.77 -7.262 -17.062 1 90.75 258 LEU B CA 1
ATOM 4035 C C . LEU B 1 258 ? -8.398 -5.875 -17.156 1 90.75 258 LEU B C 1
ATOM 4037 O O . LEU B 1 258 ? -7.703 -4.887 -17.422 1 90.75 258 LEU B O 1
ATOM 4041 N N . ASP B 1 259 ? -9.695 -5.805 -16.922 1 89.19 259 ASP B N 1
ATOM 4042 C CA . ASP B 1 259 ? -10.422 -4.547 -17.016 1 89.19 259 ASP B CA 1
ATOM 4043 C C . ASP B 1 259 ? -10.297 -3.73 -15.734 1 89.19 259 ASP B C 1
ATOM 4045 O O . ASP B 1 259 ? -10.43 -2.506 -15.758 1 89.19 259 ASP B O 1
ATOM 4049 N N . MET B 1 260 ? -10.203 -4.363 -14.633 1 90.81 260 MET B N 1
ATOM 4050 C CA . MET B 1 260 ? -9.977 -3.77 -13.312 1 90.81 260 MET B CA 1
ATOM 4051 C C . MET B 1 260 ? -11.125 -2.848 -12.93 1 90.81 260 MET B C 1
ATOM 4053 O O . MET B 1 260 ? -10.914 -1.831 -12.266 1 90.81 260 MET B O 1
ATOM 4057 N N . ASP B 1 261 ? -12.289 -3.109 -13.477 1 87.06 261 ASP B N 1
ATOM 4058 C CA . ASP B 1 261 ? -13.477 -2.342 -13.109 1 87.06 261 ASP B CA 1
ATOM 4059 C C . ASP B 1 261 ? -14.055 -2.824 -11.781 1 87.06 261 ASP B C 1
ATOM 4061 O O . ASP B 1 261 ? -14.633 -3.912 -11.703 1 87.06 261 ASP B O 1
ATOM 4065 N N . HIS B 1 262 ? -14.07 -2.043 -10.797 1 88.06 262 HIS B N 1
ATOM 4066 C CA . HIS B 1 262 ? -14.461 -2.447 -9.453 1 88.06 262 HIS B CA 1
ATOM 4067 C C . HIS B 1 262 ? -15.883 -2 -9.133 1 88.06 262 HIS B C 1
ATOM 4069 O O . HIS B 1 262 ? -16.359 -2.201 -8.023 1 88.06 262 HIS B O 1
ATOM 4075 N N . MET B 1 263 ? -16.578 -1.469 -10.055 1 85.69 263 MET B N 1
ATOM 4076 C CA . MET B 1 263 ? -17.953 -1.011 -9.844 1 85.69 263 MET B CA 1
ATOM 4077 C C . MET B 1 263 ? -18.922 -2.186 -9.844 1 85.69 263 MET B C 1
ATOM 4079 O O . MET B 1 263 ? -18.609 -3.25 -10.383 1 85.69 263 MET B O 1
ATOM 4083 N N . LEU B 1 264 ? -20.031 -1.948 -9.172 1 88.38 264 LEU B N 1
ATOM 4084 C CA . LEU B 1 264 ? -21.094 -2.955 -9.164 1 88.38 264 LEU B CA 1
ATOM 4085 C C . LEU B 1 264 ? -22.125 -2.666 -10.25 1 88.38 264 LEU B C 1
ATOM 4087 O O . LEU B 1 264 ? -22.297 -1.513 -10.648 1 88.38 264 LEU B O 1
ATOM 4091 N N . PRO B 1 265 ? -22.703 -3.77 -10.742 1 80.19 265 PRO B N 1
ATOM 4092 C CA . PRO B 1 265 ? -23.766 -3.523 -11.719 1 80.19 265 PRO B CA 1
ATOM 4093 C C . PRO B 1 265 ? -24.938 -2.742 -11.133 1 80.19 265 PRO B C 1
ATOM 4095 O O . PRO B 1 265 ? -25.234 -2.877 -9.945 1 80.19 265 PRO B O 1
ATOM 4098 N N . HIS B 1 266 ? -25.453 -1.643 -11.672 1 67.44 266 HIS B N 1
ATOM 4099 C CA . HIS B 1 266 ? -26.578 -0.845 -11.203 1 67.44 266 HIS B CA 1
ATOM 4100 C C . HIS B 1 266 ? -27.812 -1.716 -10.977 1 67.44 266 HIS B C 1
ATOM 4102 O O . HIS B 1 266 ? -28.109 -2.596 -11.789 1 67.44 266 HIS B O 1
ATOM 4108 N N . HIS B 1 267 ? -28.172 -2.027 -9.758 1 51.81 267 HIS B N 1
ATOM 4109 C CA . HIS B 1 267 ? -29.453 -2.668 -9.508 1 51.81 267 HIS B CA 1
ATOM 4110 C C . HIS B 1 267 ? -30.594 -1.856 -10.109 1 51.81 267 HIS B C 1
ATOM 4112 O O . HIS B 1 267 ? -30.719 -0.658 -9.844 1 51.81 267 HIS B O 1
ATOM 4118 N N . HIS B 1 268 ? -31.047 -1.997 -11.203 1 39.25 268 HIS B N 1
ATOM 4119 C CA . HIS B 1 268 ? -32.406 -1.538 -11.43 1 39.25 268 HIS B CA 1
ATOM 4120 C C . HIS B 1 268 ? -33.344 -2.031 -10.336 1 39.25 268 HIS B C 1
ATOM 4122 O O . HIS B 1 268 ? -33.406 -3.227 -10.031 1 39.25 268 HIS B O 1
ATOM 4128 N N . ALA B 1 269 ? -33.812 -1.208 -9.25 1 35 269 ALA B N 1
ATOM 4129 C CA . ALA B 1 269 ? -35 -1.417 -8.398 1 35 269 ALA B CA 1
ATOM 4130 C C . ALA B 1 269 ? -36.125 -2.111 -9.164 1 35 269 ALA B C 1
ATOM 4132 O O . ALA B 1 269 ? -36.906 -1.459 -9.844 1 35 269 ALA B O 1
ATOM 4133 N N . ASP B 1 270 ? -36 -2.994 -9.977 1 32.34 270 ASP B N 1
ATOM 4134 C CA . ASP B 1 270 ? -37.312 -3.621 -10.227 1 32.34 270 ASP B CA 1
ATOM 4135 C C . ASP B 1 270 ? -37.844 -4.266 -8.961 1 32.34 270 ASP B C 1
ATOM 4137 O O . ASP B 1 270 ? -37.125 -4.918 -8.219 1 32.34 270 ASP B O 1
ATOM 4141 N N . GLY B 1 271 ? -39 -3.695 -8.219 1 29.95 271 GLY B N 1
ATOM 4142 C CA . GLY B 1 271 ? -40.062 -4.047 -7.285 1 29.95 271 GLY B CA 1
ATOM 4143 C C . GLY B 1 271 ? -40.344 -5.535 -7.246 1 29.95 271 GLY B C 1
ATOM 4144 O O . GLY B 1 271 ? -41.281 -5.973 -6.59 1 29.95 271 GLY B O 1
ATOM 4145 N N . SER B 1 272 ? -40.062 -6.395 -8.117 1 28.44 272 SER B N 1
ATOM 4146 C CA . SER B 1 272 ? -40.844 -7.609 -7.918 1 28.44 272 SER B CA 1
ATOM 4147 C C . SER B 1 272 ? -40.312 -8.438 -6.758 1 28.44 272 SER B C 1
ATOM 4149 O O . SER B 1 272 ? -40.875 -9.469 -6.402 1 28.44 272 SER B O 1
ATOM 4151 N N . GLY B 1 273 ? -39.031 -8.438 -6.297 1 22.28 273 GLY B N 1
ATOM 4152 C CA . GLY B 1 273 ? -38.875 -9.562 -5.387 1 22.28 273 GLY B CA 1
ATOM 4153 C C . GLY B 1 273 ? -39.312 -9.242 -3.963 1 22.28 273 GLY B C 1
ATOM 4154 O O . GLY B 1 273 ? -39.062 -10.039 -3.049 1 22.28 273 GLY B O 1
ATOM 4155 N N . ILE B 1 274 ? -39.906 -8.07 -3.609 1 18.09 274 ILE B N 1
ATOM 4156 C CA . ILE B 1 274 ? -40.719 -8.414 -2.465 1 18.09 274 ILE B CA 1
ATOM 4157 C C . ILE B 1 274 ? -42.031 -9.047 -2.949 1 18.09 274 ILE B C 1
ATOM 4159 O O . ILE B 1 274 ? -42.594 -8.609 -3.949 1 18.09 274 ILE B O 1
#

pLDDT: mean 91.94, std 15.8, range [18.09, 98.94]

Nearest PDB structures (foldseek):
  4h7o-assembly1_A  TM=9.948E-01  e=4.929E-35  Vibrio cholerae O1 biovar El Tor str. N16961
  8i04-assembly1_A  TM=9.902E-01  e=6.973E-35  Salmonella enterica subsp. enterica serovar Typhimurium
  6jvu-assembly1_C  TM=9.907E-01  e=8.788E-35  Klebsiella pneumoniae MGH 78578
  3gvd-assembly1_F  TM=9.913E-01  e=3.520E-34  Yersinia pestis
  6wye-assembly1_A-3  TM=9.275E-01  e=9.604E-32  Neisseria gonorrhoeae

InterPro domains:
  IPR001451 Hexapeptide repeat [PF00132] (197-230)
  IPR005881 Serine O-acetyltransferase [TIGR01172] (86-246)
  IPR010493 Serine acetyltransferase, N-terminal [PF06426] (13-117)
  IPR010493 Serine acetyltransferase, N-terminal [SM00971] (13-117)
  IPR011004 Trimeric LpxA-like superfamily [SSF51161] (11-263)
  IPR018357 Hexapeptide transferase, conserved site [PS00101] (206-234)
  IPR042122 Serine acetyltransferase, N-terminal domain superfamily [G3DSA:1.10.3130.10] (2-145)
  IPR045304 Serine acetyltransferase, LbH domain [cd03354] (144-244)
  IPR053376 Serine acetyltransferase [NF041874] (86-249)

Sequence (548 aa):
MSDAAHKLSDDKIWETIRAETQHAATQEPILASFLHATVLKHETLEDAMSFHLAGKLADVNVTAMLIREVIDEAFASDPRIRAALRCDIQAVRDRDPASEFYYVPMLFFKGFHALQSYRIAHWLWGQNRRAMALHLQSRISEVFAADIHPAARIGQGILLDHGTSVVIGETAVVENNVSMLHEVTLGGTGKATGDRHPKVRHGVLVGAGAKILGNVEIGTGAKIAACSVVLEDVPAHCTVAGIPAKIVGRLSVAEPALDMDHMLPHHHADGSGIMSDAAHKLSDDKIWETIRAETQHAATQEPILASFLHATVLKHETLEDAMSFHLAGKLADVNVTAMLIREVIDEAFASDPRIRAALRCDIQAVRDRDPASEFYYVPMLFFKGFHALQSYRIAHWLWGQNRRAMALHLQSRISEVFAADIHPAARIGQGILLDHGTSVVIGETAVVENNVSMLHEVTLGGTGKATGDRHPKVRHGVLVGAGAKILGNVEIGTGAKIAACSVVLEDVPAHCTVAGIPAKIVGRLSVAEPALDMDHMLPHHHADGSGI

Secondary structure (DSSP, 8-state):
-----------HHHHHHHHHHHHHHHH-GGGHHHHIIIIIT-SSHHHHHHHHHHHHH--SSS-HHHHHHHHHHHHHH-HHHHHHHHHHHHHHHHH-TT--STHHHHHH-HHHHHHHHHHHHHHHHHTT-HHHHHHHHHHIIIIIS-EE-TT-EE-SS-EE-S-TT-EE-TT-EE-TT-EE-TT-EEE--SS--SS-S-EE-TT-EE-TT-EEESS-EE-TT-EEPTT-EE-S-B-TTEEEEETTEEEE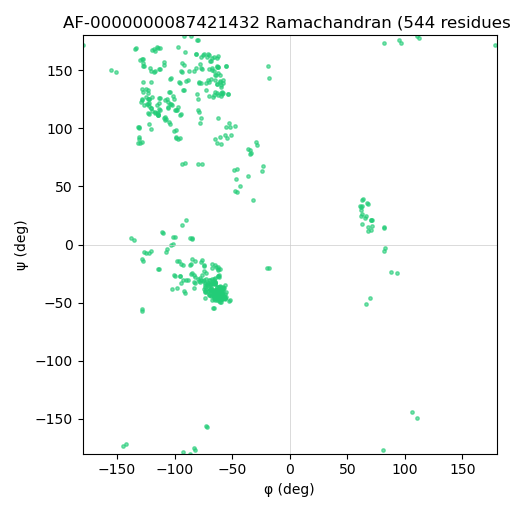EE-SSS-HHHHT--PPP-----TT--/-----------HHHHHHHHHHHHHHHH-GGGHHHHIIIIIT-SSHHHHHHHHHHHHH--SSS-HHHHHHHHHHHHHH-HHHHHHHHHHHHHHHHH-TT--STHHHHHH-HHHHHHHHHHHHHHHHHTT-HHHHHHHHHHHHHHHSEEE-TT-EE-SS-EE-S-TTEEE-TT-EE-TT-EE-TT-EEE--TT--SS-S-EE-TT-EE-TT-EEESS-EE-TT-EEPTT-EE-S-B-TTEEEEETTEEEEEE-SSS-HHHH---PPP-----GGG-